Protein AF-A0A0F9IH06-F1 (afdb_monomer)

pLDDT: mean 75.42, std 14.28, range [41.28, 95.62]

Structure (mmCIF, N/CA/C/O backbone):
data_AF-A0A0F9IH06-F1
#
_entry.id   AF-A0A0F9IH06-F1
#
loop_
_atom_site.group_PDB
_atom_site.id
_atom_site.type_symbol
_atom_site.label_atom_id
_atom_site.label_alt_id
_atom_site.label_comp_id
_atom_site.label_asym_id
_atom_site.label_entity_id
_atom_site.label_seq_id
_atom_site.pdbx_PDB_ins_c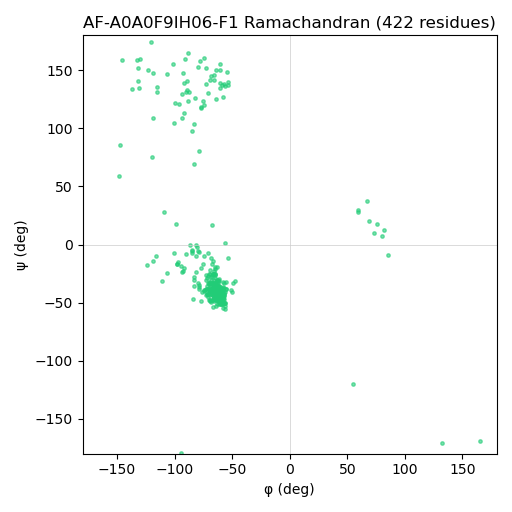ode
_atom_site.Cartn_x
_atom_site.Cartn_y
_atom_site.Cartn_z
_atom_site.occupancy
_atom_site.B_iso_or_equiv
_atom_site.auth_seq_id
_atom_site.auth_comp_id
_atom_site.auth_asym_id
_atom_site.auth_atom_id
_atom_site.pdbx_PDB_model_num
ATOM 1 N N . MET A 1 1 ? -9.170 -1.653 49.770 1.00 66.69 1 MET A N 1
ATOM 2 C CA . MET A 1 1 ? -9.796 -2.657 48.881 1.00 66.69 1 MET A CA 1
ATOM 3 C C . MET A 1 1 ? -10.046 -2.139 47.472 1.00 66.69 1 MET A C 1
ATOM 5 O O . MET A 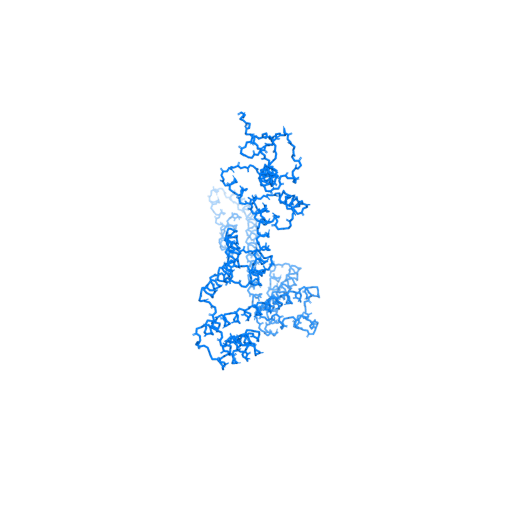1 1 ? -9.732 -2.862 46.545 1.00 66.69 1 MET A O 1
ATOM 9 N N . GLU A 1 2 ? -10.529 -0.908 47.268 1.00 65.31 2 GLU A N 1
ATOM 10 C CA . GLU A 1 2 ? -10.669 -0.346 45.908 1.00 65.31 2 GLU A CA 1
ATOM 11 C C . GLU A 1 2 ? -9.333 -0.291 45.139 1.00 65.31 2 GLU A C 1
ATOM 13 O O . GLU A 1 2 ? -9.274 -0.704 43.985 1.00 65.31 2 GLU A O 1
ATOM 18 N N . LEU A 1 3 ? -8.243 0.100 45.814 1.00 66.06 3 LEU A N 1
ATOM 19 C CA . LEU A 1 3 ? -6.875 0.021 45.280 1.00 66.06 3 LEU A CA 1
ATOM 20 C C . LEU A 1 3 ? -6.471 -1.411 44.884 1.00 66.06 3 LEU A C 1
ATOM 22 O O . LEU A 1 3 ? -5.913 -1.596 43.812 1.00 66.06 3 LEU A O 1
ATOM 26 N N . GLU A 1 4 ? -6.801 -2.421 45.698 1.00 73.75 4 GLU A N 1
ATOM 27 C CA . GLU A 1 4 ? -6.499 -3.831 45.387 1.00 73.75 4 GLU A CA 1
ATOM 28 C C . GLU A 1 4 ? -7.346 -4.367 44.223 1.00 73.75 4 GLU A C 1
ATOM 30 O O . GLU A 1 4 ? -6.841 -5.091 43.372 1.00 73.75 4 GLU A O 1
ATOM 35 N N . ALA A 1 5 ? -8.619 -3.974 44.124 1.00 64.06 5 ALA A N 1
ATOM 36 C CA . ALA A 1 5 ? -9.457 -4.289 42.964 1.00 64.06 5 ALA A CA 1
ATOM 37 C C . ALA A 1 5 ? -8.916 -3.635 41.675 1.00 64.06 5 ALA A C 1
ATOM 39 O O . ALA A 1 5 ? -9.059 -4.177 40.574 1.00 64.06 5 ALA A O 1
ATOM 40 N N . GLY A 1 6 ? -8.262 -2.479 41.810 1.00 64.19 6 GLY A N 1
ATOM 41 C CA . GLY A 1 6 ? -7.558 -1.803 40.725 1.00 64.19 6 GLY A CA 1
ATOM 42 C C . GLY A 1 6 ? -6.288 -2.522 40.261 1.00 64.19 6 GLY A C 1
ATOM 43 O O . GLY A 1 6 ? -5.921 -2.371 39.099 1.00 64.19 6 GLY A O 1
ATOM 44 N N . THR A 1 7 ? -5.647 -3.320 41.123 1.00 73.44 7 THR A N 1
ATOM 45 C CA . THR A 1 7 ? -4.332 -3.932 40.857 1.00 73.44 7 THR A CA 1
ATOM 46 C C . THR A 1 7 ? -4.329 -5.458 40.782 1.00 73.44 7 THR A C 1
ATOM 48 O O . THR A 1 7 ? -3.323 -6.019 40.362 1.00 73.44 7 THR A O 1
ATOM 51 N N . THR A 1 8 ? -5.421 -6.144 41.139 1.00 77.81 8 THR A N 1
ATOM 52 C CA . THR A 1 8 ? -5.509 -7.613 41.027 1.00 77.81 8 THR A CA 1
ATOM 53 C C . THR A 1 8 ? -5.289 -8.076 39.582 1.00 77.81 8 THR A C 1
ATOM 55 O O . THR A 1 8 ? -5.814 -7.456 38.650 1.00 77.81 8 THR A O 1
ATOM 58 N N . GLU A 1 9 ? -4.513 -9.141 39.378 1.00 76.38 9 GLU A N 1
ATOM 59 C CA . GLU A 1 9 ? -4.301 -9.728 38.047 1.00 76.38 9 GLU A CA 1
ATOM 60 C C . GLU A 1 9 ? -5.549 -10.471 37.566 1.00 76.38 9 GLU A C 1
ATOM 62 O O . GLU A 1 9 ? -5.975 -10.285 36.426 1.00 76.38 9 GLU A O 1
ATOM 67 N N . ASP A 1 10 ? -6.184 -11.244 38.452 1.00 82.69 10 ASP A N 1
ATOM 68 C CA . ASP A 1 10 ? -7.435 -11.929 38.145 1.00 82.69 10 ASP A CA 1
ATOM 69 C C . ASP A 1 10 ? -8.622 -10.981 38.348 1.00 82.69 10 ASP A C 1
ATOM 71 O O . ASP A 1 10 ? -9.031 -10.671 39.471 1.00 82.69 10 ASP A O 1
ATOM 75 N N . ILE A 1 11 ? -9.160 -10.484 37.234 1.00 81.81 11 ILE A N 1
ATOM 76 C CA . ILE A 1 11 ? -10.314 -9.582 37.222 1.00 81.81 11 ILE A CA 1
ATOM 77 C C . ILE A 1 11 ? -11.660 -10.314 37.276 1.00 81.81 11 ILE A C 1
ATOM 79 O O . ILE A 1 11 ? -12.701 -9.654 37.326 1.00 81.81 11 ILE A O 1
ATOM 83 N N . PHE A 1 12 ? -11.669 -11.649 37.230 1.00 82.31 12 PHE A N 1
ATOM 84 C CA . PHE A 1 12 ? -12.874 -12.477 37.306 1.00 82.31 12 PHE A CA 1
ATOM 85 C C . PHE A 1 12 ? -13.122 -13.014 38.724 1.00 82.31 12 PHE A C 1
ATOM 87 O O . PHE A 1 12 ? -14.261 -13.364 39.045 1.00 82.31 12 PHE A O 1
ATOM 94 N N . ASP A 1 13 ? -12.115 -12.984 39.601 1.00 82.88 13 ASP A N 1
ATOM 95 C CA . ASP A 1 13 ? -12.225 -13.420 40.996 1.00 82.88 13 ASP A CA 1
ATOM 96 C C . ASP A 1 13 ? -12.800 -12.340 41.936 1.00 82.88 13 ASP A C 1
ATOM 98 O O . ASP A 1 13 ? -12.142 -11.769 42.812 1.00 82.88 13 ASP A O 1
ATOM 102 N N . LEU A 1 14 ? -14.091 -12.048 41.760 1.00 83.62 14 LEU A N 1
ATOM 103 C CA . LEU A 1 14 ? -14.835 -11.171 42.669 1.00 83.62 14 LEU A CA 1
ATOM 104 C C . LEU A 1 14 ? -14.929 -11.762 44.089 1.00 83.62 14 LEU A C 1
ATOM 106 O O . LEU A 1 14 ? -14.940 -11.014 45.070 1.00 83.62 14 LEU A O 1
ATOM 110 N N . GLN A 1 15 ? -15.001 -13.091 44.207 1.00 83.00 15 GLN A N 1
ATOM 111 C CA . GLN A 1 15 ? -15.235 -13.771 45.480 1.00 83.00 15 GLN A CA 1
ATOM 112 C C . GLN A 1 15 ? -14.043 -13.634 46.429 1.00 83.00 15 GLN A C 1
ATOM 114 O O . GLN A 1 15 ? -14.256 -13.365 47.613 1.00 83.00 15 GLN A O 1
ATOM 119 N N . ALA A 1 16 ? -12.805 -13.734 45.935 1.00 83.62 16 ALA A N 1
ATOM 120 C CA . ALA A 1 16 ? -11.622 -13.553 46.771 1.00 83.62 16 ALA A CA 1
ATOM 121 C C . ALA A 1 16 ? -11.537 -12.144 47.373 1.00 83.62 16 ALA A C 1
ATOM 123 O O . ALA A 1 16 ? -11.218 -11.994 48.553 1.00 83.62 16 ALA A O 1
ATOM 124 N N . LEU A 1 17 ? -11.872 -11.104 46.601 1.00 81.56 17 LEU A N 1
ATOM 125 C CA . LEU A 1 17 ? -11.875 -9.726 47.104 1.00 81.56 17 LEU A CA 1
ATOM 126 C C . LEU A 1 17 ? -13.015 -9.480 48.101 1.00 81.56 17 LEU A C 1
ATOM 128 O O . LEU A 1 17 ? -12.808 -8.810 49.113 1.00 81.56 17 LEU A O 1
ATOM 132 N N . GLN A 1 18 ? -14.194 -10.061 47.868 1.00 82.38 18 GLN A N 1
ATOM 133 C CA . GLN A 1 18 ? -15.324 -9.986 48.801 1.00 82.38 18 GLN A CA 1
ATOM 134 C C . GLN A 1 18 ? -15.047 -10.718 50.117 1.00 82.38 18 GLN A C 1
ATOM 136 O O . GLN A 1 18 ? -15.427 -10.230 51.180 1.00 82.38 18 GLN A O 1
ATOM 141 N N . ALA A 1 19 ? -14.338 -11.848 50.072 1.00 86.12 19 ALA A N 1
ATOM 142 C CA . ALA A 1 19 ? -13.981 -12.626 51.255 1.00 86.12 19 ALA A CA 1
ATOM 143 C C . ALA A 1 19 ? -13.040 -11.876 52.218 1.00 86.12 19 ALA A C 1
ATOM 145 O O . ALA A 1 19 ? -13.016 -12.190 53.409 1.00 86.12 19 ALA A O 1
ATOM 146 N N . LYS A 1 20 ? -12.314 -10.849 51.750 1.00 84.69 20 LYS A N 1
ATOM 147 C CA . LYS A 1 20 ? -11.478 -9.995 52.612 1.00 84.69 20 LYS A CA 1
ATOM 148 C C . LYS A 1 20 ? -12.292 -9.045 53.497 1.00 84.69 20 LYS A C 1
ATOM 150 O O . LYS A 1 20 ? -11.827 -8.673 54.570 1.00 84.69 20 LYS A O 1
ATOM 155 N N . ILE A 1 21 ? -13.510 -8.673 53.097 1.00 85.88 21 ILE A N 1
ATOM 156 C CA . ILE A 1 21 ? -14.383 -7.763 53.861 1.00 85.88 21 ILE A CA 1
ATOM 157 C C . ILE A 1 21 ? -14.668 -8.291 55.284 1.00 85.88 21 ILE A C 1
ATOM 159 O O . ILE A 1 21 ? -14.383 -7.570 56.245 1.00 85.88 21 ILE A O 1
ATOM 163 N N . PRO A 1 22 ? -15.183 -9.526 55.476 1.00 85.69 22 PRO A N 1
ATOM 164 C CA . PRO A 1 22 ? -15.410 -10.065 56.816 1.00 85.69 22 PRO A CA 1
ATOM 165 C C . PRO A 1 22 ? -14.106 -10.296 57.591 1.00 85.69 22 PRO A C 1
ATOM 167 O O . PRO A 1 22 ? -14.097 -10.126 58.804 1.00 85.69 22 PRO A O 1
ATOM 170 N N . GLN A 1 23 ? -12.993 -10.606 56.915 1.00 89.12 23 GLN A N 1
ATOM 171 C CA . GLN A 1 23 ? -11.688 -10.751 57.575 1.00 89.12 23 GLN A CA 1
ATOM 172 C C . GLN A 1 23 ? -11.232 -9.433 58.212 1.00 89.12 23 GLN A C 1
ATOM 174 O O . GLN A 1 23 ? -10.831 -9.427 59.373 1.00 89.12 23 GLN A O 1
ATOM 179 N N . ILE A 1 24 ? -11.373 -8.314 57.492 1.00 86.88 24 ILE A N 1
ATOM 180 C CA . ILE A 1 24 ? -11.065 -6.974 58.012 1.00 86.88 24 ILE A CA 1
ATOM 181 C C . ILE A 1 24 ? -11.980 -6.636 59.194 1.00 86.88 24 ILE A C 1
ATOM 183 O O . ILE A 1 24 ? -11.506 -6.119 60.206 1.00 86.88 24 ILE A O 1
ATOM 187 N N . ARG A 1 25 ? -13.280 -6.956 59.102 1.00 89.44 25 ARG A N 1
ATOM 188 C CA . ARG A 1 25 ? -14.225 -6.756 60.212 1.00 89.44 25 ARG A CA 1
ATOM 189 C C . ARG A 1 25 ? -13.760 -7.477 61.471 1.00 89.44 25 ARG A C 1
ATOM 191 O O . ARG A 1 25 ? -13.710 -6.880 62.544 1.00 89.44 25 ARG A O 1
ATOM 198 N N . ASP A 1 26 ? -13.432 -8.756 61.330 1.00 88.50 26 ASP A N 1
ATOM 199 C CA . ASP A 1 26 ? -13.062 -9.613 62.448 1.00 88.50 26 ASP A CA 1
ATOM 200 C C . ASP A 1 26 ? -11.695 -9.210 63.024 1.00 88.50 26 ASP A C 1
ATOM 202 O O . ASP A 1 26 ? -11.488 -9.283 64.234 1.00 88.50 26 ASP A O 1
ATOM 206 N N . GLU A 1 27 ? -10.764 -8.745 62.189 1.00 88.50 27 GLU A N 1
ATOM 207 C CA . GLU A 1 27 ? -9.455 -8.252 62.620 1.00 88.50 27 GLU A CA 1
ATOM 208 C C . GLU A 1 27 ? -9.557 -6.940 63.407 1.00 88.50 27 GLU A C 1
ATOM 210 O O . GLU A 1 27 ? -9.026 -6.847 64.514 1.00 88.50 27 GLU A O 1
ATOM 215 N N . VAL A 1 28 ? -10.305 -5.960 62.897 1.00 85.38 28 VAL A N 1
ATOM 216 C CA . VAL A 1 28 ? -10.506 -4.669 63.573 1.00 85.38 28 VAL A CA 1
ATOM 217 C C . VAL A 1 28 ? -11.373 -4.837 64.829 1.00 85.38 28 VAL A C 1
ATOM 219 O O . VAL A 1 28 ? -11.078 -4.266 65.882 1.00 85.38 28 VAL A O 1
ATOM 222 N N . GLY A 1 29 ? -12.402 -5.687 64.768 1.00 85.94 29 GLY A N 1
ATOM 223 C CA . GLY A 1 29 ? -13.322 -5.947 65.877 1.00 85.94 29 GLY A CA 1
ATOM 224 C C . GLY A 1 29 ? -12.681 -6.635 67.089 1.00 85.94 29 GLY A C 1
ATOM 225 O O . GLY A 1 29 ? -13.174 -6.477 68.212 1.00 85.94 29 GLY A O 1
ATOM 226 N N . LYS A 1 30 ? -11.555 -7.349 66.911 1.00 89.62 30 LYS A N 1
ATOM 227 C CA . LYS A 1 30 ? -10.793 -7.970 68.017 1.00 89.62 30 LYS A CA 1
ATOM 228 C C . LYS A 1 30 ? -10.336 -6.954 69.066 1.00 89.62 30 LYS A C 1
ATOM 230 O O . LYS A 1 30 ? -10.288 -7.302 70.243 1.00 89.62 30 LYS A O 1
ATOM 235 N N . GLY A 1 31 ? -10.050 -5.714 68.665 1.00 87.25 31 GLY A N 1
ATOM 236 C CA . GLY A 1 31 ? -9.605 -4.647 69.569 1.00 87.25 31 GLY A CA 1
ATOM 237 C C . GLY A 1 31 ? -10.706 -4.060 70.460 1.00 87.25 31 GLY A C 1
ATOM 238 O O . GLY A 1 31 ? -10.405 -3.311 71.387 1.00 87.25 31 GLY A O 1
ATOM 239 N N . ILE A 1 32 ? -11.977 -4.393 70.213 1.00 88.94 32 ILE A N 1
ATOM 240 C CA . ILE A 1 32 ? -13.121 -3.801 70.915 1.00 88.94 32 ILE A CA 1
ATOM 241 C C . ILE A 1 32 ? -13.605 -4.767 71.996 1.00 88.94 32 ILE A C 1
ATOM 243 O O . ILE A 1 32 ? -14.235 -5.783 71.695 1.00 88.94 32 ILE A O 1
ATOM 247 N N . SER A 1 33 ? -13.297 -4.461 73.255 1.00 87.44 33 SER A N 1
ATOM 248 C CA . SER A 1 33 ? -13.598 -5.311 74.417 1.00 87.44 33 SER A CA 1
ATOM 249 C C . SER A 1 33 ? -15.022 -5.147 74.960 1.00 87.44 33 SER A C 1
ATOM 251 O O . SER A 1 33 ? -15.572 -6.092 75.522 1.00 87.44 33 SER A O 1
ATOM 253 N N . LEU A 1 34 ? -15.639 -3.973 74.784 1.00 93.00 34 LEU A N 1
ATOM 254 C CA . LEU A 1 34 ? -16.990 -3.690 75.274 1.00 93.00 34 LEU A CA 1
ATOM 255 C C . LEU A 1 34 ? -18.058 -4.227 74.302 1.00 93.00 34 LEU A C 1
ATOM 257 O O . LEU A 1 34 ? -18.044 -3.835 73.131 1.00 93.00 34 LEU A O 1
ATOM 261 N N . PRO A 1 35 ? -19.025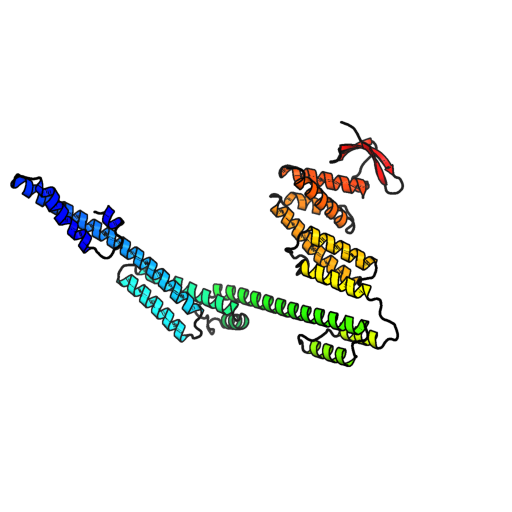 -5.050 74.759 1.00 88.94 35 PRO A N 1
ATOM 262 C CA . PRO A 1 35 ? -20.053 -5.632 73.890 1.00 88.94 35 PRO A CA 1
ATOM 263 C C . PRO A 1 35 ? -20.884 -4.596 73.122 1.00 88.94 35 PRO A C 1
ATOM 265 O O . PRO A 1 35 ? -21.112 -4.743 71.924 1.00 88.94 35 PRO A O 1
ATOM 268 N N . GLU A 1 36 ? -21.297 -3.512 73.781 1.00 89.56 36 GLU A N 1
ATOM 269 C CA . GLU A 1 36 ? -22.095 -2.450 73.153 1.00 89.56 36 GLU A CA 1
ATOM 270 C C . GLU A 1 36 ? -21.303 -1.682 72.090 1.00 89.56 36 GLU A C 1
ATOM 272 O O . GLU A 1 36 ? -21.825 -1.402 71.010 1.00 89.56 36 GLU A O 1
ATOM 277 N N . ALA A 1 37 ? -20.028 -1.384 72.364 1.00 88.00 37 ALA A N 1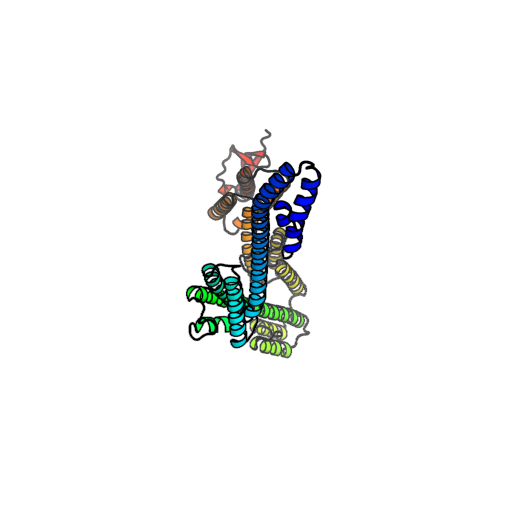
ATOM 278 C CA . ALA A 1 37 ? -19.140 -0.734 71.404 1.00 88.00 37 ALA A CA 1
ATOM 279 C C . ALA A 1 37 ? -18.862 -1.646 70.200 1.00 88.00 37 ALA A C 1
ATOM 281 O O . ALA A 1 37 ? -18.859 -1.178 69.065 1.00 88.00 37 ALA A O 1
ATOM 282 N N . ARG A 1 38 ? -18.701 -2.957 70.432 1.00 88.19 38 ARG A N 1
ATOM 283 C CA . ARG A 1 38 ? -18.525 -3.952 69.366 1.00 88.19 38 ARG A CA 1
ATOM 284 C C . ARG A 1 38 ? -19.773 -4.058 68.489 1.00 88.19 38 ARG A C 1
ATOM 286 O O . ARG A 1 38 ? -19.649 -4.109 67.272 1.00 88.19 38 ARG A O 1
ATOM 293 N N . ASN A 1 39 ? -20.966 -4.031 69.083 1.00 88.44 39 ASN A N 1
ATOM 294 C CA . ASN A 1 39 ? -22.219 -4.034 68.326 1.00 88.44 39 ASN A CA 1
ATOM 295 C C . ASN A 1 39 ? -22.389 -2.771 67.471 1.00 88.44 39 ASN A C 1
ATOM 297 O O . ASN A 1 39 ? -22.784 -2.884 66.313 1.00 88.44 39 ASN A O 1
ATOM 301 N N . ARG A 1 40 ? -22.058 -1.582 67.999 1.00 90.81 40 ARG A N 1
ATOM 302 C CA . ARG A 1 40 ? -22.077 -0.337 67.206 1.00 90.81 40 ARG A CA 1
ATOM 303 C C . ARG A 1 40 ? -21.072 -0.381 66.059 1.00 90.81 40 ARG A C 1
ATOM 305 O O . ARG A 1 40 ? -21.447 -0.092 64.930 1.00 90.81 40 ARG A O 1
ATOM 312 N N . PHE A 1 41 ? -19.844 -0.819 66.336 1.00 93.31 41 PHE A N 1
ATOM 313 C CA . PHE A 1 41 ? -18.823 -1.009 65.310 1.00 93.31 41 PHE A CA 1
ATOM 314 C C . PHE A 1 41 ? -19.290 -1.963 64.208 1.00 93.31 41 PHE A C 1
ATOM 316 O O . PHE A 1 41 ? -19.160 -1.629 63.039 1.00 93.31 41 PHE A O 1
ATOM 323 N N . ASN A 1 42 ? -19.868 -3.118 64.555 1.00 89.50 42 ASN A N 1
ATOM 324 C CA . ASN A 1 42 ? -20.357 -4.072 63.559 1.00 89.50 42 ASN A CA 1
ATOM 325 C C . ASN A 1 42 ? -21.440 -3.451 62.662 1.00 89.50 42 ASN A C 1
ATOM 327 O O . ASN A 1 42 ? -21.380 -3.615 61.450 1.00 89.50 42 ASN A O 1
ATOM 331 N N . LEU A 1 43 ? -22.384 -2.694 63.234 1.00 89.12 43 LEU A N 1
ATOM 332 C CA . LEU A 1 43 ? -23.429 -2.005 62.465 1.00 89.12 43 LEU A CA 1
ATOM 333 C C . LEU A 1 43 ? -22.855 -0.940 61.517 1.00 89.12 43 LEU A C 1
ATOM 335 O O . LEU A 1 43 ? -23.253 -0.873 60.354 1.00 89.12 43 LEU A O 1
ATOM 339 N N . GLU A 1 44 ? -21.918 -0.118 61.993 1.00 89.50 44 GLU A N 1
ATOM 340 C CA . GLU A 1 44 ? -21.245 0.899 61.169 1.00 89.50 44 GLU A CA 1
ATOM 341 C C . GLU A 1 44 ? -20.364 0.265 60.082 1.00 89.50 44 GLU A C 1
ATOM 343 O O . GLU A 1 44 ? -20.336 0.724 58.933 1.00 89.50 44 GLU A O 1
ATOM 348 N N . PHE A 1 45 ? -19.669 -0.821 60.426 1.00 92.56 45 PHE A N 1
ATOM 349 C CA . PHE A 1 45 ? -18.857 -1.583 59.491 1.00 92.56 45 PHE A CA 1
ATOM 350 C C . PHE A 1 45 ? -19.727 -2.199 58.401 1.00 92.56 45 PHE A C 1
ATOM 352 O O . PHE A 1 45 ? -19.403 -2.046 57.228 1.00 92.56 45 PHE A O 1
ATOM 359 N N . ASP A 1 46 ? -20.845 -2.839 58.752 1.00 88.44 46 ASP A N 1
ATOM 360 C CA . ASP A 1 46 ? -21.747 -3.460 57.783 1.00 88.44 46 ASP A CA 1
ATOM 361 C C . ASP A 1 46 ? -22.260 -2.415 56.773 1.00 88.44 46 ASP A C 1
ATOM 363 O O . ASP A 1 46 ? -22.192 -2.651 55.565 1.00 88.44 46 ASP A O 1
ATOM 367 N N . GLN A 1 47 ? -22.644 -1.213 57.222 1.00 88.25 47 GLN A N 1
ATOM 368 C CA . GLN A 1 47 ? -23.035 -0.111 56.327 1.00 88.25 47 GLN A CA 1
ATOM 369 C C . GLN A 1 47 ? -21.898 0.335 55.394 1.00 88.25 47 GLN A C 1
ATOM 371 O O . GLN A 1 47 ? -22.101 0.492 54.188 1.00 88.25 47 GLN A O 1
ATOM 376 N N . THR A 1 48 ? -20.689 0.510 55.927 1.00 87.31 48 THR A N 1
ATOM 377 C CA . THR A 1 48 ? -19.519 0.958 55.148 1.00 87.31 48 THR A CA 1
ATOM 378 C C . THR A 1 48 ? -19.024 -0.124 54.181 1.00 87.31 48 THR A C 1
ATOM 380 O O . THR A 1 48 ? -18.552 0.159 53.074 1.00 87.31 48 THR A O 1
ATOM 383 N N . SER A 1 49 ? -19.165 -1.389 54.573 1.00 88.06 49 SER A N 1
ATOM 384 C CA . SER A 1 49 ? -18.752 -2.547 53.788 1.00 88.06 49 SER A CA 1
ATOM 385 C C . SER A 1 49 ? -19.584 -2.710 52.516 1.00 88.06 49 SER A C 1
ATOM 387 O O . SER A 1 49 ? -19.028 -3.079 51.485 1.00 88.06 49 SER A O 1
ATOM 389 N N . LEU A 1 50 ? -20.870 -2.334 52.542 1.00 87.31 50 LEU A N 1
ATOM 390 C CA . LEU A 1 50 ? -21.735 -2.324 51.358 1.00 87.31 50 LEU A CA 1
ATOM 391 C C . LEU A 1 50 ? -21.238 -1.340 50.292 1.00 87.31 50 LEU A C 1
ATOM 393 O O . LEU A 1 50 ? -21.226 -1.669 49.107 1.00 87.31 50 LEU A O 1
ATOM 397 N N . ILE A 1 51 ? -20.784 -0.153 50.708 1.00 86.88 51 ILE A N 1
ATOM 398 C CA . ILE A 1 51 ? -20.188 0.838 49.798 1.00 86.88 51 ILE A CA 1
ATOM 399 C C . ILE A 1 51 ? -18.892 0.279 49.200 1.00 86.88 51 ILE A C 1
ATOM 401 O O . ILE A 1 51 ? -18.658 0.386 47.997 1.00 86.88 51 ILE A O 1
ATOM 405 N N . SER A 1 52 ? -18.070 -0.372 50.027 1.00 84.81 52 SER A N 1
ATOM 406 C CA . SER A 1 52 ? -16.830 -1.002 49.567 1.00 84.81 52 SER A CA 1
ATOM 407 C C . SER A 1 52 ? -17.092 -2.143 48.576 1.00 84.81 52 SER A C 1
ATOM 409 O O . SER A 1 52 ? -16.425 -2.199 47.546 1.00 84.81 52 SER A O 1
ATOM 411 N N . ASP A 1 53 ? -18.077 -3.012 48.832 1.00 86.06 53 ASP A N 1
ATOM 412 C CA . ASP A 1 53 ? -18.484 -4.082 47.908 1.00 86.06 53 ASP A CA 1
ATOM 413 C C . ASP A 1 53 ? -18.963 -3.511 46.567 1.00 86.06 53 ASP A C 1
ATOM 415 O O . ASP A 1 53 ? -18.548 -3.967 45.499 1.00 86.06 53 ASP A O 1
ATOM 419 N N . PHE A 1 54 ? -19.781 -2.456 46.610 1.00 86.50 54 PHE A N 1
ATOM 420 C CA . PHE A 1 54 ? -20.240 -1.760 45.411 1.00 86.50 54 PHE A CA 1
ATOM 421 C C . PHE A 1 54 ? -19.070 -1.199 44.589 1.00 86.50 54 PHE A C 1
ATOM 423 O O . PHE A 1 54 ? -19.018 -1.412 43.373 1.00 86.50 54 PHE A O 1
ATOM 430 N N . ASN A 1 55 ? -18.098 -0.549 45.237 1.00 84.88 55 ASN A N 1
ATOM 431 C CA . ASN A 1 55 ? -16.914 -0.010 44.563 1.00 84.88 55 ASN A CA 1
ATOM 432 C C . ASN A 1 55 ? -16.031 -1.120 43.972 1.00 84.88 55 ASN A C 1
ATOM 434 O O . ASN A 1 55 ? -15.595 -0.999 42.828 1.00 84.88 55 ASN A O 1
ATOM 438 N N . ILE A 1 56 ? -15.804 -2.223 44.700 1.00 83.62 56 ILE A N 1
ATOM 439 C CA . ILE A 1 56 ? -15.036 -3.381 44.206 1.00 83.62 56 ILE A CA 1
ATOM 440 C C . ILE A 1 56 ? -15.695 -3.952 42.945 1.00 83.62 56 ILE A C 1
ATOM 442 O O . ILE A 1 56 ? -15.035 -4.081 41.911 1.00 83.62 56 ILE A O 1
ATOM 446 N N . ARG A 1 57 ? -17.007 -4.229 42.993 1.00 86.69 57 ARG A N 1
ATOM 447 C CA . ARG A 1 57 ? -17.773 -4.715 41.832 1.00 86.69 57 ARG A CA 1
ATOM 448 C C . ARG A 1 57 ? -17.703 -3.741 40.662 1.00 86.69 57 ARG A C 1
ATOM 450 O O . ARG A 1 57 ? -17.513 -4.165 39.524 1.00 86.69 57 ARG A O 1
ATOM 457 N N . GLY A 1 58 ? -17.857 -2.445 40.931 1.00 86.38 58 GLY A N 1
ATOM 458 C CA . GLY A 1 58 ? -17.786 -1.395 39.919 1.00 86.38 58 GLY A CA 1
ATOM 459 C C . GLY A 1 58 ? -16.427 -1.350 39.219 1.00 86.38 58 GLY A C 1
ATOM 460 O O . GLY A 1 58 ? -16.372 -1.301 37.989 1.00 86.38 58 GLY A O 1
ATOM 461 N N . THR A 1 59 ? -15.337 -1.416 39.983 1.00 86.88 59 THR A N 1
ATOM 462 C CA . THR A 1 59 ? -13.965 -1.404 39.460 1.00 86.88 59 THR A CA 1
ATOM 463 C C . THR A 1 59 ? -13.651 -2.658 38.650 1.00 86.88 59 THR A C 1
ATOM 465 O O . THR A 1 59 ? -13.191 -2.538 37.513 1.00 86.88 59 THR A O 1
ATOM 468 N N . LEU A 1 60 ? -13.964 -3.852 39.166 1.00 87.50 60 LEU A N 1
ATOM 469 C CA . LEU A 1 60 ? -13.752 -5.102 38.428 1.00 87.50 60 LEU A CA 1
ATOM 470 C C . LEU A 1 60 ? -14.573 -5.141 37.138 1.00 87.50 60 LEU A C 1
ATOM 472 O O . LEU A 1 60 ? -14.030 -5.437 36.077 1.00 87.50 60 LEU A O 1
ATOM 476 N N . ARG A 1 61 ? -15.851 -4.746 37.188 1.00 87.00 61 ARG A N 1
ATOM 477 C CA . ARG A 1 61 ? -16.710 -4.697 35.999 1.00 87.00 61 ARG A CA 1
ATOM 478 C C . ARG A 1 61 ? -16.162 -3.753 34.929 1.00 87.00 61 ARG A C 1
ATOM 480 O O . ARG A 1 61 ? -16.194 -4.099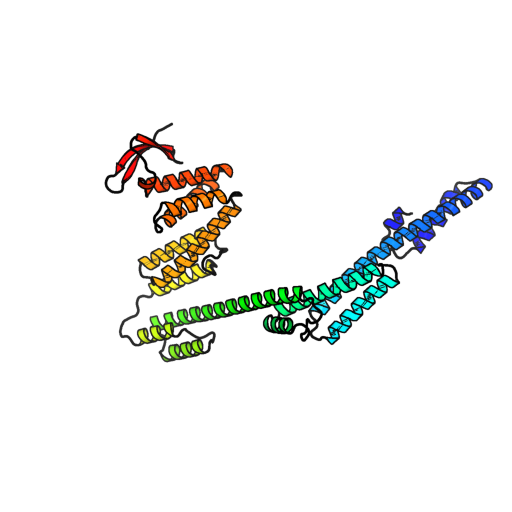 33.752 1.00 87.00 61 ARG A O 1
ATOM 487 N N . LYS A 1 62 ? -15.639 -2.580 35.307 1.00 88.50 62 LYS A N 1
ATOM 488 C CA . LYS A 1 62 ? -14.987 -1.660 34.355 1.00 88.50 62 LYS A CA 1
ATOM 489 C C . LYS A 1 62 ? -13.783 -2.319 33.683 1.00 88.50 62 LYS A C 1
ATOM 491 O O . LYS A 1 62 ? -13.675 -2.257 32.464 1.00 88.50 62 LYS A O 1
ATOM 496 N N . ARG A 1 63 ? -12.921 -2.989 34.456 1.00 87.44 63 ARG A N 1
ATOM 497 C CA . ARG A 1 63 ? -11.745 -3.694 33.920 1.00 87.44 63 ARG A CA 1
ATOM 498 C C . ARG A 1 63 ? -12.136 -4.852 32.999 1.00 87.44 63 ARG A C 1
ATOM 500 O O . ARG A 1 63 ? -11.553 -4.983 31.928 1.00 87.44 63 ARG A O 1
ATOM 507 N N . GLN A 1 64 ? -13.160 -5.627 33.363 1.00 88.19 64 GLN A N 1
ATOM 508 C CA . GLN A 1 64 ? -13.713 -6.697 32.524 1.00 88.19 64 GLN A CA 1
ATOM 509 C C . GLN A 1 64 ? -14.236 -6.152 31.193 1.00 88.19 64 GLN A C 1
ATOM 511 O O . GLN A 1 64 ? -13.890 -6.680 30.140 1.00 88.19 64 GLN A O 1
ATOM 516 N N . ILE A 1 65 ? -15.006 -5.057 31.221 1.00 90.06 65 ILE A N 1
ATOM 517 C CA . ILE A 1 65 ? -15.486 -4.390 30.003 1.00 90.06 65 ILE A CA 1
ATOM 518 C C . ILE A 1 65 ? -14.304 -3.949 29.133 1.00 90.06 65 ILE A C 1
ATOM 520 O O . ILE A 1 65 ? -14.305 -4.231 27.939 1.00 90.06 65 ILE A O 1
ATOM 524 N N . SER A 1 66 ? -13.280 -3.314 29.711 1.00 89.38 66 SER A N 1
ATOM 525 C CA . SER A 1 66 ? -12.090 -2.894 28.960 1.00 89.38 66 SER A CA 1
ATOM 526 C C . SER A 1 66 ? -11.345 -4.071 28.321 1.00 89.38 66 SER A C 1
ATOM 528 O O . SER A 1 66 ? -10.985 -3.987 27.149 1.00 89.38 66 SER A O 1
ATOM 530 N N . GLN A 1 67 ? -11.159 -5.185 29.039 1.00 89.62 67 GLN A N 1
ATOM 531 C CA . GLN A 1 67 ? -10.521 -6.378 28.471 1.00 89.62 67 GLN A CA 1
ATOM 532 C C . GLN A 1 67 ? -11.368 -6.997 27.350 1.00 89.62 67 GLN A C 1
ATOM 534 O O . GLN A 1 67 ? -10.837 -7.360 26.304 1.00 89.62 67 GLN A O 1
ATOM 539 N N . MET A 1 68 ? -12.690 -7.078 27.520 1.00 90.25 68 MET A N 1
ATOM 540 C CA . MET A 1 68 ? -13.584 -7.594 26.479 1.00 90.25 68 MET A CA 1
ATOM 541 C C . MET A 1 68 ? -13.613 -6.693 25.236 1.00 90.25 68 MET A C 1
ATOM 543 O O . MET A 1 68 ? -13.674 -7.205 24.121 1.00 90.25 68 MET A O 1
ATOM 547 N N . GLN A 1 69 ? -13.525 -5.370 25.404 1.00 90.94 69 GLN A N 1
ATOM 548 C CA . GLN A 1 69 ? -13.407 -4.425 24.288 1.00 90.94 69 GLN A CA 1
ATOM 549 C C . GLN A 1 69 ? -12.099 -4.610 23.510 1.00 90.94 69 GLN A C 1
ATOM 551 O O . GLN A 1 69 ? -12.133 -4.563 22.280 1.00 90.94 69 GLN A O 1
ATOM 556 N N . ALA A 1 70 ? -10.980 -4.849 24.203 1.00 90.31 70 ALA A N 1
ATOM 557 C CA . ALA A 1 70 ? -9.697 -5.155 23.569 1.00 90.31 70 ALA A CA 1
ATOM 558 C C . ALA A 1 70 ? -9.770 -6.472 22.781 1.00 90.31 70 ALA A C 1
ATOM 560 O O . ALA A 1 70 ? -9.530 -6.480 21.578 1.00 90.31 70 ALA A O 1
ATOM 561 N N . ASN A 1 71 ? -10.253 -7.545 23.417 1.00 91.25 71 ASN A N 1
ATOM 562 C CA . ASN A 1 71 ? -10.429 -8.843 22.761 1.00 91.25 71 ASN A CA 1
ATOM 563 C C . ASN A 1 71 ? -11.355 -8.757 21.536 1.00 91.25 71 ASN A C 1
ATOM 565 O O . ASN A 1 71 ? -11.150 -9.461 20.549 1.00 91.25 71 ASN A O 1
ATOM 569 N N . LEU A 1 72 ? -12.405 -7.928 21.585 1.00 91.88 72 LEU A N 1
ATOM 570 C CA . LEU A 1 72 ? -13.278 -7.699 20.433 1.00 91.88 72 LEU A CA 1
ATOM 571 C C . LEU A 1 72 ? -12.510 -7.063 19.265 1.00 91.88 72 LEU A C 1
ATOM 573 O O . LEU A 1 72 ? -12.735 -7.462 18.126 1.00 91.88 72 LEU A O 1
ATOM 577 N N . GLU A 1 73 ? -11.625 -6.099 19.527 1.00 90.81 73 GLU A N 1
ATOM 578 C CA . GLU A 1 73 ? -10.811 -5.471 18.480 1.00 90.81 73 GLU A CA 1
ATOM 579 C C . GLU A 1 73 ? -9.850 -6.470 17.830 1.00 90.81 73 GLU A C 1
ATOM 581 O O . GLU A 1 73 ? -9.789 -6.535 16.603 1.00 90.81 73 GLU A O 1
ATOM 586 N N . ASP A 1 74 ? -9.186 -7.303 18.633 1.00 91.06 74 ASP A N 1
ATOM 587 C CA . ASP A 1 74 ? -8.266 -8.329 18.133 1.00 91.06 74 ASP A CA 1
ATOM 588 C C . ASP A 1 74 ? -8.995 -9.332 17.226 1.00 91.06 74 ASP A C 1
ATOM 590 O O . ASP A 1 74 ? -8.583 -9.571 16.091 1.00 91.06 74 ASP A O 1
ATOM 594 N N . ASN A 1 75 ? -10.160 -9.826 17.665 1.00 90.12 75 ASN A N 1
ATOM 595 C CA . ASN A 1 75 ? -10.995 -10.724 16.860 1.00 90.12 75 ASN A CA 1
ATOM 596 C C . ASN A 1 75 ? -11.452 -10.071 15.545 1.00 90.12 75 ASN A C 1
ATOM 598 O O . ASN A 1 75 ? -11.473 -10.717 14.496 1.00 90.12 75 ASN A O 1
ATOM 602 N N . ILE A 1 76 ? -11.846 -8.793 15.584 1.00 92.06 76 ILE A N 1
ATOM 603 C CA . ILE A 1 76 ? -12.238 -8.048 14.380 1.00 92.06 76 ILE A CA 1
ATOM 604 C C . ILE A 1 76 ? -11.055 -7.916 13.414 1.00 92.06 76 ILE A C 1
ATOM 606 O O . ILE A 1 76 ? -11.234 -8.084 12.207 1.00 92.06 76 ILE A O 1
ATOM 610 N N . SER A 1 77 ? -9.857 -7.647 13.927 1.00 88.62 77 SER A N 1
ATOM 611 C CA . SER A 1 77 ? -8.639 -7.543 13.122 1.00 88.62 77 SER A CA 1
ATOM 612 C C . SER A 1 77 ? -8.304 -8.870 12.425 1.00 88.62 77 SER A C 1
ATOM 614 O O . SER A 1 77 ? -8.119 -8.910 11.205 1.00 88.62 77 SER A O 1
ATOM 616 N N . GLU A 1 78 ? -8.328 -9.984 13.162 1.00 88.56 78 GLU A N 1
ATOM 617 C CA . GLU A 1 78 ? -8.074 -11.327 12.620 1.00 88.56 78 GLU A CA 1
ATOM 618 C C . GLU A 1 78 ? -9.093 -11.734 11.543 1.00 88.56 78 GLU A C 1
ATOM 620 O O . GLU A 1 78 ? -8.725 -12.227 10.466 1.00 88.56 78 GLU A O 1
ATOM 625 N N . MET A 1 79 ? -10.383 -11.480 11.790 1.00 90.62 79 MET A N 1
ATOM 626 C CA . MET A 1 79 ? -11.432 -11.738 10.802 1.00 90.62 79 MET A CA 1
ATOM 627 C C . MET A 1 79 ? -11.289 -10.843 9.563 1.00 90.62 79 MET A C 1
ATOM 629 O O . MET A 1 79 ? -11.559 -11.304 8.454 1.00 90.62 79 MET A O 1
ATOM 633 N N . GLY A 1 80 ? -10.821 -9.602 9.722 1.00 88.75 80 GLY A N 1
ATOM 634 C CA . GLY A 1 80 ? -10.587 -8.671 8.616 1.00 88.75 80 GLY A CA 1
ATOM 635 C C . GLY A 1 80 ? -9.500 -9.135 7.654 1.00 88.75 80 GLY A C 1
ATOM 636 O O . GLY A 1 80 ? -9.702 -9.112 6.438 1.00 88.75 80 GLY A O 1
ATOM 637 N N . ASN A 1 81 ? -8.385 -9.639 8.187 1.00 85.75 81 ASN A N 1
ATOM 638 C CA . ASN A 1 81 ? -7.315 -10.228 7.377 1.00 85.75 81 ASN A CA 1
ATOM 639 C C . ASN A 1 81 ? -7.811 -11.453 6.593 1.00 85.75 81 ASN A C 1
ATOM 641 O O . ASN A 1 81 ? -7.494 -11.624 5.413 1.00 85.75 81 ASN A O 1
ATOM 645 N N . SER A 1 82 ? -8.649 -12.275 7.230 1.00 88.00 82 SER A N 1
ATOM 646 C CA . SER A 1 82 ? -9.288 -13.414 6.568 1.00 88.00 82 SER A CA 1
ATOM 647 C C . SER A 1 82 ? -10.224 -12.944 5.451 1.00 88.00 82 SER A C 1
ATOM 649 O O . SER A 1 82 ? -10.125 -13.421 4.326 1.00 88.00 82 SER A O 1
ATOM 651 N N . PHE A 1 83 ? -11.076 -11.947 5.714 1.00 89.81 83 PHE A N 1
ATOM 652 C CA . PHE A 1 83 ? -12.048 -11.417 4.750 1.00 89.81 83 PHE A CA 1
ATOM 653 C C . PHE A 1 83 ? -11.397 -10.872 3.472 1.00 89.81 83 PHE A C 1
ATOM 655 O O . PHE A 1 83 ? -11.930 -11.057 2.372 1.00 89.81 83 PHE A O 1
ATOM 662 N N . ALA A 1 84 ? -10.246 -10.210 3.608 1.00 84.62 84 ALA A N 1
ATOM 663 C CA . ALA A 1 84 ? -9.502 -9.667 2.476 1.00 84.62 84 ALA A CA 1
ATOM 664 C C . ALA A 1 84 ? -8.908 -10.757 1.566 1.00 84.62 84 ALA A C 1
ATOM 666 O O . ALA A 1 84 ? -8.734 -10.512 0.375 1.00 84.62 84 ALA A O 1
ATOM 667 N N . THR A 1 85 ? -8.625 -11.949 2.103 1.00 81.12 85 THR A N 1
ATOM 668 C CA . THR A 1 85 ? -7.850 -12.997 1.417 1.00 81.12 85 THR A CA 1
ATOM 669 C C . THR A 1 85 ? -8.681 -14.181 0.920 1.00 81.12 85 THR A C 1
ATOM 671 O O . THR A 1 85 ? -8.277 -14.824 -0.049 1.00 81.12 85 THR A O 1
ATOM 674 N N . VAL A 1 86 ? -9.848 -14.472 1.513 1.00 86.44 86 VAL A N 1
ATOM 675 C CA . VAL A 1 86 ? -10.729 -15.548 1.012 1.00 86.44 86 VAL A CA 1
ATOM 676 C C . VAL A 1 86 ? -11.195 -15.286 -0.417 1.00 86.44 86 VAL A C 1
ATOM 678 O O . VAL A 1 86 ? -11.564 -14.167 -0.776 1.00 86.44 86 VAL A O 1
ATOM 681 N N . ALA A 1 87 ? -11.212 -16.341 -1.234 1.00 70.12 87 ALA A N 1
ATOM 682 C CA . ALA A 1 87 ? -11.506 -16.243 -2.659 1.00 70.12 87 ALA A CA 1
ATOM 683 C C . ALA A 1 87 ? -13.011 -16.109 -2.941 1.00 70.12 87 ALA A C 1
ATOM 685 O O . ALA A 1 87 ? -13.415 -15.351 -3.831 1.00 70.12 87 ALA A O 1
ATOM 686 N N . THR A 1 88 ? -13.853 -16.822 -2.187 1.00 81.38 88 THR A N 1
ATOM 687 C CA . THR A 1 88 ? -15.267 -16.986 -2.543 1.00 81.38 88 THR A CA 1
ATOM 688 C C . THR A 1 88 ? -16.177 -15.930 -1.899 1.00 81.38 88 THR A C 1
ATOM 690 O O . THR A 1 88 ? -15.903 -15.446 -0.798 1.00 81.38 88 THR A O 1
ATOM 693 N N . PRO A 1 89 ? -17.271 -15.519 -2.570 1.00 80.38 89 PRO A N 1
ATOM 694 C CA . PRO A 1 89 ? -18.296 -14.668 -1.960 1.00 80.38 89 PRO A CA 1
ATOM 695 C C . PRO A 1 89 ? -18.951 -15.302 -0.723 1.00 80.38 89 PRO A C 1
ATOM 697 O O . PRO A 1 89 ? -19.137 -14.612 0.275 1.00 80.38 89 PRO A O 1
ATOM 700 N N . ASP A 1 90 ? -19.217 -16.609 -0.758 1.00 85.69 90 ASP A N 1
ATOM 701 C CA . ASP A 1 90 ? -19.912 -17.321 0.321 1.00 85.69 90 ASP A CA 1
ATOM 702 C C . ASP A 1 90 ? -19.095 -17.332 1.625 1.00 85.69 90 ASP A C 1
ATOM 704 O O . ASP A 1 90 ? -19.625 -17.053 2.701 1.00 85.69 90 ASP A O 1
ATOM 708 N N . GLU A 1 91 ? -17.779 -17.568 1.552 1.00 86.62 91 GLU A N 1
ATOM 709 C CA . GLU A 1 91 ? -16.895 -17.495 2.726 1.00 86.62 91 GLU A CA 1
ATOM 710 C C . GLU A 1 91 ? -16.855 -16.086 3.332 1.00 86.62 91 GLU A C 1
ATOM 712 O O . GLU A 1 91 ? -16.799 -15.924 4.554 1.00 86.62 91 GLU A O 1
ATOM 717 N N . ARG A 1 92 ? -16.928 -15.049 2.491 1.00 84.75 92 ARG A N 1
ATOM 718 C CA . ARG A 1 92 ? -16.978 -13.655 2.949 1.00 84.75 92 ARG A CA 1
ATOM 719 C C . ARG A 1 92 ? -18.297 -13.330 3.645 1.00 84.75 92 ARG A C 1
ATOM 721 O O . ARG A 1 92 ? -18.276 -12.640 4.665 1.00 84.75 92 ARG A O 1
ATOM 728 N N . ASP A 1 93 ? -19.419 -13.847 3.154 1.00 87.44 93 ASP A N 1
ATOM 729 C CA . ASP A 1 93 ? -20.721 -13.692 3.814 1.00 87.44 93 ASP A CA 1
ATOM 730 C C . ASP A 1 93 ? -20.768 -14.417 5.168 1.00 87.44 93 ASP A C 1
ATOM 732 O O . ASP A 1 93 ? -21.326 -13.888 6.137 1.00 87.44 93 ASP A O 1
ATOM 736 N N . ILE A 1 94 ? -20.098 -15.569 5.290 1.00 90.94 94 ILE A N 1
ATOM 737 C CA . ILE A 1 94 ? -19.906 -16.249 6.580 1.00 90.94 94 ILE A CA 1
ATOM 738 C C . ILE A 1 94 ? -19.096 -15.366 7.541 1.00 90.94 94 ILE A C 1
ATOM 740 O O . ILE A 1 94 ? -19.493 -15.193 8.693 1.00 90.94 94 ILE A O 1
ATOM 744 N N . LEU A 1 95 ? -17.985 -14.772 7.093 1.00 91.69 95 LEU A N 1
ATOM 745 C CA . LEU A 1 95 ? -17.164 -13.884 7.931 1.00 91.69 95 LEU A CA 1
ATOM 746 C C . LEU A 1 95 ? -17.911 -12.610 8.345 1.00 91.69 95 LEU A C 1
ATOM 748 O O . LEU A 1 95 ? -17.819 -12.189 9.497 1.00 91.69 95 LEU A O 1
ATOM 752 N N . LYS A 1 96 ? -18.703 -12.026 7.441 1.00 91.06 96 LYS A N 1
ATOM 753 C CA . LYS A 1 96 ? -19.583 -10.890 7.746 1.00 91.06 96 LYS A CA 1
ATOM 754 C C . LYS A 1 96 ? -20.630 -11.255 8.801 1.00 91.06 96 LYS A C 1
ATOM 756 O O . LYS A 1 96 ? -20.851 -10.487 9.735 1.00 91.06 96 LYS A O 1
ATOM 761 N N . THR A 1 97 ? -21.248 -12.428 8.677 1.00 93.25 97 THR A N 1
ATOM 762 C CA . THR A 1 97 ? -22.204 -12.942 9.669 1.00 93.25 97 THR A CA 1
ATOM 763 C C . THR A 1 97 ? -21.531 -13.110 11.031 1.00 93.25 97 THR A C 1
ATOM 765 O O . THR A 1 97 ? -22.025 -12.574 12.021 1.00 93.25 97 THR A O 1
ATOM 768 N N . LYS A 1 98 ? -20.350 -13.742 11.078 1.00 93.25 98 LYS A N 1
ATOM 769 C CA . LYS A 1 98 ? -19.571 -13.923 12.316 1.00 93.25 98 LYS A CA 1
ATOM 770 C C . LYS A 1 98 ? -19.185 -12.600 12.977 1.00 93.25 98 LYS A C 1
ATOM 772 O O . LYS A 1 98 ? -19.291 -12.475 14.196 1.00 93.25 98 LYS A O 1
ATOM 777 N N . LEU A 1 99 ? -18.782 -11.596 12.193 1.00 92.94 99 LEU A N 1
ATOM 778 C CA . LEU A 1 99 ? -18.544 -10.241 12.696 1.00 92.94 99 LEU A CA 1
ATOM 779 C C . LEU A 1 99 ? -19.790 -9.696 13.394 1.00 92.94 99 LEU A C 1
ATOM 781 O O . LEU A 1 99 ? -19.711 -9.190 14.514 1.00 92.94 99 LEU A O 1
ATOM 785 N N . PHE A 1 100 ? -20.941 -9.785 12.728 1.00 94.12 100 PHE A N 1
ATOM 786 C CA . PHE A 1 100 ? -22.183 -9.227 13.246 1.00 94.12 100 PHE A CA 1
ATOM 787 C C . PHE A 1 100 ? -22.615 -9.937 14.528 1.00 94.12 100 PHE A C 1
ATOM 789 O O . PHE A 1 100 ? -22.914 -9.254 15.506 1.00 94.12 100 PHE A O 1
ATOM 796 N N . GLU A 1 101 ? -22.549 -11.269 14.556 1.00 95.38 101 GLU A N 1
ATOM 797 C CA . GLU A 1 101 ? -22.815 -12.085 15.744 1.00 95.38 101 GLU A CA 1
ATOM 798 C C . GLU A 1 101 ? -21.906 -11.701 16.914 1.00 95.38 101 GLU A C 1
ATOM 800 O O . GLU A 1 101 ? -22.387 -11.529 18.036 1.00 95.38 101 GLU A O 1
ATOM 805 N N . LYS A 1 102 ? -20.606 -11.502 16.662 1.00 94.00 102 LYS A N 1
ATOM 806 C CA . LYS A 1 102 ? -19.644 -11.139 17.709 1.00 94.00 102 LYS A CA 1
ATOM 807 C C . LYS A 1 102 ? -19.902 -9.748 18.278 1.00 94.00 102 LYS A C 1
ATOM 809 O O . LYS A 1 102 ? -19.810 -9.543 19.491 1.00 94.00 102 LYS A O 1
ATOM 814 N N . VAL A 1 103 ? -20.248 -8.788 17.425 1.00 95.19 103 VAL A N 1
ATOM 815 C CA . VAL A 1 103 ? -20.628 -7.444 17.873 1.00 95.19 103 VAL A CA 1
ATOM 816 C C . VAL A 1 103 ? -21.945 -7.493 18.657 1.00 95.19 103 VAL A C 1
ATOM 818 O O . VAL A 1 103 ? -22.027 -6.896 19.729 1.00 95.19 103 VAL A O 1
ATOM 821 N N . ASP A 1 104 ? -22.943 -8.248 18.192 1.00 95.56 104 ASP A N 1
ATOM 822 C CA . ASP A 1 104 ? -24.237 -8.391 18.876 1.00 95.56 104 ASP A CA 1
ATOM 823 C C . ASP A 1 104 ? -24.128 -9.103 20.226 1.00 95.56 104 ASP A C 1
ATOM 825 O O . ASP A 1 104 ? -24.829 -8.748 21.175 1.00 95.56 104 ASP A O 1
ATOM 829 N N . GLU A 1 105 ? -23.230 -10.080 20.349 1.00 94.50 105 GLU A N 1
ATOM 830 C CA . GLU A 1 105 ? -22.880 -10.699 21.628 1.00 94.50 105 GLU A CA 1
ATOM 831 C C . GLU A 1 105 ? -22.366 -9.646 22.624 1.00 94.50 105 GLU A C 1
ATOM 833 O O . GLU A 1 105 ? -22.855 -9.580 23.751 1.00 94.50 105 GLU A O 1
ATOM 838 N N . ASN A 1 106 ? -21.456 -8.765 22.197 1.00 93.94 106 ASN A N 1
ATOM 839 C CA . ASN A 1 106 ? -20.880 -7.716 23.048 1.00 93.94 106 ASN A CA 1
ATOM 840 C C . ASN A 1 106 ? -21.866 -6.584 23.383 1.00 93.94 106 ASN A C 1
ATOM 842 O O . ASN A 1 106 ? -21.775 -5.977 24.453 1.00 93.94 106 ASN A O 1
ATOM 846 N N . VAL A 1 107 ? -22.835 -6.310 22.506 1.00 95.25 107 VAL A N 1
ATOM 847 C CA . VAL A 1 107 ? -23.968 -5.427 22.829 1.00 95.25 107 VAL A CA 1
ATOM 848 C C . VAL A 1 107 ? -24.840 -6.068 23.910 1.00 95.25 107 VAL A C 1
ATOM 850 O O . VAL A 1 107 ? -25.181 -5.422 24.900 1.00 95.25 107 VAL A O 1
ATOM 853 N N . ARG A 1 108 ? -25.175 -7.355 23.756 1.00 93.75 108 ARG A N 1
ATOM 854 C CA . ARG A 1 108 ? -26.054 -8.093 24.679 1.00 93.75 108 ARG A CA 1
ATOM 855 C C . ARG A 1 108 ? -25.464 -8.228 26.081 1.00 93.75 108 ARG A C 1
ATOM 857 O O . ARG A 1 108 ? -26.203 -8.153 27.057 1.00 93.75 108 ARG A O 1
ATOM 864 N N . THR A 1 109 ? -24.15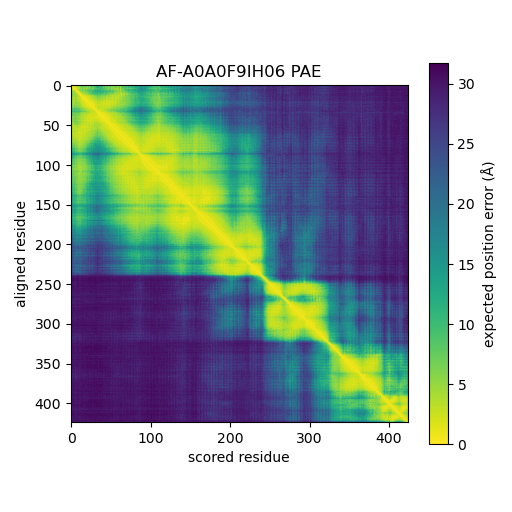0 -8.414 26.189 1.00 90.69 109 THR A N 1
ATOM 865 C CA . THR A 1 109 ? -23.436 -8.496 27.475 1.00 90.69 109 THR A CA 1
ATOM 866 C C . THR A 1 109 ? -23.162 -7.125 28.102 1.00 90.69 109 THR A C 1
ATOM 868 O O . THR A 1 109 ? -22.707 -7.048 29.244 1.00 90.69 109 THR A O 1
ATOM 871 N N . GLY A 1 110 ? -23.471 -6.030 27.397 1.00 89.94 110 GLY A N 1
ATOM 872 C CA . GLY A 1 110 ? -23.277 -4.663 27.881 1.00 89.94 110 GLY A CA 1
ATOM 873 C C . GLY A 1 110 ? -21.822 -4.189 27.854 1.00 89.94 110 GLY A C 1
ATOM 874 O O . GLY A 1 110 ? -21.496 -3.207 28.518 1.00 89.94 110 GLY A O 1
ATOM 875 N N . VAL A 1 111 ? -20.951 -4.869 27.101 1.00 93.31 111 VAL A N 1
ATOM 876 C CA . VAL A 1 111 ? -19.559 -4.449 26.859 1.00 93.31 111 VAL A CA 1
ATOM 877 C C . VAL A 1 111 ? -19.523 -3.188 25.996 1.00 93.31 111 VAL A C 1
ATOM 879 O O . VAL A 1 111 ? -18.690 -2.303 26.198 1.00 93.31 111 VAL A O 1
ATOM 882 N N . ILE A 1 112 ? -20.453 -3.087 25.048 1.00 94.00 112 ILE A N 1
ATOM 883 C CA . ILE A 1 112 ? -20.668 -1.910 24.206 1.00 94.00 112 ILE A CA 1
ATOM 884 C C . ILE A 1 112 ? -22.157 -1.563 24.150 1.00 94.00 112 ILE A C 1
ATOM 886 O O . ILE A 1 112 ? -23.025 -2.395 24.405 1.00 94.00 112 ILE A O 1
ATOM 890 N N . THR A 1 113 ? -22.469 -0.312 23.813 1.00 93.38 113 THR A N 1
ATOM 891 C CA . THR A 1 113 ? -23.857 0.129 23.622 1.00 93.38 113 THR A CA 1
ATOM 892 C C . THR A 1 113 ? -24.391 -0.317 22.260 1.00 93.38 113 THR A C 1
ATOM 894 O O . THR A 1 113 ? -23.619 -0.509 21.323 1.00 93.38 113 THR A O 1
ATOM 897 N N . ALA A 1 114 ? -25.717 -0.411 22.107 1.00 95.19 114 ALA A N 1
ATOM 898 C CA . ALA A 1 114 ? -26.342 -0.771 20.829 1.00 95.19 114 ALA A CA 1
ATOM 899 C C . ALA A 1 114 ? -25.945 0.178 19.684 1.00 95.19 114 ALA A C 1
ATOM 901 O O . ALA A 1 114 ? -25.613 -0.275 18.592 1.00 95.19 114 ALA A O 1
ATOM 902 N N . LYS A 1 115 ? -25.895 1.490 19.960 1.00 95.38 115 LYS A N 1
ATOM 903 C CA . LYS A 1 115 ? -25.421 2.495 18.999 1.00 95.38 115 LYS A CA 1
ATOM 904 C C . LYS A 1 115 ? -23.968 2.238 18.592 1.00 95.38 115 LYS A C 1
ATOM 906 O O . LYS A 1 115 ? -23.675 2.151 17.408 1.00 95.38 115 LYS A O 1
ATOM 911 N N . SER A 1 116 ? -23.080 2.035 19.569 1.00 92.88 116 SER A N 1
ATOM 912 C CA . SER A 1 116 ? -21.673 1.726 19.289 1.00 92.88 116 SER A CA 1
ATOM 913 C C . SER A 1 116 ? -21.503 0.414 18.524 1.00 92.88 116 SER A C 1
ATOM 915 O O . SER A 1 116 ? -20.558 0.296 17.751 1.00 92.88 116 SER A O 1
ATOM 917 N N . GLY A 1 117 ? -22.376 -0.572 18.746 1.00 93.94 117 GLY A N 1
ATOM 918 C CA . GLY A 1 117 ? -22.380 -1.824 17.996 1.00 93.94 117 GLY A CA 1
ATOM 919 C C . GLY A 1 117 ? -22.734 -1.606 16.527 1.00 93.94 117 GLY A C 1
ATOM 920 O O . GLY A 1 117 ? -22.010 -2.084 15.657 1.00 93.94 117 GLY A O 1
ATOM 921 N N . GLN A 1 118 ? -23.789 -0.837 16.246 1.00 94.44 118 GLN A N 1
ATOM 922 C CA . GLN A 1 118 ? -24.188 -0.506 14.876 1.00 94.44 118 GLN A CA 1
ATOM 923 C C . GLN A 1 118 ? -23.088 0.270 14.136 1.00 94.44 118 GLN A C 1
ATOM 925 O O . GLN A 1 118 ? -22.645 -0.169 13.075 1.00 94.44 118 GLN A O 1
ATOM 930 N N . ASP A 1 119 ? -22.578 1.346 14.745 1.00 92.69 119 ASP A N 1
ATOM 931 C CA . ASP A 1 119 ? -21.504 2.169 14.172 1.00 92.69 119 ASP A CA 1
ATOM 932 C C . ASP A 1 119 ? -20.249 1.319 13.887 1.00 92.69 119 ASP A C 1
ATOM 934 O O . ASP A 1 119 ? -19.584 1.473 12.860 1.00 92.69 119 ASP A O 1
ATOM 938 N N . ARG A 1 120 ? -19.927 0.374 14.784 1.00 92.94 120 ARG A N 1
ATOM 939 C CA . ARG A 1 120 ? -18.780 -0.529 14.630 1.00 92.94 120 ARG A CA 1
ATOM 940 C C . ARG A 1 120 ? -18.984 -1.522 13.485 1.00 92.94 120 ARG A C 1
ATOM 942 O O . ARG A 1 120 ? -18.057 -1.692 12.703 1.00 92.94 120 ARG A O 1
ATOM 949 N N . LYS A 1 121 ? -20.171 -2.124 13.329 1.00 93.56 121 LYS A N 1
ATOM 950 C CA . LYS A 1 121 ? -20.472 -3.022 12.194 1.00 93.56 121 LYS A CA 1
ATOM 951 C C . LYS A 1 121 ? -20.293 -2.319 10.851 1.00 93.56 121 LYS A C 1
ATOM 953 O O . LYS A 1 121 ? -19.658 -2.875 9.958 1.00 93.56 121 LYS A O 1
ATOM 958 N N . GLU A 1 122 ? -20.837 -1.112 10.715 1.00 91.06 122 GLU A N 1
ATOM 959 C CA . GLU A 1 122 ? -20.767 -0.331 9.475 1.00 91.06 122 GLU A CA 1
ATOM 960 C C . GLU A 1 122 ? -19.328 0.088 9.155 1.00 91.06 122 GLU A C 1
ATOM 962 O O . GLU A 1 122 ? -18.846 -0.156 8.046 1.00 91.06 122 GLU A O 1
ATOM 967 N N . ARG A 1 123 ? -18.612 0.637 10.146 1.00 90.88 123 ARG A N 1
ATOM 968 C CA . ARG A 1 123 ? -17.209 1.047 9.996 1.00 90.88 123 ARG A CA 1
ATOM 969 C C . ARG A 1 123 ? -16.313 -0.128 9.612 1.00 90.88 123 ARG A C 1
ATOM 971 O O . ARG A 1 123 ? -15.587 -0.040 8.625 1.00 90.88 123 ARG A O 1
ATOM 978 N N . THR A 1 124 ? -16.388 -1.227 10.360 1.00 91.94 124 THR A N 1
ATOM 979 C CA . THR A 1 124 ? -15.554 -2.412 10.128 1.00 91.94 124 THR A CA 1
ATOM 980 C C . THR A 1 124 ? -15.837 -3.034 8.764 1.00 91.94 124 THR A C 1
ATOM 982 O O . THR A 1 124 ? -14.901 -3.382 8.050 1.00 91.94 124 THR A O 1
ATOM 985 N N . LEU A 1 125 ? -17.105 -3.127 8.349 1.00 89.88 125 LEU A N 1
ATOM 986 C CA . LEU A 1 125 ? -17.437 -3.657 7.028 1.00 89.88 125 LEU A CA 1
ATOM 987 C C . LEU A 1 125 ? -16.871 -2.778 5.900 1.00 89.88 125 LEU A C 1
ATOM 989 O O . LEU A 1 125 ? -16.325 -3.311 4.934 1.00 89.88 125 LEU A O 1
ATOM 993 N N . GLY A 1 126 ? -16.949 -1.450 6.033 1.00 88.81 126 GLY A N 1
ATOM 994 C CA . GLY A 1 126 ? -16.340 -0.521 5.076 1.00 88.81 126 GLY A CA 1
ATOM 995 C C . GLY A 1 126 ? -14.812 -0.653 5.010 1.00 88.81 126 GLY A C 1
ATOM 996 O O . GLY A 1 126 ? -14.235 -0.684 3.920 1.00 88.81 126 GLY A O 1
ATOM 997 N N . GLU A 1 127 ? -14.150 -0.796 6.162 1.00 90.38 127 GLU A N 1
ATOM 998 C CA . GLU A 1 127 ? -12.703 -1.042 6.254 1.00 90.38 127 GLU A CA 1
ATOM 999 C C . GLU A 1 127 ? -12.309 -2.369 5.579 1.00 90.38 127 GLU A C 1
ATOM 1001 O O . GLU A 1 127 ? -11.379 -2.397 4.770 1.00 90.38 127 GLU A O 1
ATOM 1006 N N . TRP A 1 128 ? -13.052 -3.451 5.830 1.00 91.62 128 TRP A N 1
ATOM 1007 C CA . TRP A 1 128 ? -12.809 -4.769 5.234 1.00 91.62 128 TRP A CA 1
ATOM 1008 C C . TRP A 1 128 ? -13.002 -4.777 3.716 1.00 91.62 128 TRP A C 1
ATOM 1010 O O . TRP A 1 128 ? -12.195 -5.351 2.983 1.00 91.62 128 TRP A O 1
ATOM 1020 N N . GLN A 1 129 ? -14.042 -4.107 3.215 1.00 89.75 129 GLN A N 1
ATOM 1021 C CA . GLN A 1 129 ? -14.264 -3.955 1.776 1.00 89.75 129 GLN A CA 1
ATOM 1022 C C . GLN A 1 129 ? -13.128 -3.176 1.104 1.00 89.75 129 GLN A C 1
ATOM 1024 O O . GLN A 1 129 ? -12.666 -3.563 0.030 1.00 89.75 129 GLN A O 1
ATOM 1029 N N . LYS A 1 130 ? -12.649 -2.102 1.742 1.00 90.75 130 LYS A N 1
ATOM 1030 C CA . LYS A 1 130 ? -11.508 -1.326 1.249 1.00 90.75 130 LYS A CA 1
ATOM 1031 C C . LYS A 1 130 ? -10.234 -2.173 1.202 1.00 90.75 130 LYS A C 1
ATOM 1033 O O . LYS A 1 130 ? -9.569 -2.176 0.169 1.00 90.75 130 LYS A O 1
ATOM 1038 N N . ALA A 1 131 ? -9.932 -2.899 2.279 1.00 89.94 131 ALA A N 1
ATOM 1039 C CA . ALA A 1 131 ? -8.761 -3.772 2.370 1.00 89.94 131 ALA A CA 1
ATOM 1040 C C . ALA A 1 131 ? -8.782 -4.875 1.303 1.00 89.94 131 ALA A C 1
ATOM 1042 O O . ALA A 1 131 ? -7.768 -5.133 0.659 1.00 89.94 131 ALA A O 1
ATOM 1043 N N . ARG A 1 132 ? -9.955 -5.466 1.049 1.00 89.94 132 ARG A N 1
ATOM 1044 C CA . ARG A 1 132 ? -10.145 -6.424 -0.042 1.00 89.94 132 ARG A CA 1
ATOM 1045 C C . ARG A 1 132 ? -9.807 -5.814 -1.402 1.00 89.94 132 ARG A C 1
ATOM 1047 O O . ARG A 1 132 ? -9.034 -6.407 -2.143 1.00 89.94 132 ARG A O 1
ATOM 1054 N N . ILE A 1 133 ? -10.365 -4.644 -1.731 1.00 92.62 133 ILE A N 1
ATOM 1055 C CA . ILE A 1 133 ? -10.080 -3.994 -3.021 1.00 92.62 133 ILE A CA 1
ATOM 1056 C C . ILE A 1 133 ? -8.581 -3.708 -3.161 1.00 92.62 133 ILE A C 1
ATOM 1058 O O . ILE A 1 133 ? -8.024 -3.912 -4.234 1.00 92.62 133 ILE A O 1
ATOM 1062 N N . ASP A 1 134 ? -7.927 -3.251 -2.091 1.00 92.25 134 ASP A N 1
ATOM 1063 C CA . ASP A 1 134 ? -6.481 -3.004 -2.096 1.00 92.25 134 ASP A CA 1
ATOM 1064 C C . ASP A 1 134 ? -5.673 -4.281 -2.357 1.00 92.25 134 ASP A C 1
ATOM 1066 O O . ASP A 1 134 ? -4.770 -4.268 -3.193 1.00 92.25 134 ASP A O 1
ATOM 1070 N N . SER A 1 135 ? -6.044 -5.392 -1.718 1.00 90.94 135 SER A N 1
ATOM 1071 C CA . SER A 1 135 ? -5.451 -6.709 -1.977 1.00 90.94 135 SER A CA 1
ATOM 1072 C C . SER A 1 135 ? -5.665 -7.157 -3.428 1.00 90.94 135 SER A C 1
ATOM 1074 O O . SER A 1 135 ? -4.712 -7.535 -4.109 1.00 90.94 135 SER A O 1
ATOM 1076 N N . ASP A 1 136 ? -6.894 -7.058 -3.942 1.00 91.25 136 ASP A N 1
ATOM 1077 C CA . ASP A 1 136 ? -7.235 -7.475 -5.306 1.00 91.25 136 ASP A CA 1
ATOM 1078 C C . ASP A 1 136 ? -6.492 -6.622 -6.360 1.00 91.25 136 ASP A C 1
ATOM 1080 O O . ASP A 1 136 ? -6.036 -7.152 -7.376 1.00 91.25 136 ASP A O 1
ATOM 1084 N N . ILE A 1 137 ? -6.301 -5.317 -6.109 1.00 93.50 137 ILE A N 1
ATOM 1085 C CA . ILE A 1 137 ? -5.479 -4.431 -6.952 1.00 93.50 137 ILE A CA 1
ATOM 1086 C C . ILE A 1 137 ? -4.005 -4.847 -6.929 1.00 93.50 137 ILE A C 1
ATOM 1088 O O . ILE A 1 137 ? -3.347 -4.793 -7.967 1.00 93.50 137 ILE A O 1
ATOM 1092 N N . GLU A 1 138 ? -3.468 -5.239 -5.776 1.00 90.56 138 GLU A N 1
ATOM 1093 C CA . GLU A 1 138 ? -2.063 -5.639 -5.675 1.00 90.56 138 GLU A CA 1
ATOM 1094 C C . GLU A 1 138 ? -1.796 -6.969 -6.391 1.00 90.56 138 GLU A C 1
ATOM 1096 O O . GLU A 1 138 ? -0.796 -7.095 -7.096 1.00 90.56 138 GLU A O 1
ATOM 1101 N N . VAL A 1 139 ? -2.711 -7.935 -6.264 1.00 89.31 139 VAL A N 1
ATOM 1102 C CA . VAL A 1 139 ? -2.572 -9.275 -6.853 1.00 89.31 139 VAL A CA 1
ATOM 1103 C C . VAL A 1 139 ? -2.864 -9.277 -8.355 1.00 89.31 139 VAL A C 1
ATOM 1105 O O . VAL A 1 139 ? -2.099 -9.848 -9.133 1.00 89.31 139 VAL A O 1
ATOM 1108 N N . ASN A 1 140 ? -3.973 -8.670 -8.788 1.00 91.12 140 ASN A N 1
ATOM 1109 C CA . ASN A 1 140 ? -4.353 -8.619 -10.199 1.00 91.12 140 ASN A CA 1
ATOM 1110 C C . ASN A 1 140 ? -5.101 -7.314 -10.529 1.00 91.12 140 ASN A C 1
ATOM 1112 O O . ASN A 1 140 ? -6.340 -7.282 -10.561 1.00 91.12 140 ASN A O 1
ATOM 1116 N N . PRO A 1 141 ? -4.367 -6.230 -10.840 1.00 91.44 141 PRO A N 1
ATOM 1117 C CA . PRO A 1 141 ? -4.974 -4.917 -11.006 1.00 91.44 141 PRO A CA 1
ATOM 1118 C C . PRO A 1 141 ? -5.911 -4.833 -12.222 1.00 91.44 141 PRO A C 1
ATOM 1120 O O . PRO A 1 141 ? -6.856 -4.048 -12.191 1.00 91.44 141 PRO A O 1
ATOM 1123 N N . HIS A 1 142 ? -5.721 -5.660 -13.260 1.00 93.25 142 HIS A N 1
ATOM 1124 C CA . HIS A 1 142 ? -6.619 -5.699 -14.423 1.00 93.25 142 HIS A CA 1
ATOM 1125 C C . HIS A 1 142 ? -7.995 -6.265 -14.069 1.00 93.25 142 HIS A C 1
ATOM 1127 O O . HIS A 1 142 ? -9.015 -5.653 -14.391 1.00 93.25 142 HIS A O 1
ATOM 1133 N N . VAL A 1 143 ? -8.038 -7.414 -13.387 1.00 93.25 143 VAL A N 1
ATOM 1134 C CA . VAL A 1 143 ? -9.306 -8.021 -12.954 1.00 93.25 143 VAL A CA 1
ATOM 1135 C C . VAL A 1 143 ? -9.997 -7.119 -11.934 1.00 93.25 143 VAL A C 1
ATOM 1137 O O . VAL A 1 143 ? -11.201 -6.886 -12.044 1.00 93.25 143 VAL A O 1
ATOM 1140 N N . ALA A 1 144 ? -9.245 -6.546 -10.988 1.00 93.19 144 ALA A N 1
ATOM 1141 C CA . ALA A 1 144 ? -9.790 -5.601 -10.019 1.00 93.19 144 ALA A CA 1
ATOM 1142 C C . ALA A 1 144 ? -10.416 -4.373 -10.699 1.00 93.19 144 ALA A C 1
ATOM 1144 O O . ALA A 1 144 ? -11.543 -4.006 -10.366 1.00 93.19 144 ALA A O 1
ATOM 1145 N N . LEU A 1 145 ? -9.740 -3.781 -11.692 1.00 95.62 145 LEU A N 1
ATOM 1146 C CA . LEU A 1 145 ? -10.270 -2.653 -12.461 1.00 95.62 145 LEU A CA 1
ATOM 1147 C C . LEU A 1 145 ? -11.578 -3.012 -13.177 1.00 95.62 145 LEU A C 1
ATOM 1149 O O . LEU A 1 145 ? -12.551 -2.268 -13.061 1.00 95.62 145 LEU A O 1
ATOM 1153 N N . GLN A 1 146 ? -11.633 -4.156 -13.864 1.00 94.56 146 GLN A N 1
ATOM 1154 C CA . GLN A 1 146 ? -12.855 -4.608 -14.541 1.00 94.56 146 GLN A CA 1
ATOM 1155 C C . GLN A 1 146 ? -14.017 -4.764 -13.553 1.00 94.56 146 GLN A C 1
ATOM 1157 O O . GLN A 1 146 ? -15.131 -4.316 -13.819 1.00 94.56 146 GLN A O 1
ATOM 1162 N N . GLN A 1 147 ? -13.759 -5.353 -12.385 1.00 93.38 147 GLN A N 1
ATOM 1163 C CA . GLN A 1 147 ? -14.777 -5.554 -11.353 1.00 93.38 147 GLN A CA 1
ATOM 1164 C C . GLN A 1 147 ? -15.258 -4.245 -10.719 1.00 93.38 147 GLN A C 1
ATOM 1166 O O . GLN A 1 147 ? -16.441 -4.128 -10.398 1.00 93.38 147 GLN A O 1
ATOM 1171 N N . LEU A 1 148 ? -14.377 -3.250 -10.569 1.00 93.62 148 LEU A N 1
ATOM 1172 C CA . LEU A 1 148 ? -14.754 -1.904 -10.130 1.00 93.62 148 LEU A CA 1
ATOM 1173 C C . LEU A 1 148 ? -15.653 -1.217 -11.172 1.00 93.62 148 LEU A C 1
ATOM 1175 O O . LEU A 1 148 ? -16.714 -0.705 -10.817 1.00 93.62 148 LEU A O 1
ATOM 1179 N N . GLN A 1 149 ? -15.309 -1.322 -12.458 1.00 94.12 149 GLN A N 1
ATOM 1180 C CA . GLN A 1 149 ? -16.068 -0.721 -13.563 1.00 94.12 149 GLN A CA 1
ATOM 1181 C C . GLN A 1 149 ? -17.462 -1.335 -13.770 1.00 94.12 149 GLN A C 1
ATOM 1183 O O . GLN A 1 149 ? -18.369 -0.664 -14.265 1.00 94.12 149 GLN A O 1
ATOM 1188 N N . LEU A 1 150 ? -17.678 -2.590 -13.358 1.00 92.94 150 LEU A N 1
ATOM 1189 C CA . LEU A 1 150 ? -19.008 -3.217 -13.364 1.00 92.94 150 LEU A CA 1
ATOM 1190 C C . LEU A 1 150 ? -19.983 -2.577 -12.359 1.00 92.94 150 LEU A C 1
ATOM 1192 O O . LEU A 1 150 ? -21.195 -2.819 -12.425 1.00 92.94 150 LEU A O 1
ATOM 1196 N N . GLY A 1 151 ? -19.482 -1.769 -11.424 1.00 89.00 151 GLY A N 1
ATOM 1197 C CA . GLY A 1 151 ? -20.282 -1.038 -10.455 1.00 89.00 151 GLY A CA 1
ATOM 1198 C C . GLY A 1 151 ? -21.213 -1.947 -9.652 1.00 89.00 151 GLY A C 1
ATOM 1199 O O . GLY A 1 151 ? -20.774 -2.886 -8.993 1.00 89.00 151 GLY A O 1
ATOM 1200 N N . ASN A 1 152 ? -22.523 -1.700 -9.736 1.00 86.94 152 ASN A N 1
ATOM 1201 C CA . ASN A 1 152 ? -23.532 -2.458 -8.981 1.00 86.94 152 ASN A CA 1
ATOM 1202 C C . ASN A 1 152 ? -23.728 -3.901 -9.486 1.00 86.94 152 ASN A C 1
ATOM 1204 O O . ASN A 1 152 ? -24.457 -4.672 -8.866 1.00 86.94 152 ASN A O 1
ATOM 1208 N N . LYS A 1 153 ? -23.105 -4.263 -10.613 1.00 87.31 153 LYS A N 1
ATOM 1209 C CA . LYS A 1 153 ? -23.117 -5.620 -11.178 1.00 87.31 153 LYS A CA 1
ATOM 1210 C C . LYS A 1 153 ? -21.836 -6.401 -10.870 1.00 87.31 153 LYS A C 1
ATOM 1212 O O . LYS A 1 153 ? -21.758 -7.576 -11.210 1.00 87.31 153 LYS A O 1
ATOM 1217 N N . GLY A 1 154 ? -20.834 -5.745 -10.284 1.00 85.44 154 GLY A N 1
ATOM 1218 C CA . GLY A 1 154 ? -19.534 -6.336 -9.991 1.00 85.44 154 GLY A CA 1
ATOM 1219 C C . GLY A 1 154 ? -19.424 -6.885 -8.574 1.00 85.44 154 GLY A C 1
ATOM 1220 O O . GLY A 1 154 ? -20.335 -6.777 -7.749 1.00 85.44 154 GLY A O 1
ATOM 1221 N N . LEU A 1 155 ? -18.242 -7.416 -8.272 1.00 85.62 155 LEU A N 1
ATOM 1222 C CA . LEU A 1 155 ? -17.886 -7.913 -6.943 1.00 85.62 155 LEU A CA 1
ATOM 1223 C C . LEU A 1 155 ? -17.877 -6.836 -5.840 1.00 85.62 155 LEU A C 1
ATOM 1225 O O . LEU A 1 155 ? -17.960 -7.183 -4.662 1.00 85.62 155 LEU A O 1
ATOM 1229 N N . TYR A 1 156 ? -17.784 -5.554 -6.207 1.00 89.31 156 TYR A N 1
ATOM 1230 C CA . TYR A 1 156 ? -17.702 -4.412 -5.283 1.00 89.31 156 TYR A CA 1
ATOM 1231 C C . TYR A 1 156 ? -18.981 -3.562 -5.264 1.00 89.31 156 TYR A C 1
ATOM 1233 O O . TYR A 1 156 ? -18.937 -2.358 -5.001 1.00 89.31 156 TYR A O 1
ATOM 1241 N N . LYS A 1 157 ? -20.131 -4.182 -5.557 1.00 86.56 157 LYS A N 1
ATOM 1242 C CA . LYS A 1 157 ? -21.440 -3.511 -5.618 1.00 86.56 157 LYS A CA 1
ATOM 1243 C C . LYS A 1 157 ? -21.815 -2.764 -4.330 1.00 86.56 157 LYS A C 1
ATOM 1245 O O . LYS A 1 157 ? -22.457 -1.723 -4.412 1.00 86.56 157 LYS A O 1
ATOM 1250 N N . ASP A 1 158 ? -21.373 -3.273 -3.179 1.00 83.56 158 ASP A N 1
ATOM 1251 C CA . ASP A 1 158 ? -21.712 -2.751 -1.849 1.00 83.56 158 ASP A CA 1
ATOM 1252 C C . ASP A 1 158 ? -20.772 -1.625 -1.381 1.00 83.56 158 ASP A C 1
ATOM 1254 O O . ASP A 1 158 ? -20.941 -1.094 -0.289 1.00 83.56 158 ASP A O 1
ATOM 1258 N N . VAL A 1 159 ? -19.779 -1.264 -2.199 1.00 87.69 159 VAL A N 1
ATOM 1259 C CA . VAL A 1 159 ? -18.832 -0.177 -1.921 1.00 87.69 159 VAL A CA 1
ATOM 1260 C C . VAL A 1 159 ? -19.381 1.134 -2.463 1.00 87.69 159 VAL A C 1
ATOM 1262 O O . VAL A 1 159 ? -19.940 1.155 -3.563 1.00 87.69 159 VAL A O 1
ATOM 1265 N N . ASP A 1 160 ? -19.196 2.233 -1.731 1.00 89.69 160 ASP A N 1
ATOM 1266 C CA . ASP A 1 160 ? -19.667 3.545 -2.165 1.00 89.69 160 ASP A CA 1
ATOM 1267 C C . ASP A 1 160 ? -19.032 3.984 -3.501 1.00 89.69 160 ASP A C 1
ATOM 1269 O O . ASP A 1 160 ? -17.902 3.624 -3.846 1.00 89.69 160 ASP A O 1
ATOM 1273 N N . ALA A 1 161 ? -19.775 4.778 -4.274 1.00 88.94 161 ALA A N 1
ATOM 1274 C CA . ALA A 1 161 ? -19.364 5.183 -5.617 1.00 88.94 161 ALA A CA 1
ATOM 1275 C C . ALA A 1 161 ? -18.088 6.047 -5.635 1.00 88.94 161 ALA A C 1
ATOM 1277 O O . ALA A 1 161 ? -17.297 5.954 -6.575 1.00 88.94 161 ALA A O 1
ATOM 1278 N N . THR A 1 162 ? -17.867 6.867 -4.606 1.00 90.94 162 THR A N 1
ATOM 1279 C CA . THR A 1 162 ? -16.693 7.744 -4.494 1.00 90.94 162 THR A CA 1
ATOM 1280 C C . THR A 1 162 ? -15.436 6.921 -4.241 1.00 90.94 162 THR A C 1
ATOM 1282 O O . THR A 1 162 ? -14.438 7.091 -4.945 1.00 90.94 162 THR A O 1
ATOM 1285 N N . LEU A 1 163 ? -15.487 5.983 -3.289 1.00 90.31 163 LEU A N 1
ATOM 1286 C CA . LEU A 1 163 ? -14.377 5.066 -3.030 1.00 90.31 163 LEU A CA 1
ATOM 1287 C C . LEU A 1 163 ? -14.099 4.178 -4.244 1.00 90.31 163 LEU A C 1
ATOM 1289 O O . LEU A 1 163 ? -12.938 3.976 -4.594 1.00 90.31 163 LEU A O 1
ATOM 1293 N N . ARG A 1 164 ? -15.140 3.704 -4.937 1.00 91.75 164 ARG A N 1
ATOM 1294 C CA . ARG A 1 164 ? -14.994 2.912 -6.167 1.00 91.75 164 ARG A CA 1
ATOM 1295 C C . ARG A 1 164 ? -14.199 3.667 -7.237 1.00 91.75 164 ARG A C 1
ATOM 1297 O O . ARG A 1 164 ? -13.182 3.157 -7.699 1.00 91.75 164 ARG A O 1
ATOM 1304 N N . LEU A 1 165 ? -14.573 4.914 -7.534 1.00 91.69 165 LEU A N 1
ATOM 1305 C CA . LEU A 1 165 ? -13.846 5.779 -8.475 1.00 91.69 165 LEU A CA 1
ATOM 1306 C C . LEU A 1 165 ? -12.396 6.042 -8.044 1.00 91.69 165 LEU A C 1
ATOM 1308 O O . LEU A 1 165 ? -11.491 6.092 -8.880 1.00 91.69 165 LEU A O 1
ATOM 1312 N N . GLN A 1 166 ? -12.147 6.215 -6.743 1.00 93.12 166 GLN A N 1
ATOM 1313 C CA . GLN A 1 166 ? -10.785 6.359 -6.228 1.00 93.12 166 GLN A CA 1
ATOM 1314 C C . GLN A 1 166 ? -9.958 5.092 -6.493 1.00 93.12 166 GLN A C 1
ATOM 1316 O O . GLN A 1 166 ? -8.825 5.189 -6.967 1.00 93.12 166 GLN A O 1
ATOM 1321 N N . LYS A 1 167 ? -10.523 3.910 -6.228 1.00 94.38 167 LYS A N 1
ATOM 1322 C CA . LYS A 1 167 ? -9.847 2.624 -6.431 1.00 94.38 167 LYS A CA 1
ATOM 1323 C C . LYS A 1 167 ? -9.632 2.293 -7.908 1.00 94.38 167 LYS A C 1
ATOM 1325 O O . LYS A 1 167 ? -8.586 1.744 -8.240 1.00 94.38 167 LYS A O 1
ATOM 1330 N N . GLU A 1 168 ? -10.526 2.707 -8.806 1.00 94.31 168 GLU A N 1
ATOM 1331 C CA . GLU A 1 168 ? -10.313 2.596 -10.260 1.00 94.31 168 GLU A CA 1
ATOM 1332 C C . GLU A 1 168 ? -9.071 3.370 -10.719 1.00 94.31 168 GLU A C 1
ATOM 1334 O O . GLU A 1 168 ? -8.285 2.876 -11.531 1.00 94.31 168 GLU A O 1
ATOM 1339 N N . LYS A 1 169 ? -8.850 4.578 -10.181 1.00 92.69 169 LYS A N 1
ATOM 1340 C CA . LYS A 1 169 ? -7.637 5.363 -10.469 1.00 92.69 169 LYS A CA 1
ATOM 1341 C C . LYS A 1 169 ? -6.382 4.669 -9.942 1.00 92.69 169 LYS A C 1
ATOM 1343 O O . LYS A 1 169 ? -5.370 4.632 -10.641 1.00 92.69 169 LYS A O 1
ATOM 1348 N N . THR A 1 170 ? -6.446 4.099 -8.738 1.00 92.25 170 THR A N 1
ATOM 1349 C CA . THR A 1 170 ? -5.338 3.327 -8.157 1.00 92.25 170 THR A CA 1
ATOM 1350 C C . THR A 1 170 ? -5.001 2.099 -9.008 1.00 92.25 170 THR A C 1
ATOM 1352 O O . THR A 1 170 ? -3.832 1.905 -9.340 1.00 92.25 170 THR A O 1
ATOM 1355 N N . ALA A 1 171 ? -6.006 1.324 -9.428 1.00 93.50 171 ALA A N 1
ATOM 1356 C CA . ALA A 1 171 ? -5.826 0.143 -10.272 1.00 93.50 171 ALA A CA 1
ATOM 1357 C C . ALA A 1 171 ? -5.203 0.495 -11.634 1.00 93.50 171 ALA A C 1
ATOM 1359 O O . ALA A 1 171 ? -4.210 -0.112 -12.030 1.00 93.50 171 ALA A O 1
ATOM 1360 N N . ASN A 1 172 ? -5.711 1.536 -12.307 1.00 91.19 172 ASN A N 1
ATOM 1361 C CA . ASN A 1 172 ? -5.135 2.041 -13.560 1.00 91.19 172 ASN A CA 1
ATOM 1362 C C . ASN A 1 172 ? -3.673 2.479 -13.403 1.00 91.19 172 ASN A C 1
ATOM 1364 O O . ASN A 1 172 ? -2.829 2.150 -14.232 1.00 91.19 172 ASN A O 1
ATOM 1368 N N . SER A 1 173 ? -3.353 3.204 -12.329 1.00 88.69 173 SER A N 1
ATOM 1369 C CA . SER A 1 173 ? -1.976 3.627 -12.052 1.00 88.69 173 SER A CA 1
ATOM 1370 C C . SER A 1 173 ? -1.035 2.428 -11.878 1.00 88.69 173 SER A C 1
ATOM 1372 O O . SER A 1 173 ? 0.073 2.423 -12.419 1.00 88.69 173 SER A O 1
ATOM 1374 N N . LYS A 1 174 ? -1.490 1.375 -11.183 1.00 89.31 174 LYS A N 1
ATOM 1375 C CA . LYS A 1 174 ? -0.728 0.131 -11.006 1.00 89.31 174 LYS A CA 1
ATOM 1376 C C . LYS A 1 174 ? -0.534 -0.618 -12.331 1.00 89.31 174 LYS A C 1
ATOM 1378 O O . LYS A 1 174 ? 0.589 -1.033 -12.599 1.00 89.31 174 LYS A O 1
ATOM 1383 N N . ILE A 1 175 ? -1.569 -0.733 -13.170 1.00 85.62 175 ILE A N 1
ATOM 1384 C CA . ILE A 1 175 ? -1.476 -1.319 -14.523 1.00 85.62 175 ILE A CA 1
ATOM 1385 C C . ILE A 1 175 ? -0.416 -0.588 -15.344 1.00 85.62 175 ILE A C 1
ATOM 1387 O O . ILE A 1 175 ? 0.556 -1.204 -15.768 1.00 85.62 175 ILE A O 1
ATOM 1391 N N . ASN A 1 176 ? -0.537 0.736 -15.466 1.00 82.50 176 ASN A N 1
ATOM 1392 C CA . ASN A 1 176 ? 0.398 1.549 -16.243 1.00 82.50 176 ASN A CA 1
ATOM 1393 C C . ASN A 1 176 ? 1.840 1.409 -15.731 1.00 82.50 176 ASN A C 1
ATOM 1395 O O . ASN A 1 176 ? 2.789 1.380 -16.513 1.00 82.50 176 ASN A O 1
ATOM 1399 N N . ARG A 1 177 ? 2.021 1.312 -14.406 1.00 80.38 177 ARG A N 1
ATOM 1400 C CA . ARG A 1 177 ? 3.333 1.066 -13.797 1.00 80.38 177 ARG A CA 1
ATOM 1401 C C . ARG A 1 177 ? 3.871 -0.320 -14.158 1.00 80.38 177 ARG A C 1
ATOM 1403 O O . ARG A 1 177 ? 5.034 -0.416 -14.538 1.00 80.38 177 ARG A O 1
ATOM 1410 N N . ASN A 1 178 ? 3.053 -1.364 -14.049 1.00 79.94 178 ASN A N 1
ATOM 1411 C CA . ASN A 1 178 ? 3.449 -2.735 -14.371 1.00 79.94 178 ASN A CA 1
ATOM 1412 C C . ASN A 1 178 ? 3.791 -2.884 -15.861 1.00 79.94 178 ASN A C 1
ATOM 1414 O O . ASN A 1 178 ? 4.812 -3.480 -16.187 1.00 79.94 178 ASN A O 1
ATOM 1418 N N . GLU A 1 179 ? 3.002 -2.286 -16.755 1.00 81.62 179 GLU A N 1
ATOM 1419 C CA . GLU A 1 179 ? 3.266 -2.258 -18.198 1.00 81.62 179 GLU A CA 1
ATOM 1420 C C . GLU A 1 179 ? 4.563 -1.509 -18.527 1.00 81.62 179 GLU A C 1
ATOM 1422 O O . GLU A 1 179 ? 5.373 -1.987 -19.320 1.00 81.62 179 GLU A O 1
ATOM 1427 N N . ALA A 1 180 ? 4.813 -0.365 -17.879 1.00 74.56 180 ALA A N 1
ATOM 1428 C CA . ALA A 1 180 ? 6.058 0.379 -18.056 1.00 74.56 180 ALA A CA 1
ATOM 1429 C C . ALA A 1 180 ? 7.288 -0.415 -17.581 1.00 74.56 180 ALA A C 1
ATOM 1431 O O . ALA A 1 180 ? 8.321 -0.393 -18.249 1.00 74.56 180 ALA A O 1
ATOM 1432 N N . ILE A 1 181 ? 7.179 -1.130 -16.454 1.00 74.19 181 ILE A N 1
ATOM 1433 C CA . ILE A 1 181 ? 8.243 -2.012 -15.949 1.00 74.19 181 ILE A CA 1
ATOM 1434 C C . ILE A 1 181 ? 8.464 -3.183 -16.910 1.00 74.19 181 ILE A C 1
ATOM 1436 O O . ILE A 1 181 ? 9.603 -3.456 -17.275 1.00 74.19 181 ILE A O 1
ATOM 1440 N N . ALA A 1 182 ? 7.395 -3.842 -17.363 1.00 73.56 182 ALA A N 1
ATOM 1441 C CA . ALA A 1 182 ? 7.484 -4.954 -18.305 1.00 73.56 182 ALA A CA 1
ATOM 1442 C C . ALA A 1 182 ? 8.154 -4.526 -19.618 1.00 73.56 182 ALA A C 1
ATOM 1444 O O . ALA A 1 182 ? 9.073 -5.197 -20.085 1.00 73.56 182 ALA A O 1
ATOM 1445 N N . LYS A 1 183 ? 7.764 -3.365 -20.161 1.00 78.94 183 LYS A N 1
ATOM 1446 C CA . LYS A 1 183 ? 8.384 -2.788 -21.356 1.00 78.94 183 LYS A CA 1
ATOM 1447 C C . LYS A 1 183 ? 9.868 -2.484 -21.140 1.00 78.94 183 LYS A C 1
ATOM 1449 O O . LYS A 1 183 ? 10.676 -2.822 -21.995 1.00 78.94 183 LYS A O 1
ATOM 1454 N N . ARG A 1 184 ? 10.246 -1.895 -20.000 1.00 69.88 184 ARG A N 1
ATOM 1455 C CA . ARG A 1 184 ? 11.657 -1.613 -19.687 1.00 69.88 184 ARG A CA 1
ATOM 1456 C C . ARG A 1 184 ? 12.475 -2.899 -19.551 1.00 69.88 184 ARG A C 1
ATOM 1458 O O . ARG A 1 184 ? 13.573 -2.969 -20.086 1.00 69.88 184 ARG A O 1
ATOM 1465 N N . ASN A 1 185 ? 11.948 -3.913 -18.870 1.00 72.94 185 ASN A N 1
ATOM 1466 C CA . ASN A 1 185 ? 12.625 -5.204 -18.740 1.00 72.94 185 ASN A CA 1
ATOM 1467 C C . ASN A 1 185 ? 12.813 -5.868 -20.109 1.00 72.94 185 ASN A C 1
ATOM 1469 O O . ASN A 1 185 ? 13.858 -6.452 -20.371 1.00 72.94 185 ASN A O 1
ATOM 1473 N N . GLN A 1 186 ? 11.829 -5.739 -21.000 1.00 75.94 186 GLN A N 1
ATOM 1474 C CA . GLN A 1 186 ? 11.946 -6.210 -22.376 1.00 75.94 186 GLN A CA 1
ATOM 1475 C C . GLN A 1 186 ? 13.009 -5.429 -23.167 1.00 75.94 186 GLN A C 1
ATOM 1477 O O . GLN A 1 186 ? 13.821 -6.042 -23.852 1.00 75.94 186 GLN A O 1
ATOM 1482 N N . GLU A 1 187 ? 13.040 -4.097 -23.049 1.00 76.44 187 GLU A N 1
ATOM 1483 C CA . GLU A 1 187 ? 14.077 -3.254 -23.665 1.00 76.44 187 GLU A CA 1
ATOM 1484 C C . GLU A 1 187 ? 15.479 -3.625 -23.163 1.00 76.44 187 GLU A C 1
ATOM 1486 O O . GLU A 1 187 ? 16.393 -3.746 -23.972 1.00 76.44 187 GLU A O 1
ATOM 1491 N N . PHE A 1 188 ? 15.634 -3.877 -21.860 1.00 72.50 188 PHE A N 1
ATOM 1492 C CA . PHE A 1 188 ? 16.893 -4.320 -21.260 1.00 72.50 188 PHE A CA 1
ATOM 1493 C C . PHE A 1 188 ? 17.364 -5.671 -21.816 1.00 72.50 188 PHE A C 1
ATOM 1495 O O . PHE A 1 188 ? 18.524 -5.801 -22.193 1.00 72.50 188 PHE A O 1
ATOM 1502 N N . LEU A 1 189 ? 16.466 -6.659 -21.917 1.00 76.00 189 LEU A N 1
ATOM 1503 C CA . LEU A 1 189 ? 16.791 -7.975 -22.482 1.00 76.00 189 LEU A CA 1
ATOM 1504 C C . LEU A 1 189 ? 17.209 -7.878 -23.956 1.00 76.00 189 LEU A C 1
ATOM 1506 O O . LEU A 1 189 ? 18.138 -8.563 -24.382 1.00 76.00 189 LEU A O 1
ATOM 1510 N N . PHE A 1 190 ? 16.562 -6.999 -24.729 1.00 73.69 190 PHE A N 1
ATOM 1511 C CA . PHE A 1 190 ? 16.989 -6.712 -26.098 1.00 73.69 190 PHE A CA 1
ATOM 1512 C C . PHE A 1 190 ? 18.375 -6.067 -26.141 1.00 73.69 190 PHE A C 1
ATOM 1514 O O . PHE A 1 190 ? 19.209 -6.512 -26.921 1.00 73.69 190 PHE A O 1
ATOM 1521 N N . ASP A 1 191 ? 18.648 -5.070 -25.298 1.00 71.12 191 ASP A N 1
ATOM 1522 C CA . ASP A 1 191 ? 19.943 -4.379 -25.275 1.00 71.12 191 ASP A CA 1
ATOM 1523 C C . ASP A 1 191 ? 21.088 -5.330 -24.862 1.00 71.12 191 ASP A C 1
ATOM 1525 O O . ASP A 1 191 ? 22.172 -5.304 -25.452 1.00 71.12 191 ASP A O 1
ATOM 1529 N N . GLU A 1 192 ? 20.842 -6.225 -23.898 1.00 73.50 192 GLU A N 1
ATOM 1530 C CA . GLU A 1 192 ? 21.785 -7.272 -23.487 1.00 73.50 192 GLU A CA 1
ATOM 1531 C C . GLU A 1 192 ? 22.093 -8.231 -24.646 1.00 73.50 192 GLU A C 1
ATOM 1533 O O . GLU A 1 192 ? 23.265 -8.474 -24.965 1.00 73.50 192 GLU A O 1
ATOM 1538 N N . LYS A 1 193 ? 21.052 -8.725 -25.332 1.00 79.62 193 LYS A N 1
ATOM 1539 C CA . LYS A 1 193 ? 21.215 -9.651 -26.458 1.00 79.62 193 LYS A CA 1
ATOM 1540 C C . LYS A 1 193 ? 21.877 -8.994 -27.667 1.00 79.62 193 LYS A C 1
ATOM 1542 O O . LYS A 1 193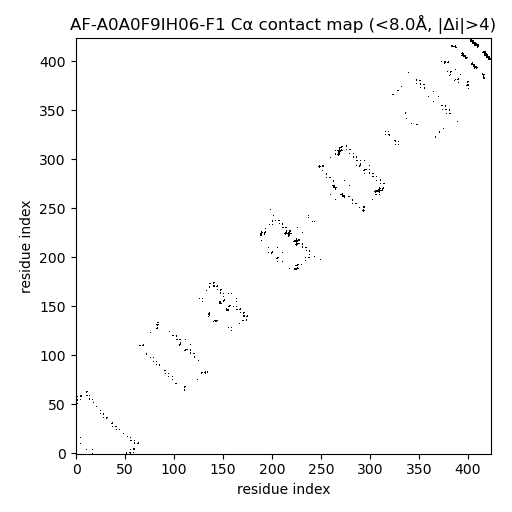 ? 22.705 -9.624 -28.326 1.00 79.62 193 LYS A O 1
ATOM 1547 N N . GLU A 1 194 ? 21.550 -7.736 -27.950 1.00 77.62 194 GLU A N 1
ATOM 1548 C CA . GLU A 1 194 ? 22.195 -6.941 -28.997 1.00 77.62 194 GLU A CA 1
ATOM 1549 C C . GLU A 1 194 ? 23.681 -6.740 -28.707 1.00 77.62 194 GLU A C 1
ATOM 1551 O O . GLU A 1 194 ? 24.498 -6.926 -29.603 1.00 77.62 194 GLU A O 1
ATOM 1556 N N . SER A 1 195 ? 24.056 -6.440 -27.461 1.00 69.06 195 SER A N 1
ATOM 1557 C CA . SER A 1 195 ? 25.459 -6.297 -27.057 1.00 69.06 195 SER A CA 1
ATOM 1558 C C . SER A 1 195 ? 26.239 -7.610 -27.188 1.00 69.06 195 SER A C 1
ATOM 1560 O O . SER A 1 195 ? 27.347 -7.635 -27.732 1.00 69.06 195 SER A O 1
ATOM 1562 N N . GLU A 1 196 ? 25.664 -8.733 -26.749 1.00 73.75 196 GLU A N 1
ATOM 1563 C CA . GLU A 1 196 ? 26.259 -10.063 -26.938 1.00 73.75 196 GLU A CA 1
ATOM 1564 C C . GLU A 1 196 ? 26.486 -10.358 -28.429 1.00 73.75 196 GLU A C 1
ATOM 1566 O O . GLU A 1 196 ? 27.590 -10.727 -28.840 1.00 73.75 196 GLU A O 1
ATOM 1571 N N . LEU A 1 197 ? 25.457 -10.146 -29.254 1.00 74.12 197 LEU A N 1
ATOM 1572 C CA . LEU A 1 197 ? 25.512 -10.432 -30.682 1.00 74.12 197 LEU A CA 1
ATOM 1573 C C . LEU A 1 197 ? 26.438 -9.458 -31.427 1.00 74.12 197 LEU A C 1
ATOM 1575 O O . LEU A 1 197 ? 27.122 -9.879 -32.353 1.00 74.12 197 LEU A O 1
ATOM 1579 N N . ALA A 1 198 ? 26.534 -8.196 -30.999 1.00 67.12 198 ALA A N 1
ATOM 1580 C CA . ALA A 1 198 ? 27.449 -7.202 -31.561 1.00 67.12 198 ALA A CA 1
ATOM 1581 C C . ALA A 1 198 ? 28.913 -7.622 -31.405 1.00 67.12 198 ALA A C 1
ATOM 1583 O O . ALA A 1 198 ? 29.673 -7.533 -32.366 1.00 67.12 198 ALA A O 1
ATOM 1584 N N . ASN A 1 199 ? 29.289 -8.136 -30.228 1.00 65.88 199 ASN A N 1
ATOM 1585 C CA . ASN A 1 199 ? 30.640 -8.652 -29.989 1.00 65.88 199 ASN A CA 1
ATOM 1586 C C . ASN A 1 199 ? 30.948 -9.848 -30.889 1.00 65.88 199 ASN A C 1
ATOM 1588 O O . ASN A 1 199 ? 32.013 -9.920 -31.485 1.00 65.88 199 ASN A O 1
ATOM 1592 N N . ARG A 1 200 ? 29.994 -10.771 -31.042 1.00 72.25 200 ARG A N 1
ATOM 1593 C CA . ARG A 1 200 ? 30.174 -11.919 -31.939 1.00 72.25 200 ARG A CA 1
ATOM 1594 C C . ARG A 1 200 ? 30.253 -11.495 -33.408 1.00 72.25 200 ARG A C 1
ATOM 1596 O O . ARG A 1 200 ? 30.963 -12.113 -34.190 1.00 72.25 200 ARG A O 1
ATOM 1603 N N . VAL A 1 201 ? 29.537 -10.443 -33.806 1.00 65.75 201 VAL A N 1
ATOM 1604 C CA . VAL A 1 201 ? 29.630 -9.871 -35.159 1.00 65.75 201 VAL A CA 1
ATOM 1605 C C . VAL A 1 201 ? 30.990 -9.211 -35.387 1.00 65.75 201 VAL A C 1
ATOM 1607 O O . VAL A 1 201 ? 31.562 -9.395 -36.459 1.00 65.75 201 VAL A O 1
ATOM 1610 N N . SER A 1 202 ? 31.535 -8.486 -34.406 1.00 60.72 202 SER A N 1
ATOM 1611 C CA . SER A 1 202 ? 32.840 -7.824 -34.535 1.00 60.72 202 SER A CA 1
ATOM 1612 C C . SER A 1 202 ? 34.020 -8.800 -34.503 1.00 60.72 202 SER A C 1
ATOM 1614 O O . SER A 1 202 ? 35.015 -8.554 -35.181 1.00 60.72 202 SER A O 1
ATOM 1616 N N . THR A 1 203 ? 33.908 -9.927 -33.792 1.00 65.69 203 THR A N 1
ATOM 1617 C CA . THR A 1 203 ? 34.919 -11.000 -33.816 1.00 65.69 203 THR A CA 1
ATOM 1618 C C . THR A 1 203 ? 34.785 -11.938 -35.019 1.00 65.69 203 THR A C 1
ATOM 1620 O O . THR A 1 203 ? 35.686 -12.731 -35.276 1.00 65.69 203 THR A O 1
ATOM 1623 N N . GLY A 1 204 ? 33.690 -11.839 -35.783 1.00 63.94 204 GLY A N 1
ATOM 1624 C CA . GLY A 1 204 ? 33.389 -12.728 -36.910 1.00 63.94 204 GLY A CA 1
ATOM 1625 C C . GLY A 1 204 ? 32.794 -14.085 -36.508 1.00 63.94 204 GLY A C 1
ATOM 1626 O O . GLY A 1 204 ? 32.595 -14.940 -37.368 1.00 63.94 204 GLY A O 1
ATOM 1627 N N . ASP A 1 205 ? 32.471 -14.275 -35.228 1.00 73.38 205 ASP A N 1
ATOM 1628 C CA . ASP A 1 205 ? 31.900 -15.506 -34.666 1.00 73.38 205 ASP A CA 1
ATOM 1629 C C . ASP A 1 205 ? 30.368 -15.601 -34.804 1.00 73.38 205 ASP A C 1
ATOM 1631 O O . ASP A 1 205 ? 29.762 -16.616 -34.441 1.00 73.38 205 ASP A O 1
ATOM 1635 N N . ALA A 1 206 ? 29.706 -14.536 -35.261 1.00 80.06 206 ALA A N 1
ATOM 1636 C CA . ALA A 1 206 ? 28.269 -14.517 -35.525 1.00 80.06 206 ALA A CA 1
ATOM 1637 C C . ALA A 1 206 ? 27.949 -14.887 -36.976 1.00 80.06 206 ALA A C 1
ATOM 1639 O O . ALA A 1 206 ? 28.562 -14.393 -37.922 1.00 80.06 206 ALA A O 1
ATOM 1640 N N . THR A 1 207 ? 26.904 -15.691 -37.160 1.00 83.69 207 THR A N 1
ATOM 1641 C CA . THR A 1 207 ? 26.376 -16.051 -38.482 1.00 83.69 207 THR A CA 1
ATOM 1642 C C . THR A 1 207 ? 25.121 -15.248 -38.839 1.00 83.69 207 THR A C 1
ATOM 1644 O O . THR A 1 207 ? 24.356 -14.824 -37.971 1.00 83.69 207 THR A O 1
ATOM 1647 N N . LEU A 1 208 ? 24.842 -15.093 -40.141 1.00 82.00 208 LEU A N 1
ATOM 1648 C CA . LEU A 1 208 ? 23.599 -14.461 -40.617 1.00 82.00 208 LEU A CA 1
ATOM 1649 C C . LEU A 1 208 ? 22.344 -15.180 -40.092 1.00 82.00 208 LEU A C 1
ATOM 1651 O O . LEU A 1 208 ? 21.383 -14.527 -39.699 1.00 82.00 208 LEU A O 1
ATOM 1655 N N . ALA A 1 209 ? 22.378 -16.513 -40.002 1.00 86.12 209 ALA A N 1
ATOM 1656 C CA . ALA A 1 209 ? 21.263 -17.309 -39.490 1.00 86.12 209 ALA A CA 1
ATOM 1657 C C . ALA A 1 209 ? 20.960 -17.036 -38.003 1.00 86.12 209 ALA A C 1
ATOM 1659 O O . ALA A 1 209 ? 19.803 -17.098 -37.585 1.00 86.12 209 ALA A O 1
ATOM 1660 N N . GLU A 1 210 ? 21.980 -16.730 -37.197 1.00 85.88 210 GLU A N 1
ATOM 1661 C CA . GLU A 1 210 ? 21.796 -16.344 -35.794 1.00 85.88 210 GLU A CA 1
ATOM 1662 C C . GLU A 1 210 ? 21.183 -14.950 -35.665 1.00 85.88 210 GLU A C 1
ATOM 1664 O O . GLU A 1 210 ? 20.298 -14.759 -34.832 1.00 85.88 210 GLU A O 1
ATOM 1669 N N . ILE A 1 211 ? 21.582 -14.007 -36.525 1.00 84.38 211 ILE A N 1
ATOM 1670 C CA . ILE A 1 211 ? 20.975 -12.670 -36.587 1.00 84.38 211 ILE A CA 1
ATOM 1671 C C . ILE A 1 211 ? 19.507 -12.761 -37.011 1.00 84.38 211 ILE A C 1
ATOM 1673 O O . ILE A 1 211 ? 18.649 -12.140 -36.389 1.00 84.38 211 ILE A O 1
ATOM 1677 N N . ASP A 1 212 ? 19.198 -13.569 -38.025 1.00 85.06 212 ASP A N 1
ATOM 1678 C CA . ASP A 1 212 ? 17.831 -13.747 -38.521 1.00 85.06 212 ASP A CA 1
ATOM 1679 C C . ASP A 1 212 ? 16.922 -14.393 -37.465 1.00 85.06 212 ASP A C 1
ATOM 1681 O O . ASP A 1 212 ? 15.771 -13.987 -37.290 1.00 85.06 212 ASP A O 1
ATOM 1685 N N . ARG A 1 213 ? 17.445 -15.372 -36.712 1.00 88.31 213 ARG A N 1
ATOM 1686 C CA . ARG A 1 213 ? 16.725 -15.991 -35.590 1.00 88.31 213 ARG A CA 1
ATOM 1687 C C . ARG A 1 213 ? 16.484 -14.991 -34.460 1.00 88.31 213 ARG A C 1
ATOM 1689 O O . ARG A 1 213 ? 15.379 -14.947 -33.923 1.00 88.31 213 ARG A O 1
ATOM 1696 N N . ALA A 1 214 ? 17.490 -14.193 -34.113 1.00 87.69 214 ALA A N 1
ATOM 1697 C CA . ALA A 1 214 ? 17.366 -13.180 -33.076 1.00 87.69 214 ALA A CA 1
ATOM 1698 C C . ALA A 1 214 ? 16.372 -12.072 -33.481 1.00 87.69 214 ALA A C 1
ATOM 1700 O O . ALA A 1 214 ? 15.552 -11.663 -32.663 1.00 87.69 214 ALA A O 1
ATOM 1701 N N . GLU A 1 215 ? 16.356 -11.630 -34.744 1.00 89.31 215 GLU A N 1
ATOM 1702 C CA . GLU A 1 215 ? 15.348 -10.674 -35.231 1.00 89.31 215 GLU A CA 1
ATOM 1703 C C . GLU A 1 215 ? 13.938 -11.266 -35.136 1.00 89.31 215 GLU A C 1
ATOM 1705 O O . GLU A 1 215 ? 13.022 -10.614 -34.635 1.00 89.31 215 GLU A O 1
ATOM 1710 N N . LEU A 1 216 ? 13.758 -12.521 -35.564 1.00 88.12 216 LEU A N 1
ATOM 1711 C CA . LEU A 1 216 ? 12.467 -13.202 -35.478 1.00 88.12 216 LEU A CA 1
ATOM 1712 C C . LEU A 1 216 ? 11.976 -13.289 -34.025 1.00 88.12 216 LEU A C 1
ATOM 1714 O O . LEU A 1 216 ? 10.810 -13.017 -33.747 1.00 88.12 216 LEU A O 1
ATOM 1718 N N . ASN A 1 217 ? 12.867 -13.620 -33.091 1.00 87.56 217 ASN A N 1
ATOM 1719 C CA . ASN A 1 217 ? 12.557 -13.637 -31.664 1.00 87.56 217 ASN A CA 1
ATOM 1720 C C . ASN A 1 217 ? 12.204 -12.238 -31.127 1.00 87.56 217 ASN A C 1
ATOM 1722 O O . ASN A 1 217 ? 11.292 -12.125 -30.308 1.00 87.56 217 ASN A O 1
ATOM 1726 N N . GLY A 1 218 ? 12.843 -11.178 -31.632 1.00 82.88 218 GLY A N 1
ATOM 1727 C CA . GLY A 1 218 ? 12.519 -9.788 -31.295 1.00 82.88 218 GLY A CA 1
ATOM 1728 C C . GLY A 1 218 ? 11.131 -9.372 -31.780 1.00 82.88 218 GLY A C 1
ATOM 1729 O O . GLY A 1 218 ? 10.353 -8.805 -31.014 1.00 82.88 218 GLY A O 1
ATOM 1730 N N . VAL A 1 219 ? 10.763 -9.744 -33.012 1.00 83.94 219 VAL A N 1
ATOM 1731 C CA . VAL A 1 219 ? 9.410 -9.533 -33.567 1.00 83.94 219 VAL A CA 1
ATOM 1732 C C . VAL A 1 219 ? 8.345 -10.271 -32.750 1.00 83.94 219 VAL A C 1
ATOM 1734 O O . VAL A 1 219 ? 7.239 -9.764 -32.569 1.00 83.94 219 VAL A O 1
ATOM 1737 N N . LEU A 1 220 ? 8.677 -11.451 -32.225 1.00 84.62 220 LEU A N 1
ATOM 1738 C CA . LEU A 1 220 ? 7.801 -12.240 -31.356 1.00 84.62 220 LEU A CA 1
ATOM 1739 C C . LEU A 1 220 ? 7.813 -11.778 -29.886 1.00 84.62 220 LEU A C 1
ATOM 1741 O O . LEU A 1 220 ? 7.120 -12.377 -29.064 1.00 84.62 220 LEU A O 1
ATOM 1745 N N . GLY A 1 221 ? 8.592 -10.748 -29.541 1.00 78.75 221 GLY A N 1
ATOM 1746 C CA . GLY A 1 221 ? 8.694 -10.211 -28.184 1.00 78.75 221 GLY A CA 1
ATOM 1747 C C . GLY A 1 221 ? 9.388 -11.136 -27.179 1.00 78.75 221 GLY A C 1
ATOM 1748 O O . GLY A 1 221 ? 9.173 -10.986 -25.978 1.00 78.75 221 GLY A O 1
ATOM 1749 N N . ARG A 1 222 ? 10.185 -12.103 -27.644 1.00 80.81 222 ARG A N 1
ATOM 1750 C CA . ARG A 1 222 ? 10.898 -13.066 -26.791 1.00 80.81 222 ARG A CA 1
ATOM 1751 C C . ARG A 1 222 ? 12.168 -12.460 -26.200 1.00 80.81 222 ARG A C 1
ATOM 1753 O O . ARG A 1 222 ? 12.778 -11.578 -26.793 1.00 80.81 222 ARG A O 1
ATOM 1760 N N . SER A 1 223 ? 12.583 -12.972 -25.044 1.00 76.12 223 SER A N 1
ATOM 1761 C CA . SER A 1 223 ? 13.745 -12.480 -24.290 1.00 76.12 223 SER A CA 1
ATOM 1762 C C . SER A 1 223 ? 15.090 -12.668 -24.999 1.00 76.12 223 SER A C 1
ATOM 1764 O O . SER A 1 223 ? 16.055 -12.014 -24.639 1.00 76.12 223 SER A O 1
ATOM 1766 N N . ASP A 1 224 ? 15.171 -13.559 -25.986 1.00 79.44 224 ASP A N 1
ATOM 1767 C CA . ASP A 1 224 ? 16.363 -13.844 -26.792 1.00 79.44 224 ASP A CA 1
ATOM 1768 C C . ASP A 1 224 ? 16.354 -13.115 -28.151 1.00 79.44 224 ASP A C 1
ATOM 1770 O O . ASP A 1 224 ? 17.049 -13.517 -29.090 1.00 79.44 224 ASP A O 1
ATOM 1774 N N . GLY A 1 225 ? 15.523 -12.078 -28.274 1.00 84.12 225 GLY A N 1
ATOM 1775 C CA . GLY A 1 225 ? 15.360 -11.287 -29.485 1.00 84.12 225 GLY A CA 1
ATOM 1776 C C . GLY A 1 225 ? 16.321 -10.105 -29.615 1.00 84.12 225 GLY A C 1
ATOM 1777 O O . GLY A 1 225 ? 16.918 -9.665 -28.641 1.00 84.12 225 GLY A O 1
ATOM 1778 N N . VAL A 1 226 ? 16.424 -9.555 -30.825 1.00 80.31 226 VAL A N 1
ATOM 1779 C CA . VAL A 1 226 ? 17.063 -8.255 -31.102 1.00 80.31 226 VAL A CA 1
ATOM 1780 C C . VAL A 1 226 ? 16.141 -7.388 -31.952 1.00 80.31 226 VAL A C 1
ATOM 1782 O O . VAL A 1 226 ? 15.248 -7.895 -32.639 1.00 80.31 226 VAL A O 1
ATOM 1785 N N . ARG A 1 227 ? 16.352 -6.072 -31.942 1.00 84.62 227 ARG A N 1
ATOM 1786 C CA . ARG A 1 227 ? 15.572 -5.134 -32.749 1.00 84.62 227 ARG A CA 1
ATOM 1787 C C . ARG A 1 227 ? 15.949 -5.253 -34.224 1.00 84.62 227 ARG A C 1
ATOM 1789 O O . ARG A 1 227 ? 17.079 -5.576 -34.604 1.00 84.62 227 ARG A O 1
ATOM 1796 N N . LYS A 1 228 ? 14.986 -4.935 -35.085 1.00 80.00 228 LYS A N 1
ATOM 1797 C CA . LYS A 1 228 ? 15.133 -5.004 -36.544 1.00 80.00 228 LYS A CA 1
ATOM 1798 C C . LYS A 1 228 ? 16.248 -4.094 -37.064 1.00 80.00 228 LYS A C 1
ATOM 1800 O O . LYS A 1 228 ? 16.965 -4.450 -38.003 1.00 80.00 228 LYS A O 1
ATOM 1805 N N . GLU A 1 229 ? 16.409 -2.923 -36.459 1.00 77.50 229 GLU A N 1
ATOM 1806 C CA . GLU A 1 229 ? 17.438 -1.943 -36.803 1.00 77.50 229 GLU A CA 1
ATOM 1807 C C . GLU A 1 229 ? 18.845 -2.493 -36.528 1.00 77.50 229 GLU A C 1
ATOM 1809 O O . GLU A 1 229 ? 19.744 -2.348 -37.367 1.00 77.50 229 GLU A O 1
ATOM 1814 N N . PHE A 1 230 ? 19.014 -3.187 -35.396 1.00 81.31 230 PHE A N 1
ATOM 1815 C CA . PHE A 1 230 ? 20.252 -3.874 -35.047 1.00 81.31 230 PHE A CA 1
ATOM 1816 C C . PHE A 1 230 ? 20.552 -4.997 -36.042 1.00 81.31 230 PHE A C 1
ATOM 1818 O O . PHE A 1 230 ? 21.612 -4.996 -36.668 1.00 81.31 230 PHE A O 1
ATOM 1825 N N . ALA A 1 231 ? 19.593 -5.903 -36.269 1.00 77.12 231 ALA A N 1
ATOM 1826 C CA . ALA A 1 231 ? 19.753 -7.022 -37.198 1.00 77.12 231 ALA A CA 1
ATOM 1827 C C . ALA A 1 231 ? 20.129 -6.551 -38.614 1.00 77.12 231 ALA A C 1
ATOM 1829 O O . ALA A 1 231 ? 21.021 -7.105 -39.257 1.00 77.12 231 ALA A O 1
ATOM 1830 N N . THR A 1 232 ? 19.512 -5.465 -39.085 1.00 74.12 232 THR A N 1
ATOM 1831 C CA . THR A 1 232 ? 19.828 -4.846 -40.381 1.00 74.12 232 THR A CA 1
ATOM 1832 C C . THR A 1 232 ? 21.272 -4.340 -40.445 1.00 74.12 232 THR A C 1
ATOM 1834 O O . THR A 1 232 ? 21.942 -4.511 -41.466 1.00 74.12 232 THR A O 1
ATOM 1837 N N . SER A 1 233 ? 21.764 -3.728 -39.368 1.00 68.75 233 SER A N 1
ATOM 1838 C CA . SER A 1 233 ? 23.131 -3.201 -39.282 1.00 68.75 233 SER A CA 1
ATOM 1839 C C . SER A 1 233 ? 24.168 -4.325 -39.178 1.00 68.75 233 SER A C 1
ATOM 1841 O O . SER A 1 233 ? 25.159 -4.315 -39.906 1.00 68.75 233 SER A O 1
ATOM 1843 N N . ALA A 1 234 ? 23.893 -5.345 -38.364 1.00 71.94 234 ALA A N 1
ATOM 1844 C CA . ALA A 1 234 ? 24.735 -6.526 -38.206 1.00 71.94 234 ALA A CA 1
ATOM 1845 C C . ALA A 1 234 ? 24.877 -7.324 -39.517 1.00 71.94 234 ALA A C 1
ATOM 1847 O O . ALA A 1 234 ? 25.988 -7.688 -39.902 1.00 71.94 234 ALA A O 1
ATOM 1848 N N . ARG A 1 235 ? 23.780 -7.513 -40.272 1.00 76.12 235 ARG A N 1
ATOM 1849 C CA . ARG A 1 235 ? 23.825 -8.113 -41.620 1.00 76.12 235 ARG A CA 1
ATOM 1850 C C . ARG A 1 235 ? 24.734 -7.332 -42.564 1.00 76.12 235 ARG A C 1
ATOM 1852 O O . ARG A 1 235 ? 25.515 -7.939 -43.291 1.00 76.12 235 ARG A O 1
ATOM 1859 N N . LYS A 1 236 ? 24.637 -5.998 -42.573 1.00 70.19 236 LYS A N 1
ATOM 1860 C CA . LYS A 1 236 ? 25.486 -5.145 -43.421 1.00 70.19 236 LYS A CA 1
ATOM 1861 C C . LYS A 1 236 ? 26.961 -5.288 -43.064 1.00 70.19 236 LYS A C 1
ATOM 1863 O O . LYS A 1 236 ? 27.769 -5.392 -43.976 1.00 70.19 236 LYS A O 1
ATOM 1868 N N . LEU A 1 237 ? 27.298 -5.341 -41.777 1.00 64.00 237 LEU A N 1
ATOM 1869 C CA . LEU A 1 237 ? 28.676 -5.540 -41.323 1.00 64.00 237 LEU A CA 1
ATOM 1870 C C . LEU A 1 237 ? 29.233 -6.896 -41.772 1.00 64.00 237 LEU A C 1
ATOM 1872 O O . LEU A 1 237 ? 30.285 -6.922 -42.398 1.00 64.00 237 LEU A O 1
ATOM 1876 N N . LEU A 1 238 ? 28.495 -7.993 -41.566 1.00 67.50 238 LEU A N 1
ATOM 1877 C CA . LEU A 1 238 ? 28.933 -9.337 -41.977 1.00 67.50 238 LEU A CA 1
ATOM 1878 C C . LEU A 1 238 ? 29.018 -9.532 -43.501 1.00 67.50 238 LEU A C 1
ATOM 1880 O O . LEU A 1 238 ? 29.745 -10.403 -43.970 1.00 67.50 238 LEU A O 1
ATOM 1884 N N . THR A 1 239 ? 28.252 -8.764 -44.281 1.00 71.75 239 THR A N 1
ATOM 1885 C CA . THR A 1 239 ? 28.219 -8.874 -45.753 1.00 71.75 239 THR A CA 1
ATOM 1886 C C . THR A 1 239 ? 29.103 -7.851 -46.461 1.00 71.75 239 THR A C 1
ATOM 1888 O O . THR A 1 239 ? 29.410 -8.027 -47.640 1.00 71.75 239 THR A O 1
ATOM 1891 N N . SER A 1 240 ? 29.532 -6.788 -45.775 1.00 58.12 240 SER A N 1
ATOM 1892 C CA . SER A 1 240 ? 30.452 -5.797 -46.327 1.00 58.12 240 SER A CA 1
ATOM 1893 C C . SER A 1 240 ? 31.904 -6.223 -46.111 1.00 58.12 240 SER A C 1
ATOM 1895 O O . SER A 1 240 ? 32.307 -6.527 -44.997 1.00 58.12 240 SER A O 1
ATOM 1897 N N . SER A 1 241 ? 32.728 -6.174 -47.158 1.00 45.03 241 SER A N 1
ATOM 1898 C CA . SER A 1 241 ? 34.165 -6.505 -47.138 1.00 45.03 241 SER A CA 1
ATOM 1899 C C . SER A 1 241 ? 35.044 -5.528 -46.327 1.00 45.03 241 SER A C 1
ATOM 1901 O O . SER A 1 241 ? 36.256 -5.473 -46.539 1.00 45.03 241 SER A O 1
ATOM 1903 N N . LYS A 1 242 ? 34.457 -4.700 -45.454 1.00 44.19 242 LYS A N 1
ATOM 1904 C CA . LYS A 1 242 ? 35.170 -3.736 -44.611 1.00 44.19 242 LYS A CA 1
ATOM 1905 C C . LYS A 1 242 ? 35.410 -4.362 -43.240 1.00 44.19 242 LYS A C 1
ATOM 1907 O O . LYS A 1 242 ? 34.459 -4.730 -42.561 1.00 44.19 242 LYS A O 1
ATOM 1912 N N . ALA A 1 243 ? 36.683 -4.467 -42.862 1.00 41.28 243 ALA A N 1
ATOM 1913 C CA . ALA A 1 243 ? 37.095 -4.916 -41.538 1.00 41.28 243 ALA A CA 1
ATOM 1914 C C . ALA A 1 243 ? 36.413 -4.071 -40.437 1.00 41.28 243 ALA A C 1
ATOM 1916 O O . ALA A 1 243 ? 36.279 -2.857 -40.620 1.00 41.28 243 ALA A O 1
ATOM 1917 N N . PRO A 1 244 ? 35.973 -4.690 -39.329 1.00 44.62 244 PRO A N 1
ATOM 1918 C CA . PRO A 1 244 ? 35.317 -3.986 -38.231 1.00 44.62 244 PRO A CA 1
ATOM 1919 C C . PRO A 1 244 ? 36.286 -3.011 -37.539 1.00 44.62 244 PRO A C 1
ATOM 1921 O O . PRO A 1 244 ? 37.472 -3.305 -37.382 1.00 44.62 244 PRO A O 1
ATOM 1924 N N . GLU A 1 245 ? 35.778 -1.836 -37.148 1.00 45.91 245 GLU A N 1
ATOM 1925 C CA . GLU A 1 245 ? 36.497 -0.870 -36.303 1.00 45.91 245 GLU A CA 1
ATOM 1926 C C . GLU A 1 245 ? 36.775 -1.465 -34.907 1.00 45.91 245 GLU A C 1
ATOM 1928 O O . GLU A 1 245 ? 36.067 -2.358 -34.442 1.00 45.91 245 GLU A O 1
ATOM 1933 N N . SER A 1 246 ? 37.873 -1.019 -34.291 1.00 47.25 246 SER A N 1
ATOM 1934 C CA . SER A 1 246 ? 38.645 -1.737 -33.268 1.00 47.25 246 SER A CA 1
ATOM 1935 C C . SER A 1 246 ? 37.898 -2.099 -31.973 1.00 47.25 246 SER A C 1
ATOM 1937 O O . SER A 1 246 ? 36.956 -1.433 -31.539 1.00 47.25 246 SER A O 1
ATOM 1939 N N . ILE A 1 247 ? 38.423 -3.146 -31.321 1.00 48.75 247 ILE A N 1
ATOM 1940 C CA . ILE A 1 247 ? 38.046 -3.705 -30.008 1.00 48.75 247 ILE A CA 1
ATOM 1941 C C . ILE A 1 247 ? 37.895 -2.624 -28.908 1.00 48.75 247 ILE A C 1
ATOM 1943 O O . ILE A 1 247 ? 37.009 -2.752 -28.064 1.00 48.75 247 ILE A O 1
ATOM 1947 N N .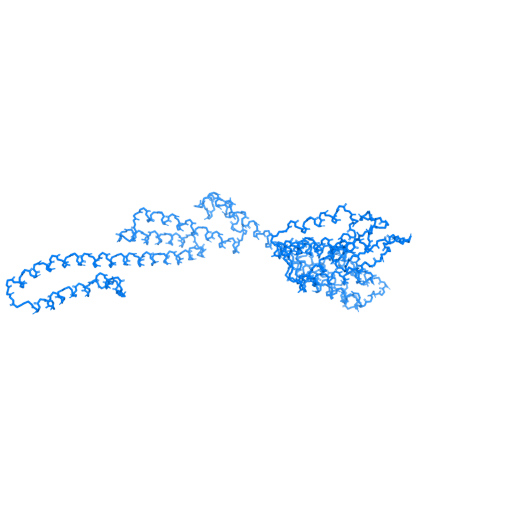 ASP A 1 248 ? 38.654 -1.522 -28.976 1.00 56.47 248 ASP A N 1
ATOM 1948 C CA . ASP A 1 248 ? 38.621 -0.414 -28.000 1.00 56.47 248 ASP A CA 1
ATOM 1949 C C . ASP A 1 248 ? 37.258 0.298 -27.903 1.00 56.47 248 ASP A C 1
ATOM 1951 O O . ASP A 1 248 ? 36.865 0.768 -26.834 1.00 56.47 248 ASP A O 1
ATOM 1955 N N . SER A 1 249 ? 36.499 0.371 -29.001 1.00 56.03 249 SER A N 1
ATOM 1956 C CA . SER A 1 249 ? 35.204 1.072 -29.029 1.00 56.03 249 SER A CA 1
ATOM 1957 C C . SER A 1 249 ? 34.094 0.299 -28.298 1.00 56.03 249 SER A C 1
ATOM 1959 O O . SER A 1 249 ? 33.290 0.877 -27.563 1.00 56.03 249 SER A O 1
ATOM 1961 N N . ALA A 1 250 ? 34.079 -1.030 -28.439 1.00 55.06 250 ALA A N 1
ATOM 1962 C CA . ALA A 1 250 ? 33.090 -1.904 -27.811 1.00 55.06 250 ALA A CA 1
ATOM 1963 C C . ALA A 1 250 ? 33.340 -2.069 -26.305 1.00 55.06 250 ALA A C 1
ATOM 1965 O O . ALA A 1 250 ? 32.393 -2.048 -25.513 1.00 55.06 250 ALA A O 1
ATOM 1966 N N . GLU A 1 251 ? 34.607 -2.195 -25.902 1.00 66.38 251 GLU A N 1
ATOM 1967 C CA . GLU A 1 251 ? 34.991 -2.279 -24.492 1.00 66.38 251 GLU A CA 1
ATOM 1968 C C . GLU A 1 251 ? 34.651 -0.974 -23.764 1.00 66.38 251 GLU A C 1
ATOM 1970 O O . GLU A 1 251 ? 33.955 -0.998 -22.745 1.00 66.38 251 GLU A O 1
ATOM 1975 N N . ARG A 1 252 ? 34.983 0.178 -24.364 1.00 70.38 252 ARG A N 1
ATOM 1976 C CA . ARG A 1 252 ? 34.658 1.485 -23.784 1.00 70.38 252 ARG A CA 1
ATOM 1977 C C . ARG A 1 252 ? 33.156 1.753 -23.705 1.00 70.38 252 ARG A C 1
ATOM 1979 O O . ARG A 1 252 ? 32.680 2.309 -22.715 1.00 70.38 252 ARG A O 1
ATOM 1986 N N . TYR A 1 253 ? 32.385 1.340 -24.711 1.00 67.31 253 TYR A N 1
ATOM 1987 C CA . TYR A 1 253 ? 30.926 1.429 -24.654 1.00 67.31 253 TYR A CA 1
ATOM 1988 C C . TYR A 1 253 ? 30.347 0.571 -23.521 1.00 67.31 253 TYR A C 1
ATOM 1990 O O . TYR A 1 253 ? 29.467 1.036 -22.795 1.00 67.31 253 TYR A O 1
ATOM 1998 N N . ARG A 1 254 ? 30.842 -0.663 -23.337 1.00 67.19 254 ARG A N 1
ATOM 1999 C CA . ARG A 1 254 ? 30.390 -1.564 -22.264 1.00 67.19 254 ARG A CA 1
ATOM 2000 C C . ARG A 1 254 ? 30.705 -0.989 -20.882 1.00 67.19 254 ARG A C 1
ATOM 2002 O O . ARG A 1 254 ? 29.822 -1.005 -20.027 1.00 67.19 254 ARG A O 1
ATOM 2009 N N . GLU A 1 255 ? 31.907 -0.447 -20.679 1.00 76.94 255 GLU A N 1
ATOM 2010 C CA . GLU A 1 255 ? 32.283 0.244 -19.437 1.00 76.94 255 GLU A CA 1
ATOM 2011 C C . GLU A 1 255 ? 31.316 1.390 -19.121 1.00 76.94 255 GLU A C 1
ATOM 2013 O O . GLU A 1 255 ? 30.719 1.426 -18.045 1.00 76.94 255 GLU A O 1
ATOM 2018 N N . LEU A 1 256 ? 31.097 2.292 -20.083 1.00 74.50 256 LEU A N 1
ATOM 2019 C CA . LEU A 1 256 ? 30.208 3.439 -19.899 1.00 74.50 256 LEU A CA 1
ATOM 2020 C C . LEU A 1 256 ? 28.748 3.014 -19.708 1.00 74.50 256 LEU A C 1
ATOM 2022 O O . LEU A 1 256 ? 28.039 3.588 -18.889 1.00 74.50 256 LEU A O 1
ATOM 2026 N N . SER A 1 257 ? 28.284 1.981 -20.407 1.00 69.75 257 SER A N 1
ATOM 2027 C CA . SER A 1 257 ? 26.925 1.477 -20.220 1.00 69.75 257 SER A CA 1
ATOM 2028 C C . SER A 1 257 ? 26.731 0.890 -18.820 1.00 69.75 257 SER A C 1
ATOM 2030 O O . SER A 1 257 ? 25.705 1.142 -18.189 1.00 69.75 257 SER A O 1
ATOM 2032 N N . GLN A 1 258 ? 27.713 0.145 -18.303 1.00 72.81 258 GLN A N 1
ATOM 2033 C CA . GLN A 1 258 ? 27.651 -0.402 -16.949 1.00 72.81 258 GLN A CA 1
ATOM 2034 C C . GLN A 1 258 ? 27.725 0.707 -15.895 1.00 72.81 258 GLN A C 1
ATOM 2036 O O . GLN A 1 258 ? 26.955 0.688 -14.937 1.00 72.81 258 GLN A O 1
ATOM 2041 N N . GLU A 1 259 ? 28.598 1.703 -16.083 1.00 74.62 259 GLU A N 1
ATOM 2042 C CA . GLU A 1 259 ? 28.649 2.884 -15.218 1.00 74.62 259 GLU A CA 1
ATOM 2043 C C . GLU A 1 259 ? 27.308 3.632 -15.225 1.00 74.62 259 GLU A C 1
ATOM 2045 O O . GLU A 1 259 ? 26.786 3.934 -14.156 1.00 74.62 259 GLU A O 1
ATOM 2050 N N . PHE A 1 260 ? 26.686 3.844 -16.389 1.00 73.81 260 PHE A N 1
ATOM 2051 C CA . PHE A 1 260 ? 25.370 4.484 -16.499 1.00 73.81 260 PHE A CA 1
ATOM 2052 C C . PHE A 1 260 ? 24.272 3.725 -15.743 1.00 73.81 260 PHE A C 1
ATOM 2054 O O . PHE A 1 260 ? 23.454 4.339 -15.058 1.00 73.81 260 PHE A O 1
ATOM 2061 N N . VAL A 1 261 ? 24.262 2.391 -15.839 1.00 72.94 261 VAL A N 1
ATOM 2062 C CA . VAL A 1 261 ? 23.329 1.532 -15.093 1.00 72.94 261 VAL A CA 1
ATOM 2063 C C . VAL A 1 261 ? 23.582 1.633 -13.589 1.00 72.94 261 VAL A C 1
ATOM 2065 O O . VAL A 1 261 ? 22.632 1.782 -12.821 1.00 72.94 261 VAL A O 1
ATOM 2068 N N . ASN A 1 262 ? 24.848 1.624 -13.167 1.00 75.94 262 ASN A N 1
ATOM 2069 C CA . ASN A 1 262 ? 25.230 1.747 -11.759 1.00 75.94 262 ASN A CA 1
ATOM 2070 C C . ASN A 1 262 ? 24.845 3.110 -11.164 1.00 75.94 262 ASN A C 1
ATOM 2072 O O . ASN A 1 262 ? 24.582 3.199 -9.967 1.00 75.94 262 ASN A O 1
ATOM 2076 N N . LEU A 1 263 ? 24.730 4.157 -11.992 1.00 72.81 263 LEU A N 1
ATOM 2077 C CA . LEU A 1 263 ? 24.186 5.441 -11.552 1.00 72.81 263 LEU A CA 1
ATOM 2078 C C . LEU A 1 263 ? 22.690 5.378 -11.222 1.00 72.81 263 LEU A C 1
ATOM 2080 O O . LEU A 1 263 ? 22.168 6.343 -10.676 1.00 72.81 263 LEU A O 1
ATOM 2084 N N . GLY A 1 264 ? 21.960 4.313 -11.563 1.00 69.19 264 GLY A N 1
ATOM 2085 C CA . GLY A 1 264 ? 20.536 4.178 -11.235 1.00 69.19 264 GLY A CA 1
ATOM 2086 C C . GLY A 1 264 ? 19.655 5.294 -11.818 1.00 69.19 264 GLY A C 1
ATOM 2087 O O . GLY A 1 264 ? 18.640 5.652 -11.224 1.00 69.19 264 GLY A O 1
ATOM 2088 N N . ILE A 1 265 ? 20.058 5.897 -12.945 1.00 68.19 265 ILE A N 1
ATOM 2089 C CA . ILE A 1 265 ? 19.310 6.976 -13.605 1.00 68.19 265 ILE A CA 1
ATOM 2090 C C . ILE A 1 265 ? 18.256 6.360 -14.523 1.00 68.19 265 ILE A C 1
ATOM 2092 O O . ILE A 1 265 ? 18.517 5.960 -15.655 1.00 68.19 265 ILE A O 1
ATOM 2096 N N . GLU A 1 266 ? 17.035 6.282 -14.011 1.00 56.75 266 GLU A N 1
ATOM 2097 C CA . GLU A 1 266 ? 15.939 5.547 -14.635 1.00 56.75 266 GLU A CA 1
ATOM 2098 C C . GLU A 1 266 ? 15.200 6.324 -15.737 1.00 56.75 266 GLU A C 1
ATOM 2100 O O . GLU A 1 266 ? 14.648 5.724 -16.672 1.00 56.75 266 GLU A O 1
ATOM 2105 N N . LYS A 1 267 ? 15.143 7.655 -15.627 1.00 58.53 267 LYS A N 1
ATOM 2106 C CA . LYS A 1 267 ? 14.464 8.560 -16.564 1.00 58.53 267 LYS A CA 1
ATOM 2107 C C . LYS A 1 267 ? 15.221 9.876 -16.682 1.00 58.53 267 LYS A C 1
ATOM 2109 O O . LYS A 1 267 ? 15.965 10.271 -15.788 1.00 58.53 267 LYS A O 1
ATOM 2114 N N . LYS A 1 268 ? 14.980 10.590 -17.784 1.00 49.94 268 LYS A N 1
ATOM 2115 C CA . LYS A 1 268 ? 15.364 11.996 -17.883 1.00 49.94 268 LYS A CA 1
ATOM 2116 C C . LYS A 1 268 ? 14.669 12.751 -16.750 1.00 49.94 268 LYS A C 1
ATOM 2118 O O . LYS A 1 268 ? 13.456 12.628 -16.589 1.00 49.94 268 LYS A O 1
ATOM 2123 N N . ASP A 1 269 ? 15.452 13.491 -15.974 1.00 52.34 269 ASP A N 1
ATOM 2124 C CA . ASP A 1 269 ? 14.985 14.205 -14.789 1.00 52.34 269 ASP A CA 1
ATOM 2125 C C . ASP A 1 269 ? 14.536 13.272 -13.639 1.00 52.34 269 ASP A C 1
ATOM 2127 O O . ASP A 1 269 ? 13.563 13.574 -12.952 1.00 52.34 269 ASP A O 1
ATOM 2131 N N . ASP A 1 270 ? 15.191 12.135 -13.401 1.00 59.50 270 ASP A N 1
ATOM 2132 C CA . ASP A 1 270 ? 14.949 11.337 -12.182 1.00 59.50 270 ASP A CA 1
ATOM 2133 C C . ASP A 1 270 ? 15.885 11.738 -11.032 1.00 59.50 270 ASP A C 1
ATOM 2135 O O . ASP A 1 270 ? 16.933 12.316 -11.291 1.00 59.50 270 ASP A O 1
ATOM 2139 N N . ILE A 1 271 ? 15.557 11.438 -9.775 1.00 59.50 271 ILE A N 1
ATOM 2140 C CA . ILE A 1 271 ? 16.509 11.584 -8.659 1.00 59.50 271 ILE A CA 1
ATOM 2141 C C . ILE A 1 271 ? 17.182 10.229 -8.472 1.00 59.50 271 ILE A C 1
ATOM 2143 O O . ILE A 1 271 ? 16.558 9.270 -8.034 1.00 59.50 271 ILE A O 1
ATOM 2147 N N . SER A 1 272 ? 18.458 10.151 -8.831 1.00 66.00 272 SER A N 1
ATOM 2148 C CA . SER A 1 272 ? 19.259 8.948 -8.621 1.00 66.00 272 SER A CA 1
ATOM 2149 C C . SER A 1 272 ? 19.636 8.785 -7.133 1.00 66.00 272 SER A C 1
ATOM 2151 O O . SER A 1 272 ? 19.603 9.747 -6.364 1.00 66.00 272 SER A O 1
ATOM 2153 N N . ASN A 1 273 ? 20.003 7.572 -6.714 1.00 65.56 273 ASN A N 1
ATOM 2154 C CA . ASN A 1 273 ? 20.637 7.327 -5.409 1.00 65.56 273 ASN A CA 1
ATOM 2155 C C . ASN A 1 273 ? 22.173 7.412 -5.470 1.00 65.56 273 ASN A C 1
ATOM 2157 O O . ASN A 1 273 ? 22.832 7.355 -4.433 1.00 65.56 273 ASN A O 1
ATOM 2161 N N . ALA A 1 274 ? 22.747 7.527 -6.669 1.00 61.72 274 ALA A N 1
ATOM 2162 C CA . ALA A 1 274 ? 24.181 7.632 -6.867 1.00 61.72 274 ALA A CA 1
ATOM 2163 C C . ALA A 1 274 ? 24.700 8.982 -6.347 1.00 61.72 274 ALA A C 1
ATOM 2165 O O . ALA A 1 274 ? 24.030 10.012 -6.526 1.00 61.72 274 ALA A O 1
ATOM 2166 N N . PRO A 1 275 ? 25.895 9.003 -5.726 1.00 64.56 275 PRO A N 1
ATOM 2167 C CA . PRO A 1 275 ? 26.551 10.230 -5.319 1.00 64.56 275 PRO A CA 1
ATOM 2168 C C . PRO A 1 275 ? 26.683 11.205 -6.487 1.00 64.56 275 PRO A C 1
ATOM 2170 O O . PRO A 1 275 ? 27.092 10.853 -7.591 1.00 64.56 275 PRO A O 1
ATOM 2173 N N . PHE A 1 276 ? 26.403 12.474 -6.214 1.00 54.72 276 PHE A N 1
ATOM 2174 C CA . PHE A 1 276 ? 26.446 13.549 -7.201 1.00 54.72 276 PHE A CA 1
ATOM 2175 C C . PHE A 1 276 ? 27.763 13.607 -8.006 1.00 54.72 276 PHE A C 1
ATOM 2177 O O . PHE A 1 276 ? 27.757 13.816 -9.220 1.00 54.72 276 PHE A O 1
ATOM 2184 N N . GLY A 1 277 ? 28.898 13.357 -7.340 1.00 50.91 277 GLY A N 1
ATOM 2185 C CA . GLY A 1 277 ? 30.217 13.308 -7.976 1.00 50.91 277 GLY A CA 1
ATOM 2186 C C . GLY A 1 277 ? 30.386 12.165 -8.986 1.00 50.91 277 GLY A C 1
ATOM 2187 O O . GLY A 1 277 ? 31.112 12.326 -9.965 1.00 50.91 277 GLY A O 1
ATOM 2188 N N . GLU A 1 278 ? 29.688 11.042 -8.810 1.00 63.19 278 GLU A N 1
ATOM 2189 C CA . GLU A 1 278 ? 29.730 9.914 -9.749 1.00 63.19 278 GLU A CA 1
ATOM 2190 C C . GLU A 1 278 ? 28.975 10.238 -11.041 1.00 63.19 278 GLU A C 1
ATOM 2192 O O . GLU A 1 278 ? 29.461 9.947 -12.133 1.00 63.19 278 GLU A O 1
ATOM 2197 N N . ILE A 1 279 ? 27.848 10.949 -10.937 1.00 64.06 279 ILE A N 1
ATOM 2198 C CA . ILE A 1 279 ? 27.078 11.411 -12.102 1.00 64.06 279 ILE A CA 1
ATOM 2199 C C . ILE A 1 279 ? 27.878 12.452 -12.904 1.00 64.06 279 ILE A C 1
ATOM 2201 O O . ILE A 1 279 ? 27.865 12.423 -14.136 1.00 64.06 279 ILE A O 1
ATOM 2205 N N . ALA A 1 280 ? 28.610 13.349 -12.231 1.00 57.50 280 ALA A N 1
ATOM 2206 C CA . ALA A 1 280 ? 29.503 14.309 -12.888 1.00 57.50 280 ALA A CA 1
ATOM 2207 C C . ALA A 1 280 ? 30.679 13.623 -13.604 1.00 57.50 280 ALA A C 1
ATOM 2209 O O . ALA A 1 280 ? 30.963 13.931 -14.762 1.00 57.50 280 ALA A O 1
ATOM 2210 N N . ASN A 1 281 ? 31.339 12.672 -12.937 1.00 67.06 281 ASN A N 1
ATOM 2211 C CA . ASN A 1 281 ? 32.463 11.931 -13.512 1.00 67.06 281 ASN A CA 1
ATOM 2212 C C . ASN A 1 281 ? 32.042 11.115 -14.734 1.00 67.06 281 ASN A C 1
ATOM 2214 O O . ASN A 1 281 ? 32.734 11.133 -15.750 1.00 67.06 281 ASN A O 1
ATOM 2218 N N . PHE A 1 282 ? 30.889 10.454 -14.668 1.00 78.00 282 PHE A N 1
ATOM 2219 C CA . PHE A 1 282 ? 30.351 9.712 -15.800 1.00 7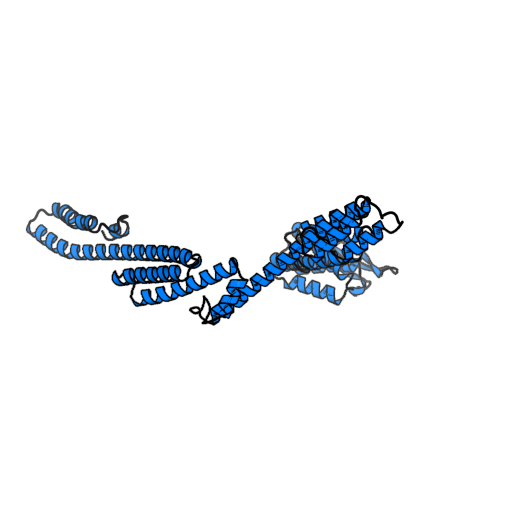8.00 282 PHE A CA 1
ATOM 2220 C C . PHE A 1 282 ? 30.112 10.610 -17.023 1.00 78.00 282 PHE A C 1
ATOM 2222 O O . PHE A 1 282 ? 30.499 10.259 -18.135 1.00 78.00 282 PHE A O 1
ATOM 2229 N N . ARG A 1 283 ? 29.550 11.812 -16.831 1.00 66.94 283 ARG A N 1
ATOM 2230 C CA . ARG A 1 283 ? 29.342 12.776 -17.927 1.00 66.94 283 ARG A CA 1
ATOM 2231 C C . ARG A 1 283 ? 30.643 13.164 -18.620 1.00 66.94 283 ARG A C 1
ATOM 2233 O O . ARG A 1 283 ? 30.672 13.191 -19.847 1.00 66.94 283 ARG A O 1
ATOM 2240 N N . ASN A 1 284 ? 31.701 13.428 -17.856 1.00 58.59 284 ASN A N 1
ATOM 2241 C CA . ASN A 1 284 ? 33.007 13.761 -18.424 1.00 58.59 284 ASN A CA 1
ATOM 2242 C C . ASN A 1 284 ? 33.560 12.600 -19.259 1.00 58.59 284 ASN A C 1
ATOM 2244 O O . ASN A 1 284 ? 33.957 12.818 -20.399 1.00 58.59 284 ASN A O 1
ATOM 2248 N N . LYS A 1 285 ? 33.466 11.361 -18.758 1.00 68.62 285 LYS A N 1
ATOM 2249 C CA . LYS A 1 285 ? 33.902 10.171 -19.505 1.00 68.62 285 LYS A CA 1
ATOM 2250 C C . LYS A 1 285 ? 33.110 9.948 -20.800 1.00 68.62 285 LYS A C 1
ATOM 2252 O O . LYS A 1 285 ? 33.681 9.496 -21.787 1.00 68.62 285 LYS A O 1
ATOM 2257 N N . VAL A 1 286 ? 31.810 10.261 -20.817 1.00 65.88 286 VAL A N 1
ATOM 2258 C CA . VAL A 1 286 ? 30.973 10.196 -22.031 1.00 65.88 286 VAL A CA 1
ATOM 2259 C C . VAL A 1 286 ? 31.380 11.269 -23.046 1.00 65.88 286 VAL A C 1
ATOM 2261 O O . VAL A 1 286 ? 31.439 10.979 -24.237 1.00 65.88 286 VAL A O 1
ATOM 2264 N N . ILE A 1 287 ? 31.685 12.490 -22.594 1.00 56.88 287 ILE A N 1
ATOM 2265 C CA . ILE A 1 287 ? 32.157 13.581 -23.464 1.00 56.88 287 ILE A CA 1
ATOM 2266 C C . ILE A 1 287 ? 33.523 13.234 -24.072 1.00 56.88 287 ILE A C 1
ATOM 2268 O O . ILE A 1 287 ? 33.698 13.384 -25.279 1.00 56.88 287 ILE A O 1
ATOM 2272 N N . GLU A 1 288 ? 34.458 12.731 -23.264 1.00 56.16 288 GLU A N 1
ATOM 2273 C CA . GLU A 1 288 ? 35.780 12.272 -23.714 1.00 56.16 288 GLU A CA 1
ATOM 2274 C C . GLU A 1 288 ? 35.649 11.125 -24.725 1.00 56.16 288 GLU A C 1
ATOM 2276 O O . GLU A 1 288 ? 36.133 11.233 -25.846 1.00 56.16 288 GLU A O 1
ATOM 2281 N N . ALA A 1 289 ? 34.875 10.081 -24.404 1.00 63.53 289 ALA A N 1
ATOM 2282 C CA . ALA A 1 289 ? 34.666 8.953 -25.311 1.00 63.53 289 ALA A CA 1
ATOM 2283 C C . ALA A 1 289 ? 33.973 9.350 -26.626 1.00 63.53 289 ALA A C 1
ATOM 2285 O O . ALA A 1 289 ? 34.205 8.725 -27.660 1.00 63.53 289 ALA A O 1
ATOM 2286 N N . GLN A 1 290 ? 33.117 10.377 -26.612 1.00 55.34 290 GLN A N 1
ATOM 2287 C CA . GLN A 1 290 ? 32.535 10.928 -27.834 1.00 55.34 290 GLN A CA 1
ATOM 2288 C C . GLN A 1 290 ? 33.582 11.693 -28.655 1.00 55.34 290 GLN A C 1
ATOM 2290 O O . GLN A 1 290 ? 33.618 11.542 -29.876 1.00 55.34 290 GLN A O 1
ATOM 2295 N N . ALA A 1 291 ? 34.396 12.531 -28.006 1.00 50.00 291 ALA A N 1
ATOM 2296 C CA . ALA A 1 291 ? 35.450 13.306 -28.659 1.00 50.00 291 ALA A CA 1
ATOM 2297 C C . ALA A 1 291 ? 36.502 12.395 -29.311 1.00 50.00 291 ALA A C 1
ATOM 2299 O O . ALA A 1 291 ? 36.948 12.681 -30.422 1.00 50.00 291 ALA A O 1
ATOM 2300 N N . ASP A 1 292 ? 36.797 11.262 -28.672 1.00 57.06 292 ASP A N 1
ATOM 2301 C CA . ASP A 1 292 ? 37.724 10.235 -29.155 1.00 57.06 292 ASP A CA 1
ATOM 2302 C C . ASP A 1 292 ? 37.097 9.286 -30.198 1.00 57.06 292 ASP A C 1
ATOM 2304 O O . ASP A 1 292 ? 37.762 8.390 -30.713 1.00 57.06 292 ASP A O 1
ATOM 2308 N N . GLY A 1 293 ? 35.809 9.457 -30.525 1.00 50.47 293 GLY A N 1
ATOM 2309 C CA . GLY A 1 293 ? 35.095 8.630 -31.505 1.00 50.47 293 GLY A CA 1
ATOM 2310 C C . GLY A 1 293 ? 34.763 7.207 -31.036 1.00 50.47 293 GLY A C 1
ATOM 2311 O O . GLY A 1 293 ? 34.309 6.397 -31.839 1.00 50.47 293 GLY A O 1
ATOM 2312 N N . LEU A 1 294 ? 34.947 6.900 -29.749 1.00 61.00 294 LEU A N 1
ATOM 2313 C CA . LEU A 1 294 ? 34.719 5.575 -29.157 1.00 61.00 294 LEU A CA 1
ATOM 2314 C C . LEU A 1 294 ? 33.234 5.264 -28.937 1.00 61.00 294 LEU A C 1
ATOM 2316 O O . LEU A 1 294 ? 32.851 4.102 -28.828 1.00 61.00 294 LEU A O 1
ATOM 2320 N N . ILE A 1 295 ? 32.385 6.293 -28.888 1.00 58.00 295 ILE A N 1
ATOM 2321 C CA . ILE A 1 295 ? 30.927 6.153 -28.860 1.00 58.00 295 ILE A CA 1
ATOM 2322 C C . ILE A 1 295 ? 30.271 7.073 -29.886 1.00 58.00 295 ILE A C 1
ATOM 2324 O O . ILE A 1 295 ? 30.765 8.153 -30.215 1.00 58.00 295 ILE A O 1
ATOM 2328 N N . THR A 1 296 ? 29.101 6.671 -30.384 1.00 59.28 296 THR A N 1
ATOM 2329 C CA . THR A 1 296 ? 28.365 7.483 -31.356 1.00 59.28 296 THR A CA 1
ATOM 2330 C C . THR A 1 296 ? 27.831 8.763 -30.717 1.00 59.28 296 THR A C 1
ATOM 2332 O O . THR A 1 296 ? 27.355 8.766 -29.579 1.00 59.28 296 THR A O 1
ATOM 2335 N N . ARG A 1 297 ? 27.806 9.852 -31.494 1.00 51.31 297 ARG A N 1
ATOM 2336 C CA . ARG A 1 297 ? 27.224 11.141 -31.084 1.00 51.31 297 ARG A CA 1
ATOM 2337 C C . ARG A 1 297 ? 25.804 11.002 -30.523 1.00 51.31 297 ARG A C 1
ATOM 2339 O O . ARG A 1 297 ? 25.493 11.601 -29.504 1.00 51.31 297 ARG A O 1
ATOM 2346 N N . SER A 1 298 ? 24.967 10.161 -31.136 1.00 56.62 298 SER A N 1
ATOM 2347 C CA . SER A 1 298 ? 23.599 9.916 -30.659 1.00 56.62 298 SER A CA 1
ATOM 2348 C C . SER A 1 298 ? 23.552 9.240 -29.283 1.00 56.62 298 SER A C 1
ATOM 2350 O O . SER A 1 298 ? 22.646 9.531 -28.502 1.00 56.62 298 SER A O 1
ATOM 2352 N N . THR A 1 299 ? 24.494 8.341 -28.978 1.00 64.62 299 THR A N 1
ATOM 2353 C CA . THR A 1 299 ? 24.595 7.694 -27.659 1.00 64.62 299 THR A CA 1
ATOM 2354 C C . THR A 1 299 ? 25.030 8.708 -26.613 1.00 64.62 299 THR A C 1
ATOM 2356 O O . THR A 1 299 ? 24.393 8.826 -25.566 1.00 64.62 299 THR A O 1
ATOM 2359 N N . ALA A 1 300 ? 26.070 9.480 -26.929 1.00 60.31 300 ALA A N 1
ATOM 2360 C CA . ALA A 1 300 ? 26.588 10.513 -26.048 1.00 60.31 300 ALA A CA 1
ATOM 2361 C C . ALA A 1 300 ? 25.520 11.571 -25.731 1.00 60.31 300 ALA A C 1
ATOM 2363 O O . ALA A 1 300 ? 25.255 11.845 -24.564 1.00 60.31 300 ALA A O 1
ATOM 2364 N N . GLU A 1 301 ? 24.812 12.083 -26.744 1.00 65.38 301 GLU A N 1
ATOM 2365 C CA . GLU A 1 301 ? 23.714 13.043 -26.569 1.00 65.38 301 GLU A CA 1
ATOM 2366 C C . GLU A 1 301 ? 22.590 12.481 -25.683 1.00 65.38 301 GLU A C 1
ATOM 2368 O O . GLU A 1 301 ? 22.062 13.196 -24.828 1.00 65.38 301 GLU A O 1
ATOM 2373 N N . LYS A 1 302 ? 22.250 11.191 -25.827 1.00 70.50 302 LYS A N 1
ATOM 2374 C CA . LYS A 1 302 ? 21.242 10.530 -24.988 1.00 70.50 302 LYS A CA 1
ATOM 2375 C C . LYS A 1 302 ? 21.713 10.423 -23.535 1.00 70.50 302 LYS A C 1
ATOM 2377 O O . LYS A 1 302 ? 21.009 10.888 -22.643 1.00 70.50 302 LYS A O 1
ATOM 2382 N N . TRP A 1 303 ? 22.889 9.862 -23.269 1.00 73.75 303 TRP A N 1
ATOM 2383 C CA . TRP A 1 303 ? 23.390 9.702 -21.897 1.00 73.75 303 TRP A CA 1
ATOM 2384 C C . TRP A 1 303 ? 23.656 11.037 -21.202 1.00 73.75 303 TRP A C 1
ATOM 2386 O O . TRP A 1 303 ? 23.308 11.195 -20.028 1.00 73.75 303 TRP A O 1
ATOM 2396 N N . ILE A 1 304 ? 24.168 12.032 -21.930 1.00 68.19 304 ILE A N 1
ATOM 2397 C CA . ILE A 1 304 ? 24.310 13.401 -21.429 1.00 68.19 304 ILE A CA 1
ATOM 2398 C C . ILE A 1 304 ? 22.931 13.975 -21.090 1.00 68.19 304 ILE A C 1
ATOM 2400 O O . ILE A 1 304 ? 22.741 14.454 -19.981 1.00 68.19 304 ILE A O 1
ATOM 2404 N N . ALA A 1 305 ? 21.926 13.865 -21.964 1.00 67.75 305 ALA A N 1
ATOM 2405 C CA . ALA A 1 305 ? 20.596 14.412 -21.683 1.00 67.75 305 ALA A CA 1
ATOM 2406 C C . ALA A 1 305 ? 19.920 13.792 -20.444 1.00 67.75 305 ALA A C 1
ATOM 2408 O O . ALA A 1 305 ? 19.252 14.508 -19.694 1.00 67.75 305 ALA A O 1
ATOM 2409 N N . PHE A 1 306 ? 20.080 12.483 -20.223 1.00 65.88 306 PHE A N 1
ATOM 2410 C CA . PHE A 1 306 ? 19.528 11.792 -19.051 1.00 65.88 306 PHE A CA 1
ATOM 2411 C C . PHE A 1 306 ? 20.247 12.204 -17.764 1.00 65.88 306 PHE A C 1
ATOM 2413 O O . PHE A 1 306 ? 19.603 12.602 -16.793 1.00 65.88 306 PHE A O 1
ATOM 2420 N N . THR A 1 307 ? 21.579 12.187 -17.781 1.00 66.88 307 THR A N 1
ATOM 2421 C CA . THR A 1 307 ? 22.395 12.567 -16.621 1.00 66.88 307 THR A CA 1
ATOM 2422 C C . THR A 1 307 ? 22.267 14.049 -16.290 1.00 66.88 307 THR A C 1
ATOM 2424 O O . THR A 1 307 ? 22.196 14.378 -15.116 1.00 66.88 307 THR A O 1
ATOM 2427 N N . THR A 1 308 ? 22.150 14.953 -17.272 1.00 60.56 308 THR A N 1
ATOM 2428 C CA . THR A 1 308 ? 21.906 16.388 -17.038 1.00 60.56 308 THR A CA 1
ATOM 2429 C C . THR A 1 308 ? 20.596 16.629 -16.292 1.00 60.56 308 THR A C 1
ATOM 2431 O O . THR A 1 308 ? 20.575 17.408 -15.342 1.00 60.56 308 THR A O 1
ATOM 2434 N N . GLY A 1 309 ? 19.511 15.960 -16.689 1.00 61.81 309 GLY A N 1
ATOM 2435 C CA . GLY A 1 309 ? 18.215 16.109 -16.027 1.00 61.81 309 GLY A CA 1
ATOM 2436 C C . GLY A 1 309 ? 18.246 15.657 -14.568 1.00 61.81 309 GLY A C 1
ATOM 2437 O O . GLY A 1 309 ? 17.795 16.370 -13.668 1.00 61.81 309 GLY A O 1
ATOM 2438 N N . THR A 1 310 ? 18.839 14.487 -14.326 1.00 64.88 310 THR A N 1
ATOM 2439 C CA . THR A 1 310 ? 18.981 13.923 -12.979 1.00 64.88 310 THR A CA 1
ATOM 2440 C C . THR A 1 310 ? 19.930 14.721 -12.102 1.00 64.88 310 THR A C 1
ATOM 2442 O O . THR A 1 310 ? 19.600 15.025 -10.959 1.00 64.88 310 THR A O 1
ATOM 2445 N N . TYR A 1 311 ? 21.061 15.145 -12.656 1.00 62.38 311 TYR A N 1
ATOM 2446 C CA . TYR A 1 311 ? 22.030 16.004 -11.987 1.00 62.38 311 TYR A CA 1
ATOM 2447 C C . TYR A 1 311 ? 21.405 17.336 -11.554 1.00 62.38 311 TYR A C 1
ATOM 2449 O O . TYR A 1 311 ? 21.564 17.754 -10.410 1.00 62.38 311 TYR A O 1
ATOM 2457 N N . ASN A 1 312 ? 20.625 17.976 -12.433 1.00 59.06 312 ASN A N 1
ATOM 2458 C CA . ASN A 1 312 ? 19.952 19.237 -12.118 1.00 59.06 312 ASN A CA 1
ATOM 2459 C C . ASN A 1 312 ? 18.906 19.066 -11.008 1.00 59.06 312 ASN A C 1
ATOM 2461 O O . ASN A 1 312 ? 18.828 19.901 -10.109 1.00 59.06 312 ASN A O 1
ATOM 2465 N N . LYS A 1 313 ? 18.127 17.977 -11.025 1.00 65.12 313 LYS A N 1
ATOM 2466 C CA . LYS A 1 313 ? 17.145 17.694 -9.967 1.00 65.12 313 LYS A CA 1
ATOM 2467 C C . LYS A 1 313 ? 17.783 17.309 -8.639 1.00 65.12 313 LYS A C 1
ATOM 2469 O O . LYS A 1 313 ? 17.359 17.821 -7.610 1.00 65.12 313 LYS A O 1
ATOM 2474 N N . GLN A 1 314 ? 18.806 16.458 -8.640 1.00 62.44 314 GLN A N 1
ATOM 2475 C CA . GLN A 1 314 ? 19.545 16.132 -7.421 1.00 62.44 314 GLN A CA 1
ATOM 2476 C C . GLN A 1 314 ? 20.235 17.358 -6.836 1.00 62.44 314 GLN A C 1
ATOM 2478 O O . GLN A 1 314 ? 20.167 17.549 -5.629 1.00 62.44 314 GLN A O 1
ATOM 2483 N N . SER A 1 315 ? 20.845 18.213 -7.664 1.00 56.34 315 SER A N 1
ATOM 2484 C CA . SER A 1 315 ? 21.405 19.475 -7.180 1.00 56.34 315 SER A CA 1
ATOM 2485 C C . SER A 1 315 ? 20.314 20.328 -6.531 1.00 56.34 315 SER A C 1
ATOM 2487 O O . SER A 1 315 ? 20.483 20.759 -5.396 1.00 56.34 315 SER A O 1
ATOM 2489 N N . GLN A 1 316 ? 19.144 20.475 -7.167 1.00 59.00 316 GLN A N 1
ATOM 2490 C CA . GLN A 1 316 ? 18.002 21.187 -6.579 1.00 59.00 316 GLN A CA 1
ATOM 2491 C C . GLN A 1 316 ? 17.514 20.575 -5.254 1.00 59.00 316 GLN A C 1
ATOM 2493 O O . GLN A 1 316 ? 17.162 21.323 -4.344 1.00 59.00 316 GLN A O 1
ATOM 2498 N N . GLU A 1 317 ? 17.487 19.250 -5.110 1.00 60.31 317 GLU A N 1
ATOM 2499 C CA . GLU A 1 317 ? 17.056 18.575 -3.876 1.00 60.31 317 GLU A CA 1
ATOM 2500 C C . GLU A 1 317 ? 18.114 18.614 -2.767 1.00 60.31 317 GLU A C 1
ATOM 2502 O O . GLU A 1 317 ? 17.781 18.904 -1.620 1.00 60.31 317 GLU A O 1
ATOM 2507 N N . ILE A 1 318 ? 19.398 18.421 -3.088 1.00 53.06 318 ILE A N 1
ATOM 2508 C CA . ILE A 1 318 ? 20.512 18.609 -2.145 1.00 53.06 318 ILE A CA 1
ATOM 2509 C C . ILE A 1 318 ? 20.477 20.044 -1.622 1.00 53.06 318 ILE A C 1
ATOM 2511 O O . ILE A 1 318 ? 20.516 20.263 -0.415 1.00 53.06 318 ILE A O 1
ATOM 2515 N N . VAL A 1 319 ? 20.285 21.009 -2.515 1.00 48.84 319 VAL A N 1
ATOM 2516 C CA . VAL A 1 319 ? 20.119 22.423 -2.186 1.00 48.84 319 VAL A CA 1
ATOM 2517 C C . VAL A 1 319 ? 18.898 22.676 -1.298 1.00 48.84 319 VAL A C 1
ATOM 2519 O O . VAL A 1 319 ? 19.024 23.388 -0.308 1.00 48.84 319 VAL A O 1
ATOM 2522 N N . LYS A 1 320 ? 17.727 22.096 -1.593 1.00 51.00 320 LYS A N 1
ATOM 2523 C CA . LYS A 1 320 ? 16.528 22.225 -0.738 1.00 51.00 320 LYS A CA 1
ATOM 2524 C C . LYS A 1 320 ? 16.702 21.560 0.632 1.00 51.00 320 LYS A C 1
ATOM 2526 O O . LYS A 1 320 ? 16.157 22.053 1.614 1.00 51.00 320 LYS A O 1
ATOM 2531 N N . SER A 1 321 ? 17.418 20.437 0.689 1.00 47.62 321 SER A N 1
ATOM 2532 C CA . SER A 1 321 ? 17.620 19.644 1.907 1.00 47.62 321 SER A CA 1
ATOM 2533 C C . SER A 1 321 ? 18.688 20.229 2.833 1.00 47.62 321 SER A C 1
ATOM 2535 O O . SER A 1 321 ? 18.542 20.158 4.051 1.00 47.62 321 SER A O 1
ATOM 2537 N N . LYS A 1 322 ? 19.745 20.827 2.265 1.00 43.59 322 LYS A N 1
ATOM 2538 C CA . LYS A 1 322 ? 20.866 21.411 3.011 1.00 43.59 322 LYS A CA 1
ATOM 2539 C C . LYS A 1 322 ? 20.683 22.900 3.279 1.00 43.59 322 LYS A C 1
ATOM 2541 O O . LYS A 1 322 ? 21.216 23.388 4.263 1.00 43.59 322 LYS A O 1
ATOM 2546 N N . PHE A 1 323 ? 19.885 23.605 2.477 1.00 42.84 323 PHE A N 1
ATOM 2547 C CA . PHE A 1 323 ? 19.542 25.005 2.713 1.00 42.84 323 PHE A CA 1
ATOM 2548 C C . PHE A 1 323 ? 18.031 25.130 2.896 1.00 42.84 323 PHE A C 1
ATOM 2550 O O . PHE A 1 323 ? 17.266 25.051 1.935 1.00 42.84 323 PHE A O 1
ATOM 2557 N N . LYS A 1 324 ? 17.585 25.408 4.131 1.00 42.97 324 LYS A N 1
ATOM 2558 C CA . LYS A 1 324 ? 16.163 25.630 4.485 1.00 42.97 324 LYS A CA 1
ATOM 2559 C C . LYS A 1 324 ? 15.457 26.703 3.635 1.00 42.97 324 LYS A C 1
ATOM 2561 O O . LYS A 1 324 ? 14.233 26.795 3.659 1.00 42.97 324 LYS A O 1
ATOM 2566 N N . ASN A 1 325 ? 16.209 27.486 2.860 1.00 43.09 325 ASN A N 1
ATOM 2567 C CA . ASN A 1 325 ? 15.729 28.508 1.940 1.00 43.09 325 ASN A CA 1
ATOM 2568 C C . ASN A 1 325 ? 16.156 28.216 0.486 1.00 43.09 325 ASN A C 1
ATOM 2570 O O . ASN A 1 325 ? 16.982 28.929 -0.084 1.00 43.09 325 ASN A O 1
ATOM 2574 N N . GLY A 1 326 ? 15.511 27.244 -0.172 1.00 43.66 326 GLY A N 1
ATOM 2575 C CA . GLY A 1 326 ? 15.671 26.943 -1.611 1.00 43.66 326 GLY A CA 1
ATOM 2576 C C . GLY A 1 326 ? 15.406 28.110 -2.591 1.00 43.66 326 GLY A C 1
ATOM 2577 O O . GLY A 1 326 ? 15.529 27.946 -3.800 1.00 43.66 326 GLY A O 1
ATOM 2578 N N . ARG A 1 327 ? 15.079 29.314 -2.097 1.00 44.69 327 ARG A N 1
ATOM 2579 C CA . ARG A 1 327 ? 14.990 30.566 -2.873 1.00 44.69 327 ARG A CA 1
ATOM 2580 C C . ARG A 1 327 ? 16.341 31.071 -3.386 1.00 44.69 327 ARG A C 1
ATOM 2582 O O . ARG A 1 327 ? 16.394 31.715 -4.425 1.00 44.69 327 ARG A O 1
ATOM 2589 N N . VAL A 1 328 ? 17.424 30.801 -2.667 1.00 44.88 328 VAL A N 1
ATOM 2590 C CA . VAL A 1 328 ? 18.739 31.409 -2.924 1.00 44.88 328 VAL A CA 1
ATOM 2591 C C . VAL A 1 328 ? 19.384 30.856 -4.194 1.00 44.88 328 VAL A C 1
ATOM 2593 O O . VAL A 1 328 ? 19.910 31.608 -5.009 1.00 44.88 328 VAL A O 1
ATOM 2596 N N . VAL A 1 329 ? 19.297 29.542 -4.383 1.00 48.34 329 VAL A N 1
ATOM 2597 C CA . VAL A 1 329 ? 19.858 28.857 -5.551 1.00 48.34 329 VAL A CA 1
ATOM 2598 C C . VAL A 1 329 ? 18.947 28.987 -6.767 1.00 48.34 329 VAL A C 1
ATOM 2600 O O . VAL A 1 329 ? 19.456 29.154 -7.870 1.00 48.34 329 VAL A O 1
ATOM 2603 N N . ASN A 1 330 ? 17.623 29.034 -6.583 1.00 47.25 330 ASN A N 1
ATOM 2604 C CA . ASN A 1 330 ? 16.706 29.373 -7.675 1.00 47.25 330 ASN A CA 1
ATOM 2605 C C . ASN A 1 330 ? 17.018 30.764 -8.255 1.00 47.25 330 ASN A C 1
ATOM 2607 O O . ASN A 1 330 ? 17.110 30.898 -9.468 1.00 47.25 330 ASN A O 1
ATOM 2611 N N . ASN A 1 331 ? 17.333 31.757 -7.413 1.00 48.44 331 ASN A N 1
ATOM 2612 C CA . ASN A 1 331 ? 17.757 33.083 -7.881 1.00 48.44 331 ASN A CA 1
ATOM 2613 C C . ASN A 1 331 ? 19.106 33.073 -8.638 1.00 48.44 331 ASN A C 1
ATOM 2615 O O . ASN A 1 331 ? 19.343 33.944 -9.471 1.00 48.44 331 ASN A O 1
ATOM 2619 N N . LEU A 1 332 ? 19.996 32.110 -8.369 1.00 50.12 332 LEU A N 1
ATOM 2620 C CA . LEU A 1 332 ? 21.276 31.947 -9.077 1.00 50.12 332 LEU A CA 1
ATOM 2621 C C . LEU A 1 332 ? 21.118 31.180 -10.400 1.00 50.12 332 LEU A C 1
ATOM 2623 O O . LEU A 1 332 ? 21.768 31.521 -11.385 1.00 50.12 332 LEU A O 1
ATOM 2627 N N . ILE A 1 333 ? 20.216 30.195 -10.446 1.00 49.59 333 ILE A N 1
ATOM 2628 C CA . ILE A 1 333 ? 19.789 29.516 -11.679 1.00 49.59 333 ILE A CA 1
ATOM 2629 C C . ILE A 1 333 ? 19.089 30.518 -12.613 1.00 49.59 333 ILE A C 1
ATOM 2631 O O . ILE A 1 333 ? 19.384 30.555 -13.810 1.00 49.59 333 ILE A O 1
ATOM 2635 N N . ASP A 1 334 ? 18.239 31.390 -12.068 1.00 50.44 334 ASP A N 1
ATOM 2636 C CA . ASP A 1 334 ? 17.583 32.474 -12.808 1.00 50.44 334 ASP A CA 1
ATOM 2637 C C . ASP A 1 334 ? 18.593 33.531 -13.297 1.00 50.44 334 ASP A C 1
ATOM 2639 O O . ASP A 1 334 ? 18.493 34.015 -14.423 1.00 50.44 334 ASP A O 1
ATOM 2643 N N . PHE A 1 335 ? 19.623 33.852 -12.505 1.00 50.47 335 PHE A N 1
ATOM 2644 C CA . PHE A 1 335 ? 20.697 34.761 -12.924 1.00 50.47 335 PHE A CA 1
ATOM 2645 C C . PHE A 1 335 ? 21.563 34.172 -14.056 1.00 50.47 335 PHE A C 1
ATOM 2647 O O . PHE A 1 335 ? 21.867 34.871 -15.026 1.00 50.47 335 PHE A O 1
ATOM 2654 N N . ASN A 1 336 ? 21.924 32.886 -13.973 1.00 53.28 336 ASN A N 1
ATOM 2655 C CA . ASN A 1 336 ? 22.711 32.196 -15.002 1.00 53.28 336 ASN A CA 1
ATOM 2656 C C . ASN A 1 336 ? 21.930 32.043 -16.314 1.00 53.28 336 ASN A C 1
ATOM 2658 O O . ASN A 1 336 ? 22.472 32.291 -17.391 1.00 53.28 336 ASN A O 1
ATOM 2662 N N . SER A 1 337 ? 20.645 31.692 -16.231 1.00 50.72 337 SER A N 1
ATOM 2663 C CA . SER A 1 337 ? 19.796 31.457 -17.405 1.00 50.72 337 SER A CA 1
ATOM 2664 C C . SER A 1 337 ? 19.470 32.723 -18.210 1.00 50.72 337 SER A C 1
ATOM 2666 O O . SER A 1 337 ? 19.174 32.616 -19.400 1.00 50.72 337 SER A O 1
ATOM 2668 N N . GLN A 1 338 ? 19.569 33.914 -17.606 1.00 54.12 338 GLN A N 1
ATOM 2669 C CA . GLN A 1 338 ? 19.268 35.192 -18.265 1.00 54.12 338 GLN A CA 1
ATOM 2670 C C . GLN A 1 338 ? 20.470 35.880 -18.933 1.00 54.12 338 GLN A C 1
ATOM 2672 O O . GLN A 1 338 ? 20.259 36.754 -19.773 1.00 54.12 338 GLN A O 1
ATOM 2677 N N . ARG A 1 339 ? 21.718 35.552 -18.560 1.00 57.84 339 ARG A N 1
ATOM 2678 C CA . ARG A 1 339 ? 22.911 36.311 -19.002 1.00 57.84 339 ARG A CA 1
ATOM 2679 C C . ARG A 1 339 ? 23.991 35.504 -19.717 1.00 57.84 339 ARG A C 1
ATOM 2681 O O . ARG A 1 339 ? 24.820 36.120 -20.380 1.00 57.84 339 ARG A O 1
ATOM 2688 N N . LEU A 1 340 ? 23.992 34.176 -19.599 1.00 59.59 340 LEU A N 1
ATOM 2689 C CA . LEU A 1 340 ? 24.998 33.308 -20.221 1.00 59.59 340 LEU A CA 1
ATOM 2690 C C . LEU A 1 340 ? 24.414 32.540 -21.421 1.00 59.59 340 LEU A C 1
ATOM 2692 O O . LEU A 1 340 ? 23.243 32.153 -21.371 1.00 59.59 340 LEU A O 1
ATOM 2696 N N . PRO A 1 341 ? 25.200 32.263 -22.478 1.00 62.88 341 PRO A N 1
ATOM 2697 C CA . PRO A 1 341 ? 24.863 31.257 -23.488 1.00 62.88 341 PRO A CA 1
ATOM 2698 C C . PRO A 1 341 ? 24.581 29.889 -22.849 1.00 62.88 341 PRO A C 1
ATOM 2700 O O . PRO A 1 341 ? 25.171 29.547 -21.822 1.00 62.88 341 PRO A O 1
ATOM 2703 N N . LYS A 1 342 ? 23.687 29.084 -23.441 1.00 52.12 342 LYS A N 1
ATOM 2704 C CA . LYS A 1 342 ? 23.252 27.790 -22.869 1.00 52.12 342 LYS A CA 1
ATOM 2705 C C . LYS A 1 342 ? 24.417 26.833 -22.612 1.00 52.12 342 LYS A C 1
ATOM 2707 O O . LYS A 1 342 ? 24.375 26.058 -21.661 1.00 52.12 342 LYS A O 1
ATOM 2712 N N . GLU A 1 343 ? 25.436 26.900 -23.454 1.00 55.09 343 GLU A N 1
ATOM 2713 C CA . GLU A 1 343 ? 26.644 26.086 -23.404 1.00 55.09 343 GLU A CA 1
ATOM 2714 C C . GLU A 1 343 ? 27.515 26.437 -22.183 1.00 55.09 343 GLU A C 1
ATOM 2716 O O . GLU A 1 343 ? 28.105 25.554 -21.566 1.00 55.09 343 GLU A O 1
ATOM 2721 N N . GLU A 1 344 ? 27.519 27.706 -21.767 1.00 59.78 344 GLU A N 1
ATOM 2722 C CA . GLU A 1 344 ? 28.334 28.231 -20.661 1.00 59.78 344 GLU A CA 1
ATOM 2723 C C . GLU A 1 344 ? 27.603 28.216 -19.311 1.00 59.78 344 GLU A C 1
ATOM 2725 O O . GLU A 1 344 ? 28.232 28.168 -18.253 1.00 59.78 344 GLU A O 1
ATOM 2730 N N . GLN A 1 345 ? 26.265 28.201 -19.330 1.00 56.09 345 GLN A N 1
ATOM 2731 C CA . GLN A 1 345 ? 25.433 28.067 -18.127 1.00 56.09 345 GLN A CA 1
ATOM 2732 C C . GLN A 1 345 ? 25.781 26.808 -17.325 1.00 56.09 345 GLN A C 1
ATOM 2734 O O . GLN A 1 345 ? 25.792 26.829 -16.093 1.00 56.09 345 GLN A O 1
ATOM 2739 N N . LEU A 1 346 ? 26.072 25.711 -18.027 1.00 54.12 346 LEU A N 1
ATOM 2740 C CA . LEU A 1 346 ? 26.411 24.430 -17.420 1.00 54.12 346 LEU A CA 1
ATOM 2741 C C . LEU A 1 346 ? 27.800 24.454 -16.763 1.00 54.12 346 LEU A C 1
ATOM 2743 O O . LEU A 1 346 ? 27.947 23.963 -15.644 1.00 54.12 346 LEU A O 1
ATOM 2747 N N . GLU A 1 347 ? 28.799 25.047 -17.422 1.00 59.34 347 GLU A N 1
ATOM 2748 C CA . GLU A 1 347 ? 30.158 25.173 -16.877 1.00 59.34 347 GLU A CA 1
ATOM 2749 C C . GLU A 1 347 ? 30.170 26.077 -15.632 1.00 59.34 347 GLU A C 1
ATOM 2751 O O . GLU A 1 347 ? 30.759 25.714 -14.610 1.00 59.34 347 GLU A O 1
ATOM 2756 N N . ALA A 1 348 ? 29.440 27.199 -15.675 1.00 61.00 348 ALA A N 1
ATOM 2757 C CA . ALA A 1 348 ? 29.268 28.102 -14.537 1.00 61.00 348 ALA A CA 1
ATOM 2758 C C . ALA A 1 348 ? 28.632 27.393 -13.334 1.00 61.00 348 ALA A C 1
ATOM 2760 O O . ALA A 1 348 ? 29.098 27.522 -12.201 1.00 61.00 348 ALA A O 1
ATOM 2761 N N . PHE A 1 349 ? 27.587 26.603 -13.586 1.00 57.41 349 PHE A N 1
ATOM 2762 C CA . PHE A 1 349 ? 26.881 25.859 -12.551 1.00 57.41 349 PHE A CA 1
ATOM 2763 C C . PHE A 1 349 ? 27.766 24.794 -11.894 1.00 57.41 349 PHE A C 1
ATOM 2765 O O . PHE A 1 349 ? 27.825 24.717 -10.669 1.00 57.41 349 PHE A O 1
ATOM 2772 N N . MET A 1 350 ? 28.499 24.008 -12.690 1.00 54.75 350 MET A N 1
ATOM 2773 C CA . MET A 1 350 ? 29.408 22.979 -12.173 1.00 54.75 350 MET A CA 1
ATOM 2774 C C . MET A 1 350 ? 30.550 23.577 -11.348 1.00 54.75 350 MET A C 1
ATOM 2776 O O . MET A 1 350 ? 30.907 23.034 -10.302 1.00 54.75 350 MET A O 1
ATOM 2780 N N . PHE A 1 351 ? 31.108 24.705 -11.794 1.00 67.19 351 PHE A N 1
ATOM 2781 C CA . PHE A 1 351 ? 32.132 25.414 -11.036 1.00 67.19 351 PHE A CA 1
ATOM 2782 C C . PHE A 1 351 ? 31.592 25.919 -9.696 1.00 67.19 351 PHE A C 1
ATOM 2784 O O . PHE A 1 351 ? 32.233 25.724 -8.661 1.00 67.19 351 PHE A O 1
ATOM 2791 N N . MET A 1 352 ? 30.410 26.540 -9.710 1.00 68.12 352 MET A N 1
ATOM 2792 C CA . MET A 1 352 ? 29.784 27.066 -8.503 1.00 68.12 352 MET A CA 1
ATOM 2793 C C . MET A 1 352 ? 29.479 25.979 -7.482 1.00 68.12 352 MET A C 1
ATOM 2795 O O . MET A 1 352 ? 29.812 26.140 -6.313 1.00 68.12 352 MET A O 1
ATOM 2799 N N . ASP A 1 353 ? 28.845 24.895 -7.923 1.00 58.31 353 ASP A N 1
ATOM 2800 C CA . ASP A 1 353 ? 28.385 23.824 -7.046 1.00 58.31 353 ASP A CA 1
ATOM 2801 C C . ASP A 1 353 ? 29.563 23.122 -6.361 1.00 58.31 353 ASP A C 1
ATOM 2803 O O . ASP A 1 353 ? 29.610 23.034 -5.131 1.00 58.31 353 ASP A O 1
ATOM 2807 N N . LYS A 1 354 ? 30.594 22.764 -7.141 1.00 60.62 354 LYS A N 1
ATOM 2808 C CA . LYS A 1 354 ? 31.833 22.188 -6.608 1.00 60.62 354 LYS A CA 1
ATOM 2809 C C . LYS A 1 354 ? 32.478 23.115 -5.578 1.00 60.62 354 LYS A C 1
ATOM 2811 O O . LYS A 1 354 ? 32.802 22.690 -4.474 1.00 60.62 354 LYS A O 1
ATOM 2816 N N . ARG A 1 355 ? 32.643 24.394 -5.923 1.00 67.88 355 ARG A N 1
ATOM 2817 C CA . ARG A 1 355 ? 33.369 25.344 -5.075 1.00 67.88 355 ARG A CA 1
ATOM 2818 C C . ARG A 1 355 ? 32.594 25.720 -3.815 1.00 67.88 355 ARG A C 1
ATOM 2820 O O . ARG A 1 355 ? 33.206 25.903 -2.767 1.00 67.88 355 ARG A O 1
ATOM 2827 N N . LEU A 1 356 ? 31.269 25.817 -3.904 1.00 66.25 356 LEU A N 1
ATOM 2828 C CA . LEU A 1 356 ? 30.410 26.086 -2.755 1.00 66.25 356 LEU A CA 1
ATOM 2829 C C . LEU A 1 356 ? 30.446 24.905 -1.786 1.00 66.25 356 LEU A C 1
ATOM 2831 O O . LEU A 1 356 ? 30.613 25.116 -0.591 1.00 66.25 356 LEU A O 1
ATOM 2835 N N . ASN A 1 357 ? 30.366 23.675 -2.297 1.00 57.25 357 ASN A N 1
ATOM 2836 C CA . ASN A 1 357 ? 30.457 22.477 -1.469 1.00 57.25 357 ASN A CA 1
ATOM 2837 C C . ASN A 1 357 ? 31.828 22.364 -0.775 1.00 57.25 357 ASN A C 1
ATOM 2839 O O . ASN A 1 357 ? 31.877 22.123 0.427 1.00 57.25 357 ASN A O 1
ATOM 2843 N N . ASP A 1 358 ? 32.928 22.631 -1.489 1.00 64.38 358 ASP A N 1
ATOM 2844 C CA . ASP A 1 358 ? 34.278 22.652 -0.904 1.00 64.38 358 ASP A CA 1
ATOM 2845 C C . ASP A 1 358 ? 34.385 23.666 0.253 1.00 64.38 358 ASP A C 1
ATOM 2847 O O . ASP A 1 358 ? 34.966 23.371 1.297 1.00 64.38 358 ASP A O 1
ATOM 2851 N N . ILE A 1 359 ? 33.804 24.860 0.087 1.00 64.81 359 ILE A N 1
ATOM 2852 C CA . ILE A 1 359 ? 33.833 25.924 1.100 1.00 64.81 359 ILE A CA 1
ATOM 2853 C C . ILE A 1 359 ? 32.973 25.569 2.314 1.00 64.81 359 ILE A C 1
ATOM 2855 O O . ILE A 1 359 ? 33.414 25.791 3.434 1.00 64.81 359 ILE A O 1
ATOM 2859 N N . LEU A 1 360 ? 31.787 24.996 2.114 1.00 60.50 360 LEU A N 1
ATOM 2860 C CA . LEU A 1 360 ? 30.895 24.605 3.211 1.00 60.50 360 LEU A CA 1
ATOM 2861 C C . LEU A 1 360 ? 31.414 23.403 4.007 1.00 60.50 360 LEU A C 1
ATOM 2863 O O . LEU A 1 360 ? 31.096 23.261 5.181 1.00 60.50 360 LEU A O 1
ATOM 2867 N N . ILE A 1 361 ? 32.210 22.533 3.383 1.00 57.66 361 ILE A N 1
ATOM 2868 C CA . ILE A 1 361 ? 32.913 21.453 4.089 1.00 57.66 361 ILE A CA 1
ATOM 2869 C C . ILE A 1 361 ? 34.093 22.020 4.889 1.00 57.66 361 ILE A C 1
ATOM 2871 O O . ILE A 1 361 ? 34.362 21.566 5.999 1.00 57.66 361 ILE A O 1
ATOM 2875 N N . ALA A 1 362 ? 34.809 22.998 4.330 1.00 60.88 362 ALA A N 1
ATOM 2876 C CA . ALA A 1 362 ? 35.997 23.579 4.952 1.00 60.88 362 ALA A CA 1
ATOM 2877 C C . ALA A 1 362 ? 35.688 24.646 6.017 1.00 60.88 362 ALA A C 1
ATOM 2879 O O . ALA A 1 362 ? 36.539 24.924 6.862 1.00 60.88 362 ALA A O 1
ATOM 2880 N N . GLN A 1 363 ? 34.518 25.282 5.956 1.00 68.19 363 GLN A N 1
ATOM 2881 C CA . GLN A 1 363 ? 34.137 26.416 6.795 1.00 68.19 363 GLN A CA 1
ATOM 2882 C C . GLN A 1 363 ? 32.700 26.246 7.287 1.00 68.19 363 GLN A C 1
ATOM 2884 O O . GLN A 1 363 ? 31.796 25.972 6.501 1.00 68.19 363 GLN A O 1
ATOM 2889 N N . ASP A 1 364 ? 32.484 26.471 8.583 1.00 66.69 364 ASP A N 1
ATOM 2890 C CA . ASP A 1 364 ? 31.150 26.462 9.188 1.00 66.69 364 ASP A CA 1
ATOM 2891 C C . ASP A 1 364 ? 30.434 27.790 8.889 1.00 66.69 364 ASP A C 1
ATOM 2893 O O . ASP A 1 364 ? 30.480 28.747 9.667 1.00 66.69 364 ASP A O 1
ATOM 2897 N N . ILE A 1 365 ? 29.873 27.897 7.681 1.00 66.75 365 ILE A N 1
ATOM 2898 C CA . ILE A 1 365 ? 29.208 29.111 7.199 1.00 66.75 365 ILE A CA 1
ATOM 2899 C C . ILE A 1 365 ? 27.731 29.085 7.609 1.00 66.75 365 ILE A C 1
ATOM 2901 O O . ILE A 1 365 ? 27.012 28.177 7.193 1.00 66.75 365 ILE A O 1
ATOM 2905 N N . PRO A 1 366 ? 27.236 30.107 8.332 1.00 63.03 366 PRO A N 1
ATOM 2906 C CA . PRO A 1 366 ? 25.820 30.225 8.662 1.00 63.03 366 PRO A CA 1
ATOM 2907 C C . PRO A 1 366 ? 24.919 30.232 7.420 1.00 63.03 366 PRO A C 1
ATOM 2909 O O . PRO A 1 366 ? 25.215 30.922 6.441 1.00 63.03 366 PRO A O 1
ATOM 2912 N N . ASP A 1 367 ? 23.787 29.522 7.484 1.00 55.59 367 ASP A N 1
ATOM 2913 C CA . ASP A 1 367 ? 22.823 29.353 6.382 1.00 55.59 367 ASP A CA 1
ATOM 2914 C C . ASP A 1 367 ? 22.407 30.670 5.696 1.00 55.59 367 ASP A C 1
ATOM 2916 O O . ASP A 1 367 ? 22.154 30.703 4.489 1.00 55.59 367 ASP A O 1
ATOM 2920 N N . ASP A 1 368 ? 22.338 31.776 6.441 1.00 63.09 368 ASP A N 1
ATOM 2921 C CA . ASP A 1 368 ? 21.962 33.101 5.940 1.00 63.09 368 ASP A CA 1
ATOM 2922 C C . ASP A 1 368 ? 23.069 33.795 5.121 1.00 63.09 368 ASP A C 1
ATOM 2924 O O . ASP A 1 368 ? 22.777 34.718 4.356 1.00 63.09 368 ASP A O 1
ATOM 2928 N N . LYS A 1 369 ? 24.323 33.335 5.223 1.00 67.50 369 LYS A N 1
ATOM 2929 C CA . LYS A 1 369 ? 25.500 33.868 4.505 1.00 67.50 369 LYS A CA 1
ATOM 2930 C C . LYS A 1 369 ? 25.863 33.098 3.240 1.00 67.50 369 LYS A C 1
ATOM 2932 O O . LYS A 1 369 ? 26.555 33.619 2.366 1.00 67.50 369 LYS A O 1
ATOM 2937 N N . ILE A 1 370 ? 25.321 31.900 3.085 1.00 60.56 370 ILE A N 1
ATOM 2938 C CA . ILE A 1 370 ? 25.491 31.029 1.916 1.00 60.56 370 ILE A CA 1
ATOM 2939 C C . ILE A 1 370 ? 25.106 31.689 0.573 1.00 60.56 370 ILE A C 1
ATOM 2941 O O . ILE A 1 370 ? 25.848 31.507 -0.396 1.00 60.56 370 ILE A O 1
ATOM 2945 N N . PRO A 1 371 ? 24.045 32.521 0.476 1.00 59.94 371 PRO A N 1
ATOM 2946 C CA . PRO A 1 371 ? 23.743 33.286 -0.738 1.00 59.94 371 PRO A CA 1
ATOM 2947 C C . PRO A 1 371 ? 24.891 34.190 -1.184 1.00 59.94 371 PRO A C 1
ATOM 2949 O O . PRO A 1 371 ? 25.213 34.267 -2.368 1.00 59.94 371 PRO A O 1
ATOM 2952 N N . GLU A 1 372 ? 25.504 34.883 -0.225 1.00 68.75 372 GLU A N 1
ATOM 2953 C CA . GLU A 1 372 ? 26.568 35.849 -0.473 1.00 68.75 372 GLU A CA 1
ATOM 2954 C C . GLU A 1 372 ? 27.840 35.135 -0.949 1.00 68.75 372 GLU A C 1
ATOM 2956 O O . GLU A 1 372 ? 28.497 35.578 -1.890 1.00 68.75 372 GLU A O 1
ATOM 2961 N N . VAL A 1 373 ? 28.151 33.985 -0.346 1.00 68.75 373 VAL A N 1
ATOM 2962 C CA . VAL A 1 373 ? 29.274 33.126 -0.746 1.00 68.75 373 VAL A CA 1
ATOM 2963 C C . VAL A 1 373 ? 29.060 32.583 -2.157 1.00 68.75 373 VAL A C 1
ATOM 2965 O O . VAL A 1 373 ? 29.942 32.717 -3.003 1.00 68.75 373 VAL A O 1
ATOM 2968 N N . ALA A 1 374 ? 27.872 32.055 -2.457 1.00 65.38 374 ALA A N 1
ATOM 2969 C CA . ALA A 1 374 ? 27.543 31.549 -3.786 1.00 65.38 374 ALA A CA 1
ATOM 2970 C C . ALA A 1 374 ? 27.620 32.644 -4.871 1.00 65.38 374 ALA A C 1
ATOM 2972 O O . ALA A 1 374 ? 28.131 32.398 -5.965 1.00 65.38 374 ALA A O 1
ATOM 2973 N N . GLN A 1 375 ? 27.194 33.875 -4.560 1.00 67.38 375 GLN A N 1
ATOM 2974 C CA . GLN A 1 375 ? 27.360 35.026 -5.454 1.00 67.38 375 GLN A CA 1
ATOM 2975 C C . GLN A 1 375 ? 28.831 35.401 -5.674 1.00 67.38 375 GLN A C 1
ATOM 2977 O O . GLN A 1 375 ? 29.209 35.728 -6.801 1.00 67.38 375 GLN A O 1
ATOM 2982 N N . LYS A 1 376 ? 29.677 35.341 -4.637 1.00 74.44 376 LYS A N 1
ATOM 2983 C CA . LYS A 1 376 ? 31.121 35.598 -4.777 1.00 74.44 376 LYS A CA 1
ATOM 2984 C C . LYS A 1 376 ? 31.794 34.552 -5.668 1.00 74.44 376 LYS A C 1
ATOM 2986 O O . LYS A 1 376 ? 32.557 34.935 -6.547 1.00 74.44 376 LYS A O 1
ATOM 2991 N N . ILE A 1 377 ? 31.452 33.271 -5.519 1.00 74.50 377 ILE A N 1
ATOM 2992 C CA . ILE A 1 377 ? 31.966 32.178 -6.366 1.00 74.50 377 ILE A CA 1
ATOM 2993 C C . ILE A 1 377 ? 31.558 32.369 -7.831 1.00 74.50 377 ILE A C 1
ATOM 2995 O O . ILE A 1 377 ? 32.386 32.252 -8.733 1.00 74.50 377 ILE A O 1
ATOM 2999 N N . LEU A 1 378 ? 30.287 32.694 -8.085 1.00 71.25 378 LEU A N 1
ATOM 3000 C CA . LEU A 1 378 ? 29.820 32.969 -9.443 1.00 71.25 378 LEU A CA 1
ATOM 3001 C C . LEU A 1 378 ? 30.554 34.170 -10.049 1.00 71.25 378 LEU A C 1
ATOM 3003 O O . LEU A 1 378 ? 30.957 34.140 -11.210 1.00 71.25 378 LEU A O 1
ATOM 3007 N N . LYS A 1 379 ? 30.768 35.223 -9.258 1.00 70.62 379 LYS A N 1
ATOM 3008 C CA . LYS A 1 379 ? 31.520 36.398 -9.695 1.00 70.62 379 LYS A CA 1
ATOM 3009 C C . LYS A 1 379 ? 32.977 36.055 -10.008 1.00 70.62 379 LYS A C 1
ATOM 3011 O O . LYS A 1 379 ? 33.479 36.543 -11.010 1.00 70.62 379 LYS A O 1
ATOM 3016 N N . GLU A 1 380 ? 33.633 35.199 -9.223 1.00 75.12 380 GLU A N 1
ATOM 3017 C CA . GLU A 1 380 ? 34.981 34.691 -9.529 1.00 75.12 380 GLU A CA 1
ATOM 3018 C C . GLU A 1 380 ? 35.029 33.966 -10.874 1.00 75.12 380 GLU A C 1
ATOM 3020 O O . GLU A 1 380 ? 35.920 34.220 -11.685 1.00 75.12 380 GLU A O 1
ATOM 3025 N N . TRP A 1 381 ? 34.046 33.105 -11.141 1.00 77.44 381 TRP A N 1
ATOM 3026 C CA . TRP A 1 381 ? 33.957 32.404 -12.417 1.00 77.44 381 TRP A CA 1
ATOM 3027 C C . TRP A 1 381 ? 33.737 33.366 -13.585 1.00 77.44 381 TRP A C 1
ATOM 3029 O O . TRP A 1 381 ? 34.437 33.291 -14.591 1.00 77.44 381 TRP A O 1
ATOM 3039 N N . LEU A 1 382 ? 32.808 34.315 -13.436 1.00 69.75 382 LEU A N 1
ATOM 3040 C CA . LEU A 1 382 ? 32.497 35.305 -14.465 1.00 69.75 382 LEU A CA 1
ATOM 3041 C C . LEU A 1 382 ? 33.663 36.260 -14.729 1.00 69.75 382 LEU A C 1
ATOM 3043 O O . LEU A 1 382 ? 33.901 36.596 -15.880 1.00 69.75 382 LEU A O 1
ATOM 3047 N N . VAL A 1 383 ? 34.417 36.667 -13.705 1.00 70.44 383 VAL A N 1
ATOM 3048 C CA . VAL A 1 383 ? 35.649 37.460 -13.874 1.00 70.44 383 VAL A CA 1
ATOM 3049 C C . VAL A 1 383 ? 36.657 36.707 -14.740 1.00 70.44 383 VAL A C 1
ATOM 3051 O O . VAL A 1 383 ? 37.290 37.321 -15.591 1.00 70.44 383 VAL A O 1
ATOM 3054 N N . LYS A 1 384 ? 36.772 35.389 -14.546 1.00 69.75 384 LYS A N 1
ATOM 3055 C CA . LYS A 1 384 ? 37.719 34.540 -15.272 1.00 69.75 384 LYS A CA 1
ATOM 3056 C C . LYS A 1 384 ? 37.261 34.179 -16.685 1.00 69.75 384 LYS A C 1
ATOM 3058 O O . LYS A 1 384 ? 38.090 34.031 -17.558 1.00 69.75 384 LYS A O 1
ATOM 3063 N N . LYS A 1 385 ? 35.966 33.949 -16.902 1.00 68.88 385 LYS A N 1
ATOM 3064 C CA . LYS A 1 385 ? 35.463 33.354 -18.153 1.00 68.88 385 LYS A CA 1
ATOM 3065 C C . LYS A 1 385 ? 34.669 34.317 -19.024 1.00 68.88 385 LYS A C 1
ATOM 3067 O O . LYS A 1 385 ? 34.690 34.180 -20.236 1.00 68.88 385 LYS A O 1
ATOM 3072 N N . ASN A 1 386 ? 33.964 35.275 -18.420 1.00 66.19 386 ASN A N 1
ATOM 3073 C CA . ASN A 1 386 ? 33.054 36.185 -19.119 1.00 66.19 386 ASN A CA 1
ATOM 3074 C C . ASN A 1 386 ? 32.973 37.579 -18.463 1.00 66.19 386 ASN A C 1
ATOM 3076 O O . ASN A 1 386 ? 31.899 38.046 -18.062 1.00 66.19 386 ASN A O 1
ATOM 3080 N N . PRO A 1 387 ? 34.097 38.297 -18.355 1.00 63.09 387 PRO A N 1
ATOM 3081 C CA . PRO A 1 387 ? 34.187 39.545 -17.590 1.00 63.09 387 PRO A CA 1
ATOM 3082 C C . PRO A 1 387 ? 33.332 40.682 -18.158 1.00 63.09 387 PRO A C 1
ATOM 3084 O O . PRO A 1 387 ? 32.875 41.553 -17.413 1.00 63.09 387 PRO A O 1
ATOM 3087 N N . LYS A 1 388 ? 33.036 40.643 -19.464 1.00 63.75 388 LYS A N 1
ATOM 3088 C CA . LYS A 1 388 ? 32.153 41.600 -20.150 1.00 63.75 388 LYS A CA 1
ATOM 3089 C C . LYS A 1 388 ? 30.722 41.583 -19.588 1.00 63.75 388 LYS A C 1
ATOM 3091 O O . LYS A 1 388 ? 30.071 42.624 -19.557 1.00 63.75 388 LYS A O 1
ATOM 3096 N N . ILE A 1 389 ? 30.252 40.442 -19.069 1.00 63.66 389 ILE A N 1
ATOM 3097 C CA . ILE A 1 389 ? 28.905 40.275 -18.481 1.00 63.66 389 ILE A CA 1
ATOM 3098 C C . ILE A 1 389 ? 28.760 41.033 -17.152 1.00 63.66 389 ILE A C 1
ATOM 3100 O O . ILE A 1 389 ? 27.657 41.435 -16.768 1.00 63.66 389 ILE A O 1
ATOM 3104 N N . LEU A 1 390 ? 29.873 41.261 -16.451 1.00 61.78 390 LEU A N 1
ATOM 3105 C CA . LEU A 1 390 ? 29.901 41.956 -15.166 1.00 61.78 390 LEU A CA 1
ATOM 3106 C C . LEU A 1 390 ? 29.960 43.486 -15.302 1.00 61.78 390 LEU A C 1
ATOM 3108 O O . LEU A 1 390 ? 29.867 44.177 -14.287 1.00 61.78 390 LEU A O 1
ATOM 3112 N N . GLY A 1 391 ? 30.095 44.023 -16.523 1.00 66.62 391 GLY A N 1
ATOM 3113 C CA . GLY A 1 391 ? 30.144 45.470 -16.771 1.00 66.62 391 GLY A CA 1
ATOM 3114 C C . GLY A 1 391 ? 31.296 46.176 -16.048 1.00 66.62 391 GLY A C 1
ATOM 3115 O O . GLY A 1 391 ? 31.156 47.334 -15.651 1.00 66.62 391 GLY A O 1
ATOM 3116 N N . LEU A 1 392 ? 32.397 45.455 -15.825 1.00 72.81 392 LEU A N 1
ATOM 3117 C CA . LEU A 1 392 ? 33.553 45.930 -15.072 1.00 72.81 392 LEU A CA 1
ATOM 3118 C C . LEU A 1 392 ? 34.247 47.087 -15.795 1.00 72.81 392 LEU A C 1
ATOM 3120 O O . LEU A 1 392 ? 34.302 47.118 -17.024 1.00 72.81 392 LEU A O 1
ATOM 3124 N N . LYS A 1 393 ? 34.796 48.033 -15.027 1.00 77.62 393 LYS A N 1
ATOM 3125 C CA . LYS A 1 393 ? 35.534 49.189 -15.555 1.00 77.62 393 LYS A CA 1
ATOM 3126 C C . LYS A 1 393 ? 36.944 49.251 -14.985 1.00 77.62 393 LYS A C 1
ATOM 3128 O O . LYS A 1 393 ? 37.181 48.851 -13.847 1.00 77.62 393 LYS A O 1
ATOM 3133 N N . GLU A 1 394 ? 37.861 49.805 -15.767 1.00 79.19 394 GLU A N 1
ATOM 3134 C CA . GLU A 1 394 ? 39.209 50.118 -15.298 1.00 79.19 394 GLU A CA 1
ATOM 3135 C C . GLU A 1 394 ? 39.148 51.035 -14.063 1.00 79.19 394 GLU A C 1
ATOM 3137 O O . GLU A 1 394 ? 38.327 51.953 -13.985 1.00 79.19 394 GLU A O 1
ATOM 3142 N N . GLY A 1 395 ? 39.972 50.741 -13.059 1.00 73.81 395 GLY A N 1
ATOM 3143 C CA . GLY A 1 395 ? 40.004 51.440 -11.775 1.00 73.81 395 GLY A CA 1
ATOM 3144 C C . GLY A 1 395 ? 39.005 50.937 -10.727 1.00 73.81 395 GLY A C 1
ATOM 3145 O O . GLY A 1 395 ? 39.121 51.336 -9.567 1.00 73.81 395 GLY A O 1
ATOM 3146 N N . GLN A 1 396 ? 38.066 50.053 -11.084 1.00 83.12 396 GLN A N 1
ATOM 3147 C CA . GLN A 1 396 ? 37.100 49.470 -10.149 1.00 83.12 396 GLN A CA 1
ATOM 3148 C C . GLN A 1 396 ? 37.762 48.439 -9.220 1.00 83.12 396 GLN A C 1
ATOM 3150 O O . GLN A 1 396 ? 38.543 47.600 -9.670 1.00 83.12 396 GLN A O 1
ATOM 3155 N N . THR A 1 397 ? 37.400 48.459 -7.935 1.00 81.94 397 THR A N 1
ATOM 3156 C CA . THR A 1 397 ? 37.757 47.394 -6.986 1.00 81.94 397 THR A CA 1
ATOM 3157 C C . THR A 1 397 ? 36.675 46.318 -6.967 1.00 81.94 397 THR A C 1
ATOM 3159 O O . THR A 1 397 ? 35.482 46.612 -6.847 1.00 81.94 397 THR A O 1
ATOM 3162 N N . ILE A 1 398 ? 37.090 45.060 -7.079 1.00 75.19 398 ILE A N 1
ATOM 3163 C CA . ILE A 1 398 ? 36.238 43.884 -6.943 1.00 75.19 398 ILE A CA 1
ATOM 3164 C C . ILE A 1 398 ? 36.666 43.080 -5.717 1.00 75.19 398 ILE A C 1
ATOM 3166 O O . ILE A 1 398 ? 37.841 42.791 -5.523 1.00 75.19 398 ILE A O 1
ATOM 3170 N N . HIS A 1 399 ? 35.691 42.713 -4.893 1.00 72.69 399 HIS A N 1
ATOM 3171 C CA . HIS A 1 399 ? 35.902 41.845 -3.740 1.00 72.69 399 HIS A CA 1
ATOM 3172 C C . HIS A 1 399 ? 35.487 40.420 -4.107 1.00 72.69 399 HIS A C 1
ATOM 3174 O O . HIS A 1 399 ? 34.341 40.197 -4.518 1.00 72.69 399 HIS A O 1
ATOM 3180 N N . LEU A 1 400 ? 36.434 39.493 -3.994 1.00 72.69 400 LEU A N 1
ATOM 3181 C CA . LEU A 1 400 ? 36.299 38.059 -4.256 1.00 72.69 400 LEU A CA 1
ATOM 3182 C C . LEU A 1 400 ? 36.633 37.279 -2.972 1.00 72.69 400 LEU A C 1
ATOM 3184 O O . LEU A 1 400 ? 37.054 37.874 -1.980 1.00 72.69 400 LEU A O 1
ATOM 3188 N N . LEU A 1 401 ? 36.460 35.954 -2.956 1.00 63.62 401 LEU A N 1
ATOM 3189 C CA . LEU A 1 401 ? 36.811 35.148 -1.775 1.00 63.62 401 LEU A CA 1
ATOM 3190 C C . LEU A 1 401 ? 38.325 35.110 -1.548 1.00 63.62 401 LEU A C 1
ATOM 3192 O O . LEU A 1 401 ? 38.781 34.980 -0.417 1.00 63.62 401 LEU A O 1
ATOM 3196 N N . SER A 1 402 ? 39.107 35.254 -2.617 1.00 64.50 402 SER A N 1
ATOM 3197 C CA . SER A 1 402 ? 40.572 35.314 -2.574 1.00 64.50 402 SER A CA 1
ATOM 3198 C C . SER A 1 402 ? 41.142 36.683 -2.155 1.00 64.50 402 SER A C 1
ATOM 3200 O O . SER A 1 402 ? 42.356 36.801 -1.949 1.00 64.50 402 SER A O 1
ATOM 3202 N N . GLY A 1 403 ? 40.294 37.706 -1.995 1.00 70.69 403 GLY A N 1
ATOM 3203 C CA . GLY A 1 403 ? 40.670 39.051 -1.548 1.00 70.69 403 GLY A CA 1
ATOM 3204 C C . GLY A 1 403 ? 40.086 40.183 -2.399 1.00 70.69 403 GLY A C 1
ATOM 3205 O O . GLY A 1 403 ? 39.232 39.973 -3.266 1.00 70.69 403 GLY A O 1
ATOM 3206 N N . SER A 1 404 ? 40.556 41.401 -2.133 1.00 77.44 404 SER A N 1
ATOM 3207 C CA . SER A 1 404 ? 40.206 42.621 -2.866 1.00 77.44 404 SER A CA 1
ATOM 3208 C C . SER A 1 404 ? 41.168 42.822 -4.043 1.00 77.44 404 SER A C 1
ATOM 3210 O O . SER A 1 404 ? 42.383 42.726 -3.886 1.00 77.44 404 SER A O 1
ATOM 3212 N N . PHE A 1 405 ? 40.645 43.113 -5.233 1.00 80.00 405 PHE A N 1
ATOM 3213 C CA . PHE A 1 405 ? 41.445 43.306 -6.445 1.00 80.00 405 PHE A CA 1
ATOM 3214 C C . PHE A 1 405 ? 41.045 44.589 -7.169 1.00 80.00 405 PHE A C 1
ATOM 3216 O O . PHE A 1 405 ? 39.859 44.845 -7.365 1.00 80.00 405 PHE A O 1
ATOM 3223 N N . LYS A 1 406 ? 42.023 45.385 -7.609 1.00 82.50 406 LYS A N 1
ATOM 3224 C CA . LYS A 1 406 ? 41.806 46.553 -8.468 1.00 82.50 406 LYS A CA 1
ATOM 3225 C C . LYS A 1 406 ? 41.977 46.160 -9.929 1.00 82.50 406 LYS A C 1
ATOM 3227 O O . LYS A 1 406 ? 42.999 45.581 -10.290 1.00 82.50 406 LYS A O 1
ATOM 3232 N N . ILE A 1 407 ? 41.008 46.511 -10.768 1.00 82.06 407 ILE A N 1
ATOM 3233 C CA . ILE A 1 407 ? 41.085 46.297 -12.215 1.00 82.06 407 ILE A CA 1
ATOM 3234 C C . ILE A 1 407 ? 41.999 47.363 -12.818 1.00 82.06 407 ILE A C 1
ATOM 3236 O O . ILE A 1 407 ? 41.718 48.557 -12.716 1.00 82.06 407 ILE A O 1
ATOM 3240 N N . LEU A 1 408 ? 43.102 46.926 -13.417 1.00 72.88 408 LEU A N 1
ATOM 3241 C CA . LEU A 1 408 ? 44.114 47.774 -14.048 1.00 72.88 408 LEU A CA 1
ATOM 3242 C C . LEU A 1 408 ? 43.887 47.958 -15.551 1.00 72.88 408 LEU A C 1
ATOM 3244 O O . LEU A 1 408 ? 44.445 48.876 -16.134 1.00 72.88 408 LEU A O 1
ATOM 3248 N N . GLY A 1 409 ? 43.094 47.089 -16.173 1.00 75.81 409 GLY A N 1
ATOM 3249 C CA . GLY A 1 409 ? 42.817 47.103 -17.606 1.00 75.81 409 GLY A CA 1
ATOM 3250 C C . GLY A 1 409 ? 42.179 45.787 -18.041 1.00 75.81 409 GLY A C 1
ATOM 3251 O O . GLY A 1 409 ? 41.796 44.977 -17.195 1.00 75.81 409 GLY A O 1
ATOM 3252 N N . PHE A 1 410 ? 42.079 45.563 -19.348 1.00 77.31 410 PHE A N 1
ATOM 3253 C CA . PHE A 1 410 ? 41.549 44.324 -19.922 1.00 77.31 410 PHE A CA 1
ATOM 3254 C C . PHE A 1 410 ? 42.495 43.809 -21.002 1.00 77.31 410 PHE A C 1
ATOM 3256 O O . PHE A 1 410 ? 43.041 44.606 -21.768 1.00 77.31 410 PHE A O 1
ATOM 3263 N N . ASP A 1 411 ? 42.675 42.494 -21.060 1.00 69.31 411 ASP A N 1
ATOM 3264 C CA . ASP A 1 411 ? 43.421 41.843 -22.125 1.00 69.31 411 ASP A CA 1
ATOM 3265 C C . ASP A 1 411 ? 42.683 42.063 -23.463 1.00 69.31 411 ASP A C 1
ATOM 3267 O O . ASP A 1 411 ? 41.481 41.796 -23.569 1.00 69.31 411 ASP A O 1
ATOM 3271 N N . PRO A 1 412 ? 43.353 42.602 -24.494 1.00 60.53 412 PRO A N 1
ATOM 3272 C CA . PRO A 1 412 ? 42.725 42.874 -25.781 1.00 60.53 412 PRO A CA 1
ATOM 3273 C C . PRO A 1 412 ? 42.307 41.616 -26.566 1.00 60.53 412 PRO A C 1
ATOM 3275 O O . PRO A 1 412 ? 41.509 41.753 -27.496 1.00 60.53 412 PRO A O 1
ATOM 3278 N N . ALA A 1 413 ? 42.816 40.422 -26.238 1.00 54.00 413 ALA A N 1
ATOM 3279 C CA . ALA A 1 413 ? 42.548 39.187 -26.980 1.00 54.00 413 ALA A CA 1
ATOM 3280 C C . ALA A 1 413 ? 41.233 38.505 -26.565 1.00 54.00 413 ALA A C 1
ATOM 3282 O O . ALA A 1 413 ? 40.423 38.141 -27.419 1.00 54.00 413 ALA A O 1
ATOM 3283 N N . ASP A 1 414 ? 40.997 38.358 -25.265 1.00 56.66 414 ASP A N 1
ATOM 3284 C CA . ASP A 1 414 ? 39.833 37.656 -24.705 1.00 56.66 414 ASP A CA 1
ATOM 3285 C C . ASP A 1 414 ? 38.941 38.571 -23.845 1.00 56.66 414 ASP A C 1
ATOM 3287 O O . ASP A 1 414 ? 37.757 38.290 -23.628 1.00 56.66 414 ASP A O 1
ATOM 3291 N N . GLY A 1 415 ? 39.440 39.749 -23.464 1.00 62.22 415 GLY A N 1
ATOM 3292 C CA . GLY A 1 415 ? 38.747 40.690 -22.598 1.00 62.22 415 GLY A CA 1
ATOM 3293 C C . GLY A 1 415 ? 38.875 40.369 -21.111 1.00 62.22 415 GLY A C 1
ATOM 3294 O O . GLY A 1 415 ? 38.118 40.962 -20.341 1.00 62.22 415 GLY A O 1
ATOM 3295 N N . GLU A 1 416 ? 39.769 39.459 -20.701 1.00 67.88 416 GLU A N 1
ATOM 3296 C CA . GLU A 1 416 ? 40.036 39.135 -19.295 1.00 67.88 416 GLU A CA 1
ATOM 3297 C C . GLU A 1 416 ? 40.539 40.363 -18.510 1.00 67.88 416 GLU A C 1
ATOM 3299 O O . GLU A 1 416 ? 41.367 41.130 -19.004 1.00 67.88 416 GLU A O 1
ATOM 3304 N N . PRO A 1 417 ? 40.028 40.629 -17.292 1.00 71.25 417 PRO A N 1
ATOM 3305 C CA . PRO A 1 417 ? 40.427 41.791 -16.520 1.00 71.25 417 PRO A CA 1
ATOM 3306 C C . PRO A 1 417 ? 41.818 41.553 -15.938 1.00 71.25 417 PRO A C 1
ATOM 3308 O O . PRO A 1 417 ? 42.044 40.624 -15.163 1.00 71.25 417 PRO A O 1
ATOM 3311 N N . ILE A 1 418 ? 42.739 42.455 -16.255 1.00 76.69 418 ILE A N 1
ATOM 3312 C CA . ILE A 1 418 ? 44.059 42.492 -15.638 1.00 76.69 418 ILE A CA 1
ATOM 3313 C C . ILE A 1 418 ? 43.879 43.111 -14.256 1.00 76.69 418 ILE A C 1
ATOM 3315 O O . ILE A 1 418 ? 43.443 44.258 -14.129 1.00 76.69 418 ILE A O 1
ATOM 3319 N N . VAL A 1 419 ? 44.192 42.352 -13.210 1.00 78.25 419 VAL A N 1
ATOM 3320 C CA . VAL A 1 419 ? 43.947 42.756 -11.823 1.00 78.25 419 VAL A CA 1
ATOM 3321 C C . VAL A 1 419 ? 45.232 42.847 -11.010 1.00 78.25 419 VAL A C 1
ATOM 3323 O O . VAL A 1 419 ? 46.166 42.075 -11.208 1.00 78.25 419 VAL A O 1
ATOM 3326 N N . SER A 1 420 ? 45.256 43.767 -10.047 1.00 80.62 420 SER A N 1
ATOM 3327 C CA . SER A 1 420 ? 46.253 43.800 -8.976 1.00 80.62 420 SER A CA 1
ATOM 3328 C C . SER A 1 420 ? 45.579 43.561 -7.635 1.00 80.62 420 SER A C 1
ATOM 3330 O O . SER A 1 420 ? 44.514 44.119 -7.359 1.00 80.62 420 SER A O 1
ATOM 3332 N N . ARG A 1 421 ? 46.183 42.708 -6.808 1.00 79.56 421 ARG A N 1
ATOM 3333 C CA . ARG A 1 421 ? 45.683 42.422 -5.466 1.00 79.56 421 ARG A CA 1
ATOM 3334 C C . ARG A 1 421 ? 45.920 43.638 -4.575 1.00 79.56 421 ARG A C 1
ATOM 3336 O O . ARG A 1 421 ? 47.023 44.171 -4.532 1.00 79.56 421 ARG A O 1
ATOM 3343 N N . ILE A 1 422 ? 44.878 44.064 -3.876 1.00 81.38 422 ILE A N 1
ATOM 3344 C CA . ILE A 1 422 ? 44.970 45.071 -2.825 1.00 81.38 422 ILE A CA 1
ATOM 3345 C C . ILE A 1 422 ? 45.189 44.291 -1.530 1.00 81.38 422 ILE A C 1
ATOM 3347 O O . ILE A 1 422 ? 44.325 43.506 -1.137 1.00 81.38 422 ILE A O 1
ATOM 3351 N N . GLU A 1 423 ? 46.361 44.441 -0.920 1.00 66.19 423 GLU A N 1
ATOM 3352 C CA . GLU A 1 423 ? 46.584 43.958 0.443 1.00 66.19 423 GLU A CA 1
ATOM 3353 C C . GLU A 1 423 ? 45.866 44.917 1.400 1.00 66.19 423 GLU A C 1
ATOM 3355 O O . GLU A 1 423 ? 46.118 46.123 1.369 1.00 66.19 423 GLU A O 1
ATOM 3360 N N . GLU A 1 424 ? 44.916 44.382 2.168 1.00 52.78 424 GLU A N 1
ATOM 3361 C CA . GLU A 1 424 ? 44.246 45.079 3.275 1.00 52.78 424 GLU A CA 1
ATOM 3362 C C . GLU A 1 424 ? 44.971 44.819 4.594 1.00 52.78 424 GLU A C 1
ATOM 3364 O O . GLU A 1 424 ? 45.365 43.648 4.826 1.00 52.78 424 GLU A O 1
#

Secondary structure (DSSP, 8-state):
-HHHHHH-S-SS-HHHHHHHHHHHHHHHHTT--SHHHHHHHHHHHHHHHHHHHHHHHHHHHHHHHHHHHHHHHHHHHHHHHHHHH---HHHHHHHHHHHHHHHHHHHHTTSS-HHHHHHHHHHHHHHHHHHHHHHHHHH-HHHHHHHHHTGGGSTTTTS-HHHHHHHHHHHHHHHHHHHHHHHHHHHHHHHHHHHHHHHHHHHT---HHHHHHHHHHHHTT-TT---HHHHHHHHHHHHSSSPPPPHHHHHHHHHHHHHHHHTT--STT---SS-HHHHHHHHHHHHHHHHTTSS-HHHHHHHHHHHHHHHHHHHHHHHHHH-S-THHHHHHHHHHHHHS-HHHHHHHHHHHHHHHHHHHHHS---TTTHHHHHHHHHHHHHHHH-GGGGT--TT-EEEETTEEEEEEEE-TTT-PEEEEEE--

Solvent-accessible surface area (backbone atoms only — not comparable to full-atom values): 23218 Å² total; per-residue (Å²): 104,59,70,52,47,71,65,50,86,68,63,81,56,60,63,68,63,57,58,47,54,61,52,52,50,55,60,62,48,67,77,47,86,50,70,70,61,38,53,52,48,50,56,54,46,54,60,54,45,52,56,51,51,51,48,32,53,52,47,25,52,52,52,48,33,53,51,52,52,51,54,50,51,54,54,51,52,56,51,35,60,47,52,35,66,57,88,51,71,67,63,40,53,51,51,52,48,51,51,50,52,55,41,50,51,34,29,73,73,61,59,39,51,66,66,58,36,53,55,45,54,55,52,51,50,53,52,35,53,51,50,23,52,54,46,41,32,72,76,41,22,66,62,39,33,54,31,48,73,44,36,81,79,28,92,52,40,89,54,57,71,69,61,44,57,53,48,40,53,52,17,52,54,51,44,57,50,52,52,51,49,53,52,50,54,50,52,50,32,27,53,54,44,42,52,57,50,47,53,28,51,66,75,64,77,50,52,72,70,58,42,54,51,20,27,52,29,29,77,71,70,41,73,74,5,23,54,64,72,55,38,56,50,53,50,48,52,78,70,42,96,61,81,69,81,62,74,68,29,59,54,51,44,50,54,51,51,50,52,51,58,68,36,53,64,84,43,69,57,28,76,47,88,47,60,70,69,56,58,53,52,51,48,51,53,41,53,50,34,36,74,71,62,40,40,55,66,73,56,36,54,49,56,45,52,29,49,52,31,16,50,54,46,39,51,53,47,52,42,41,72,74,33,96,59,54,64,54,60,52,56,49,52,53,53,38,69,74,76,45,59,79,81,51,37,55,56,55,48,55,53,35,52,55,52,48,51,55,46,56,74,76,37,96,70,57,81,88,50,49,56,59,52,50,50,34,48,45,49,52,50,32,45,72,74,44,29,74,82,70,69,73,52,71,73,40,75,46,77,43,89,93,45,40,29,34,26,75,39,59,42,91,88,82,46,41,60,40,67,44,78,52,88,130

Mean predicted aligned error: 19.3 Å

Sequence (424 aa):
MELEAGTTEDIFDLQALQAKIPQIRDEVGKGISLPEARNRFNLEFDQTSLISDFNIRGTLRKRQISQMQANLEDNISEMGNSFATVATPDERDILKTKLFEKVDENVRTGVITAKSGQDRKERTLGEWQKARIDSDIEVNPHVALQQLQLGNKGLYKDVDATLRLQKEKTANSKINRNEAIAKRNQEFLFDEKESELANRVSTGDATLAEIDRAELNGVLGRSDGVRKEFATSARKLLTSSKAPESIDSAERYRELSQEFVNLGIEKKDDISNAPFGEIANFRNKVIEAQADGLITRSTAEKWIAFTTGTYNKQSQEIVKSKFKNGRVVNNLIDFNSQRLPKEEQLEAFMFMDKRLNDILIAQDIPDDKIPEVAQKILKEWLVKKNPKILGLKEGQTIHLLSGSFKILGFDPADGEPIVSRIEE

Organism: NCBI:txid412755

Foldseek 3Di:
DLVCLLPDPDLPCLVVVLVVLVVVLVVVLVPDPDPVVSVVSVVVSVVVSVVVSVSSCVSSVVVVLVVLVVVLVVVLVVLLVVLLPDDDPVVNVVSLVVNLVSLVVCCVVVSDPPVVSVVCSVVSVQVSLLSNLVSCLVVPLVVSLVQLVCACNHPSVVHDVVSSVVSNVVSVVSVVVVVVVLVVLLVVLQVVLLLVQVVCLLVVNDDLVLLVVQCVCVVVSHSNHYHPVSSVVSVCSNPDPDRDDDPQLSVLVVVLVVLLVVQVLPFQQDATPDPLVSLVVSLVSLVVCVVVVSDDPVVNVVSNRSSVNNSVNNLLVCCVVVAVDSVLVVVVLVVLVPQDDPVVSVVLVVQLSVVLVVCVVVDVDDSVCSSVLSVLSSVVVCLAQPVVSVVDDQQDWDQHPVAIWHFNAADPPRRRTDIDHDDD

Radius of gyration: 39.63 Å; Cα contacts (8 Å, |Δi|>4): 385; chains: 1; bounding box: 73×69×122 Å